Protein 7RHE (pdb70)

Sequence (368 aa):
NVRRYNERLLLKTLRRAGSASKADLARLANMTGTAVGSIIASLADAKLIEFAASLIRLDPRGAFGIGVHLDRMRIETALVNFAGDVLGRRSHDTLLPPPAEVIEIVRHDIDAMQALLPAHERARLAGVGVAQPYNLGAWMRELGLAPDTFRAWEDVDFASDLGRTVSLPVFGENDGNAAAIAELFYGYGRQCDDFVYLFIGPAIGGGIAIDGDCLRGVTGNAGDIAMIPVLPSRLASAPPPRGPWDILLARASLHALVRHLRHHGETVESRADLEACIARGLPAVTEWIDDCVDALAPALRAVLCVVDAPVVVLDADTDAGLLDALTSRLRAALVATAPEARGTPTLVRGTFGADAGAIGAATLPMYF

Foldseek 3Di:
DVLLVLLVVLQLLLLLVVKDALVRSCVPVVHDSVSVVVSVVVCVVLQQWDFPCGIIHGDQLSAKFWFWEDDQQKTKIFIATPLLDTPDMDIGRHGQAALVVSLVVVVVVVVVRLVVDPPVRSVRYLAYFYEYADDPDDVCQVVPLDDPSCVNPPPNDSQVVSCVVDVHHYHYAYLQLLLVQLCLRNNPVSPFQWEWEWEAEQFIFTWTGDRSDTDQDPVRCPRGQFAQWFAQFPQPLQDDDPDRTDTLRSQQHVVVLVSQCVVVVQDDDGVVSVLVVVLVVDVSLVVSLVRNLNGVLVSVLVVCVVGVGQEYEYAYQYCNPSRVSSQVVNVVVQVVCVVVHPHGHYYYYGDQHNCSSRSSSRVVSNSD

CATH classification: 3.30.420.40

B-factor: mean 62.6, std 19.22, range [28.03, 133.42]

Secondary structure (DSSP, 8-state):
-HHHHHHHHHHHHHHHHSSEEHHHHHHGGG--HHHHHHHHHHHHHTT-EEE---EEEE-TTS-EEEEEEEETTEEEEEEEETT--EEEEEEE-S----HHHHHHHHHHHHHHHHTTS-HHHHTTEEEEEEEEPPP--HHHHTTTSS-GGGGGGTT--HHHHHHTT-SS-EEEEEHHHHHHHHHHHHSGGGS-S-EEEEEESSSEEEEEEETTEE---TTS-TT-GGGSEEPPP-STTSPPPSSS-EEHHHHSSHHHHHHHHHHTT----SHHHHHHHHHTT-HHHHHHHHHHHHHHHHHHHHHHHHH--SEEEEEES--TTHHHHHHHHHHHHHHHTGGGSS---EEEE-S-GGGHHHHHHHHHHHT-

Structure (mmCIF, N/CA/C/O backbone):
data_7RHE
#
_entry.id   7RHE
#
_cell.length_a   112.410
_cell.length_b   112.410
_cell.length_c   63.090
_cell.angle_alpha   90.000
_cell.angle_beta   90.000
_cell.angle_gamma   120.000
#
_symmetry.space_group_name_H-M   'P 31 2 1'
#
loop_
_entity.id
_entity.type
_entity.pdbx_description
1 polymer 'ROK family protein'
2 water water
#
loop_
_atom_site.group_PDB
_atom_site.id
_atom_site.type_symbol
_atom_site.label_atom_id
_atom_site.label_alt_id
_atom_site.label_comp_id
_atom_site.label_asym_id
_atom_site.label_entity_id
_atom_site.label_seq_id
_atom_site.pdbx_PDB_ins_code
_atom_site.Cartn_x
_atom_site.Cartn_y
_atom_site.Cartn_z
_atom_site.occupancy
_atom_site.B_iso_or_equiv
_atom_site.auth_seq_id
_atom_site.auth_comp_id
_atom_site.auth_asym_id
_atom_site.auth_atom_id
_atom_site.pdbx_PDB_model_num
ATOM 1 N N . ASN A 1 22 ? 57.40633 84.05373 8.51088 1.000 130.70209 14 ASN A N 1
ATOM 2 C CA . ASN A 1 22 ? 57.45358 82.71809 9.09808 1.000 130.52981 14 ASN A CA 1
ATOM 3 C C . ASN A 1 22 ? 58.36281 82.71054 10.32219 1.000 131.05499 14 ASN A C 1
ATOM 4 O O . ASN A 1 22 ? 58.57480 81.66990 10.94697 1.000 129.05746 14 ASN A O 1
ATOM 6 N N . VAL A 1 23 ? 58.90276 83.88587 10.65601 1.000 133.42231 15 VAL A N 1
ATOM 7 C CA . VAL A 1 23 ? 59.73022 84.01479 11.85137 1.000 131.24091 15 VAL A CA 1
ATOM 8 C C . VAL A 1 23 ? 58.89616 84.00135 13.12666 1.000 128.87102 15 VAL A C 1
ATOM 9 O O . VAL A 1 23 ? 59.44543 83.79863 14.21834 1.000 127.12134 15 VAL A O 1
ATOM 11 N N . ARG A 1 24 ? 57.58553 84.22528 13.02381 1.000 128.61989 16 ARG A N 1
ATOM 12 C CA . ARG A 1 24 ? 56.72279 84.05730 14.18235 1.000 125.56605 16 ARG A CA 1
ATOM 13 C C . ARG A 1 24 ? 56.39985 82.59180 14.41928 1.000 125.43649 16 ARG A C 1
ATOM 14 O O . ARG A 1 24 ? 56.10071 82.20184 15.55337 1.000 123.69086 16 ARG A O 1
ATOM 16 N N . ARG A 1 25 ? 56.45163 81.77092 13.36872 1.000 124.30255 17 ARG A N 1
ATOM 17 C CA . ARG A 1 25 ? 56.25477 80.34062 13.55196 1.000 122.14683 17 ARG A CA 1
ATOM 18 C C . ARG A 1 25 ? 57.42838 79.72100 14.29880 1.000 120.74116 17 ARG A C 1
ATOM 19 O O . ARG A 1 25 ? 57.24254 78.79967 15.10241 1.000 118.95583 17 ARG A O 1
ATOM 21 N N . TYR A 1 26 ? 58.64279 80.21821 14.04933 1.000 121.58085 18 TYR A N 1
ATOM 22 C CA . TYR A 1 26 ? 59.82412 79.67880 14.71550 1.000 119.78085 18 TYR A CA 1
ATOM 23 C C . TYR A 1 26 ? 59.87793 80.11621 16.17380 1.000 115.78451 18 TYR A C 1
ATOM 24 O O . TYR A 1 26 ? 60.15142 79.30479 17.06632 1.000 111.24264 18 TYR A O 1
ATOM 26 N N . ASN A 1 27 ? 59.61882 81.39993 16.43535 1.000 117.12455 19 ASN A N 1
ATOM 27 C CA . ASN A 1 27 ? 59.65524 81.90250 17.80335 1.000 115.51723 19 ASN A CA 1
ATOM 28 C C . ASN A 1 27 ? 58.59631 81.24739 18.68089 1.000 112.40343 19 ASN A C 1
ATOM 29 O O . ASN A 1 27 ? 58.70439 81.29708 19.91152 1.000 110.04067 19 ASN A O 1
ATOM 31 N N . GLU A 1 28 ? 57.58125 80.62831 18.07985 1.000 113.69559 20 GLU A N 1
ATOM 32 C CA . GLU A 1 28 ? 56.59494 79.90368 18.86910 1.000 110.97962 20 GLU A CA 1
ATOM 33 C C . GLU A 1 28 ? 57.05937 78.48412 19.16244 1.000 107.60416 20 GLU A C 1
ATOM 34 O O . GLU A 1 28 ? 56.88041 77.98694 20.27996 1.000 105.85750 20 GLU A O 1
ATOM 40 N N . ARG A 1 29 ? 57.66146 77.81793 18.17742 1.000 107.77546 21 ARG A N 1
ATOM 41 C CA . ARG A 1 29 ? 58.19871 76.48893 18.42869 1.000 102.40401 21 ARG A CA 1
ATOM 42 C C . ARG A 1 29 ? 59.30620 76.52916 19.47162 1.000 100.10812 21 ARG A C 1
ATOM 43 O O . ARG A 1 29 ? 59.44517 75.58955 20.26503 1.000 96.88340 21 ARG A O 1
ATOM 45 N N . LEU A 1 30 ? 60.09305 77.61033 19.49371 1.000 101.83240 22 LEU A N 1
ATOM 46 C CA . LEU A 1 30 ? 61.20481 77.70939 20.43490 1.000 98.38800 22 LEU A CA 1
ATOM 47 C C . LEU A 1 30 ? 60.70623 77.98425 21.84608 1.000 93.06303 22 LEU A C 1
ATOM 48 O O . LEU A 1 30 ? 61.16882 77.36525 22.81145 1.000 90.14164 22 LEU A O 1
ATOM 50 N N . LEU A 1 31 ? 59.77514 78.93112 21.98571 1.000 98.48681 23 LEU A N 1
ATOM 51 C CA . LEU A 1 31 ? 59.14550 79.16559 23.28130 1.000 96.57510 23 LEU A CA 1
ATOM 52 C C . LEU A 1 31 ? 58.53464 77.88414 23.82916 1.000 90.84997 23 LEU A C 1
ATOM 53 O O . LEU A 1 31 ? 58.64231 77.60179 25.02699 1.000 89.10121 23 LEU A O 1
ATOM 55 N N . LEU A 1 32 ? 57.89828 77.09082 22.96390 1.000 92.84737 24 LEU A N 1
ATOM 56 C CA . LEU A 1 32 ? 57.36056 75.80035 23.39328 1.000 90.97844 24 LEU A CA 1
ATOM 57 C C . LEU A 1 32 ? 58.48292 74.85903 23.79925 1.000 89.57680 24 LEU A C 1
ATOM 58 O O . LEU A 1 32 ? 58.43045 74.23224 24.86450 1.000 87.50969 24 LEU A O 1
ATOM 63 N N . LYS A 1 33 ? 59.51360 74.75032 22.95496 1.000 91.82910 25 LYS A N 1
ATOM 64 C CA . LYS A 1 33 ? 60.62868 73.87213 23.27373 1.000 89.69898 25 LYS A CA 1
ATOM 65 C C . LYS A 1 33 ? 61.29113 74.29436 24.57461 1.000 87.42469 25 LYS A C 1
ATOM 66 O O . LYS A 1 33 ? 61.73784 73.44741 25.35617 1.000 85.87825 25 LYS A O 1
ATOM 72 N N . THR A 1 34 ? 61.34973 75.60341 24.83424 1.000 89.23546 26 THR A N 1
ATOM 73 C CA . THR A 1 34 ? 61.94774 76.06435 26.08090 1.000 88.15088 26 THR A CA 1
ATOM 74 C C . THR A 1 34 ? 61.06565 75.72462 27.27016 1.000 88.90957 26 THR A C 1
ATOM 75 O O . THR A 1 34 ? 61.57725 75.42091 28.35469 1.000 89.83428 26 THR A O 1
ATOM 79 N N . LEU A 1 35 ? 59.74388 75.76014 27.08620 1.000 91.10538 27 LEU A N 1
ATOM 80 C CA . LEU A 1 35 ? 58.84396 75.39617 28.17460 1.000 88.79528 27 LEU A CA 1
ATOM 81 C C . LEU A 1 35 ? 58.94498 73.91385 28.50172 1.000 86.49845 27 LEU A C 1
ATOM 82 O O . LEU A 1 35 ? 58.89947 73.53223 29.67564 1.000 87.05025 27 LEU A O 1
ATOM 87 N N . ARG A 1 36 ? 59.09947 73.06723 27.47976 1.000 86.53379 28 ARG A N 1
ATOM 88 C CA . ARG A 1 36 ? 59.35250 71.64865 27.71995 1.000 85.69148 28 ARG A CA 1
ATOM 89 C C . ARG A 1 36 ? 60.57455 71.44862 28.60076 1.000 88.41651 28 ARG A C 1
ATOM 90 O O . ARG A 1 36 ? 60.58578 70.57861 29.48106 1.000 90.92656 28 ARG A O 1
ATOM 98 N N . ARG A 1 37 ? 61.62619 72.22520 28.35240 1.000 86.61279 29 ARG A N 1
ATOM 99 C CA . ARG A 1 37 ? 62.85825 72.07708 29.11265 1.000 88.15129 29 ARG A CA 1
ATOM 100 C C . ARG A 1 37 ? 62.68293 72.57750 30.53945 1.000 90.14867 29 ARG A C 1
ATOM 101 O O . ARG A 1 37 ? 63.30872 72.04828 31.46506 1.000 93.69417 29 ARG A O 1
ATOM 109 N N . ALA A 1 38 ? 61.82560 73.57907 30.73709 1.000 92.18826 30 ALA A N 1
ATOM 110 C CA . ALA A 1 38 ? 61.65813 74.20325 32.03969 1.000 92.76507 30 ALA A CA 1
ATOM 111 C C . ALA A 1 38 ? 60.43956 73.70467 32.79391 1.000 98.69493 30 ALA A C 1
ATOM 112 O O . ALA A 1 38 ? 60.37782 73.87592 34.01609 1.000 101.44107 30 ALA A O 1
ATOM 114 N N . GLY A 1 39 ? 59.48429 73.08749 32.10369 1.000 102.19900 31 GLY A N 1
ATOM 115 C CA . GLY A 1 39 ? 58.24080 72.70048 32.72900 1.000 102.71678 31 GLY A CA 1
ATOM 116 C C . GLY A 1 39 ? 57.34802 73.91128 32.86371 1.000 105.85684 31 GLY A C 1
ATOM 117 O O . GLY A 1 39 ? 56.54230 74.20349 31.97284 1.000 105.58912 31 GLY A O 1
ATOM 118 N N . SER A 1 40 ? 57.49822 74.63345 33.96905 1.000 101.57940 32 SER A N 1
ATOM 119 C CA . SER A 1 40 ? 56.80201 75.89216 34.19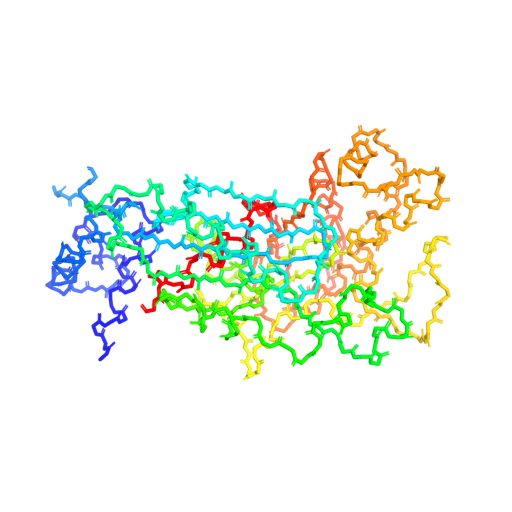450 1.000 97.93651 32 SER A CA 1
ATOM 120 C C . SER A 1 40 ? 57.82584 77.01456 34.23418 1.000 100.64002 32 SER A C 1
ATOM 121 O O . SER A 1 40 ? 58.84560 76.90828 34.92697 1.000 104.39858 32 SER A O 1
ATOM 124 N N . ALA A 1 41 ? 57.56805 78.07063 33.46975 1.000 102.07157 33 ALA A N 1
ATOM 125 C CA . ALA A 1 41 ? 58.42254 79.24743 33.45218 1.000 104.36965 33 ALA A CA 1
ATOM 126 C C . ALA A 1 41 ? 57.54046 80.48872 33.48002 1.000 106.81459 33 ALA A C 1
ATOM 127 O O . ALA A 1 41 ? 56.32559 80.42347 33.27510 1.000 100.26878 33 ALA A O 1
ATOM 129 N N . SER A 1 42 ? 58.15986 81.63093 33.74788 1.000 120.56499 34 SER A N 1
ATOM 130 C CA . SER A 1 42 ? 57.45408 82.90265 33.78577 1.000 121.59526 34 SER A CA 1
ATOM 131 C C . SER A 1 42 ? 57.66378 83.66000 32.48151 1.000 121.62273 34 SER A C 1
ATOM 132 O O . SER A 1 42 ? 58.47259 83.27920 31.63249 1.000 121.39997 34 SER A O 1
ATOM 135 N N . LYS A 1 43 ? 56.90699 84.74649 32.32573 1.000 111.96658 35 LYS A N 1
ATOM 136 C CA . LYS A 1 43 ? 57.16058 85.65751 31.21725 1.000 108.98618 35 LYS A CA 1
ATOM 137 C C . LYS A 1 43 ? 58.61767 86.09251 31.21435 1.000 108.43772 35 LYS A C 1
ATOM 138 O O . LYS A 1 43 ? 59.30253 86.00397 30.18910 1.000 109.53505 35 LYS A O 1
ATOM 140 N N . ALA A 1 44 ? 59.11653 86.53493 32.37420 1.000 109.64779 36 ALA A N 1
ATOM 141 C CA . ALA A 1 44 ? 60.49594 87.00251 32.47974 1.000 106.06406 36 ALA A CA 1
ATOM 142 C C . ALA A 1 44 ? 61.49398 85.86953 32.28715 1.000 107.11418 36 ALA A C 1
ATOM 143 O O . ALA A 1 44 ? 62.57487 86.08772 31.72876 1.000 108.29147 36 ALA A O 1
ATOM 145 N N . ASP A 1 45 ? 61.16238 84.66407 32.75495 1.000 109.42026 37 ASP A N 1
ATOM 146 C CA . ASP A 1 45 ? 62.03111 83.51714 32.52011 1.000 107.01043 37 ASP A CA 1
ATOM 147 C C . ASP A 1 45 ? 62.14496 83.22574 31.03188 1.000 107.41263 37 ASP A C 1
ATOM 148 O O . ASP A 1 45 ? 63.24681 83.03070 30.50485 1.000 107.25450 37 ASP A O 1
ATOM 153 N N . LEU A 1 46 ? 61.00718 83.18933 30.33481 1.000 109.46238 38 LEU A N 1
ATOM 154 C CA . LEU A 1 46 ? 61.02466 82.93533 28.90263 1.000 109.28594 38 LEU A CA 1
ATOM 155 C C . LEU A 1 46 ? 61.71658 84.05271 28.13155 1.000 109.45426 38 LEU A C 1
ATOM 156 O O . LEU A 1 46 ? 61.99355 83.87826 26.94105 1.000 107.40958 38 LEU A O 1
ATOM 161 N N . ALA A 1 47 ? 62.01308 85.18372 28.78169 1.000 117.27773 39 ALA A N 1
ATOM 162 C CA . ALA A 1 47 ? 62.90291 86.18256 28.19632 1.000 116.04808 39 ALA A CA 1
ATOM 163 C C . ALA A 1 47 ? 64.36627 85.80800 28.42147 1.000 112.25394 39 ALA A C 1
ATOM 164 O O . ALA A 1 47 ? 65.16629 85.81487 27.47878 1.000 112.65867 39 ALA A O 1
ATOM 166 N N . ARG A 1 48 ? 64.72969 85.47750 29.66713 1.000 109.44777 40 ARG A N 1
ATOM 167 C CA . ARG A 1 48 ? 66.08436 85.05609 30.01324 1.000 108.72524 40 ARG A CA 1
ATOM 168 C C . ARG A 1 48 ? 66.53698 83.91931 29.10622 1.000 109.67046 40 ARG A C 1
ATOM 169 O O . ARG A 1 48 ? 67.42119 84.10594 28.26571 1.000 111.46607 40 ARG A O 1
ATOM 171 N N . LEU A 1 49 ? 65.93470 82.74371 29.26360 1.000 109.11086 41 LEU A N 1
ATOM 172 C CA . LEU A 1 49 ? 66.12227 81.67291 28.29351 1.000 108.83507 41 LEU A CA 1
ATOM 173 C C . LEU A 1 49 ? 65.69543 82.14939 26.90740 1.000 110.34522 41 LEU A C 1
ATOM 174 O O . LEU A 1 49 ? 64.89099 83.07433 26.76757 1.000 112.62364 41 LEU A O 1
ATOM 179 N N . ALA A 1 50 ? 66.26581 81.52755 25.87199 1.000 111.47787 42 ALA A N 1
ATOM 180 C CA . ALA A 1 50 ? 65.95834 81.86207 24.48130 1.000 113.32639 42 ALA A CA 1
ATOM 181 C C . ALA A 1 50 ? 66.32362 83.29919 24.11432 1.000 118.29472 42 ALA A C 1
ATOM 182 O O . ALA A 1 50 ? 66.19910 83.68337 22.94654 1.000 118.86663 42 ALA A O 1
ATOM 184 N N . ASN A 1 51 ? 66.75203 84.09758 25.10147 1.000 119.63277 43 ASN A N 1
ATOM 185 C CA . ASN A 1 51 ? 67.34063 85.42135 24.88256 1.000 119.60133 43 ASN A CA 1
ATOM 186 C C . ASN A 1 51 ? 66.42502 86.32721 24.05750 1.000 120.07497 43 ASN A C 1
ATOM 187 O O . ASN A 1 51 ? 66.84356 86.94470 23.07457 1.000 120.79566 43 ASN A O 1
ATOM 189 N N . MET A 1 52 ? 65.16586 86.41913 24.47641 1.000 118.75330 44 MET A N 1
ATOM 190 C CA . MET A 1 52 ? 64.16050 87.18810 23.76045 1.000 116.12442 44 MET A CA 1
ATOM 191 C C . MET A 1 52 ? 63.72254 88.39591 24.57786 1.000 114.97574 44 MET A C 1
ATOM 192 O O . MET A 1 52 ? 64.00506 88.50279 25.77442 1.000 114.78928 44 MET A O 1
ATOM 194 N N . THR A 1 53 ? 63.02646 89.31155 23.90705 1.000 112.32661 45 THR A N 1
ATOM 195 C CA . THR A 1 53 ? 62.49226 90.49890 24.55990 1.000 111.25413 45 THR A CA 1
ATOM 196 C C . THR A 1 53 ? 61.21579 90.16783 25.31812 1.000 111.11241 45 THR A C 1
ATOM 197 O O . THR A 1 53 ? 60.41447 89.33842 24.87927 1.000 108.49432 45 THR A O 1
ATOM 199 N N . GLY A 1 54 ? 61.02540 90.83197 26.45998 1.000 113.45836 46 GLY A N 1
ATOM 200 C CA . GLY A 1 54 ? 59.79908 90.64654 27.21609 1.000 106.53659 46 GLY A CA 1
ATOM 201 C C . GLY A 1 54 ? 58.55873 91.04154 26.44058 1.000 107.58879 46 GLY A C 1
ATOM 202 O O . GLY A 1 54 ? 57.47880 90.49083 26.66856 1.000 107.01689 46 GLY A O 1
ATOM 203 N N . THR A 1 55 ? 58.69388 91.98769 25.50868 1.000 108.03392 47 THR A N 1
ATOM 204 C CA . THR A 1 55 ? 57.55760 92.38593 24.68496 1.000 108.15104 47 THR A CA 1
ATOM 205 C C . THR A 1 55 ? 57.19503 91.29514 23.68593 1.000 108.19337 47 THR A C 1
ATOM 206 O O . THR A 1 55 ? 56.01413 91.09311 23.37722 1.000 107.63187 47 THR A O 1
ATOM 210 N N . ALA A 1 56 ? 58.19692 90.57857 23.17686 1.000 105.96306 48 ALA A N 1
ATOM 211 C CA . ALA A 1 56 ? 57.98716 89.62465 22.09624 1.000 108.35904 48 ALA A CA 1
ATOM 212 C C . ALA A 1 56 ? 57.58331 88.23284 22.57850 1.000 106.13442 48 ALA A C 1
ATOM 213 O O . ALA A 1 56 ? 56.90636 87.50903 21.83851 1.000 105.82472 48 ALA A O 1
ATOM 215 N N . VAL A 1 57 ? 57.99183 87.82208 23.78275 1.000 104.68791 49 VAL A N 1
ATOM 216 C CA . VAL A 1 57 ? 57.46691 86.56785 24.31576 1.000 105.94890 49 VAL A CA 1
ATOM 217 C C . VAL A 1 57 ? 56.07528 86.78323 24.88536 1.000 103.34855 49 VAL A C 1
ATOM 218 O O . VAL A 1 57 ? 55.25944 85.85700 24.89150 1.000 102.58125 49 VAL A O 1
ATOM 222 N N . GLY A 1 58 ? 55.78036 87.99250 25.37288 1.000 105.69770 50 GLY A N 1
ATOM 223 C CA . GLY A 1 58 ? 54.40923 88.31481 25.72356 1.000 104.91724 50 GLY A CA 1
ATOM 224 C C . GLY A 1 58 ? 53.47651 88.15392 24.54109 1.000 105.81238 50 GLY A C 1
ATOM 225 O O . GLY A 1 58 ? 52.37790 87.60860 24.67158 1.000 103.35713 50 GLY A O 1
ATOM 226 N N . SER A 1 59 ? 53.91884 88.59654 23.36138 1.000 111.25576 51 SER A N 1
ATOM 227 C CA . SER A 1 59 ? 53.13464 88.40264 22.14970 1.000 110.65853 51 SER A CA 1
ATOM 228 C C . SER A 1 59 ? 53.15786 86.95679 21.67088 1.000 109.00960 51 SER A C 1
ATOM 229 O O . SER A 1 59 ? 52.23972 86.54386 20.95284 1.000 108.78332 51 SER A O 1
ATOM 232 N N . ILE A 1 60 ? 54.17894 86.18344 22.04286 1.000 105.09084 52 ILE A N 1
ATOM 233 C CA . ILE A 1 60 ? 54.22187 84.75912 21.70548 1.000 102.70097 52 ILE A CA 1
ATOM 234 C C . ILE A 1 60 ? 53.39534 83.92644 22.68391 1.000 97.35617 52 ILE A C 1
ATOM 235 O O . ILE A 1 60 ? 52.65541 83.02565 22.27283 1.000 94.04504 52 ILE A O 1
ATOM 237 N N . ILE A 1 61 ? 53.52343 84.19715 23.98728 1.000 100.69049 53 ILE A N 1
ATOM 238 C CA . ILE A 1 61 ? 52.65098 83.56051 24.97286 1.000 96.61098 53 ILE A CA 1
ATOM 239 C C . ILE A 1 61 ? 51.19479 83.77017 24.59071 1.000 95.56757 53 ILE A C 1
ATOM 240 O O . ILE A 1 61 ? 50.38214 82.83916 24.62781 1.000 94.02470 53 ILE A O 1
ATOM 245 N N . ALA A 1 62 ? 50.85113 84.99476 24.19067 1.000 98.77776 54 ALA A N 1
ATOM 246 C CA . ALA A 1 62 ? 49.49282 85.29272 23.74886 1.000 96.49959 54 ALA A CA 1
ATOM 247 C C . ALA A 1 62 ? 49.12040 84.50827 22.49708 1.000 93.20181 54 ALA A C 1
ATOM 248 O O . ALA A 1 62 ? 47.94672 84.17231 22.30606 1.000 93.30141 54 ALA A O 1
ATOM 250 N N . SER A 1 63 ? 50.09575 84.20470 21.63817 1.000 94.44834 55 SER A N 1
ATOM 251 C CA . SER A 1 63 ? 49.81582 83.37180 20.47327 1.000 93.48219 55 SER A CA 1
ATOM 252 C C . SER A 1 63 ? 49.53725 81.92921 20.88919 1.000 91.80642 55 SER A C 1
ATOM 253 O O . SER A 1 63 ? 48.61905 81.28511 20.36397 1.000 88.20279 55 SER A O 1
ATOM 256 N N . LEU A 1 64 ? 50.31923 81.40773 21.83757 1.000 90.70405 56 LEU A N 1
ATOM 257 C CA . LEU A 1 64 ? 50.09963 80.05092 22.31957 1.000 86.93840 56 LEU A CA 1
ATOM 258 C C . LEU A 1 64 ? 48.81213 79.95080 23.13068 1.000 85.95963 56 LEU A C 1
ATOM 259 O O . LEU A 1 64 ? 48.20441 78.87850 23.20123 1.000 84.52762 56 LEU A O 1
ATOM 264 N N . ALA A 1 65 ? 48.37823 81.06022 23.73201 1.000 86.82830 57 ALA A N 1
ATOM 265 C CA . ALA A 1 65 ? 47.16254 81.05420 24.53769 1.000 86.08824 57 ALA A CA 1
ATOM 266 C C . ALA A 1 65 ? 45.91145 81.00350 23.66626 1.00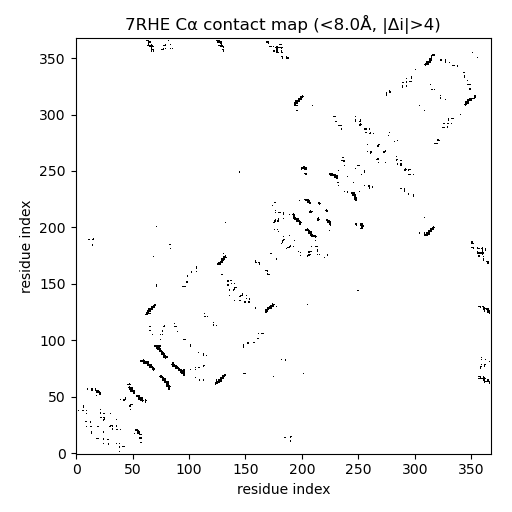0 85.62011 57 ALA A C 1
ATOM 267 O O . ALA A 1 65 ? 44.91230 80.37368 24.04221 1.000 84.41982 57 ALA A O 1
ATOM 269 N N . ASP A 1 66 ? 45.93826 81.66279 22.50474 1.000 86.63113 58 ASP A N 1
ATOM 270 C CA . ASP A 1 66 ? 44.80435 81.59057 21.58833 1.000 86.24915 58 ASP A CA 1
ATOM 271 C C . ASP A 1 66 ? 44.74201 80.25039 20.87719 1.000 84.95453 58 ASP A C 1
ATOM 272 O O . ASP A 1 66 ? 43.66281 79.84307 20.43212 1.000 84.15991 58 ASP A O 1
ATOM 277 N N . ALA A 1 67 ? 45.86712 79.55368 20.77455 1.000 82.25732 59 ALA A N 1
ATOM 278 C CA . ALA A 1 67 ? 45.90209 78.20227 20.24505 1.000 77.99702 59 ALA A CA 1
ATOM 279 C C . ALA A 1 67 ? 45.61043 77.15370 21.31730 1.000 73.81597 59 ALA A C 1
ATOM 280 O O . ALA A 1 67 ? 45.68950 75.95612 21.03056 1.000 73.94358 59 ALA A O 1
ATOM 282 N N . LYS A 1 68 ? 45.28652 77.58884 22.53697 1.000 72.20293 60 LYS A N 1
ATOM 283 C CA . LYS A 1 68 ? 45.05489 76.71246 23.68253 1.000 72.05738 60 LYS A CA 1
ATOM 284 C C . LYS A 1 68 ? 46.17987 75.69219 23.81980 1.000 68.46918 60 LYS A C 1
ATOM 285 O O . LYS A 1 68 ? 45.94706 74.50429 24.03991 1.000 66.85928 60 LYS A O 1
ATOM 291 N N . LEU A 1 69 ? 47.41830 76.15963 23.66736 1.000 70.58884 61 LEU A N 1
ATOM 292 C CA . LEU A 1 69 ? 48.57033 75.27418 23.75791 1.000 70.08887 61 LEU A CA 1
ATOM 293 C C . LEU A 1 69 ? 49.32930 75.40850 25.06698 1.000 67.51273 61 LEU A C 1
ATOM 294 O O . LEU A 1 69 ? 50.20702 74.58286 25.33927 1.000 66.24006 61 LEU A O 1
ATOM 299 N N . ILE A 1 70 ? 48.98424 76.38904 25.89756 1.000 66.97173 62 ILE A N 1
ATOM 300 C CA . ILE A 1 70 ? 49.66001 76.64329 27.16145 1.000 71.34620 62 ILE A CA 1
ATOM 301 C C . ILE A 1 70 ? 48.59992 76.93144 28.21294 1.000 68.95817 62 ILE A C 1
ATOM 302 O O . ILE A 1 70 ? 47.44872 77.22547 27.89901 1.000 69.31718 62 ILE A O 1
ATOM 307 N N . GLU A 1 71 ? 49.01100 76.87219 29.47533 1.000 71.21818 63 GLU A N 1
ATOM 308 C CA . GLU A 1 71 ? 48.08914 77.03128 30.59279 1.000 70.87934 63 GLU A CA 1
ATOM 309 C C . GLU A 1 71 ? 48.89680 77.46867 31.80554 1.000 73.42723 63 GLU A C 1
ATOM 310 O O . GLU A 1 71 ? 50.12446 77.43239 31.80054 1.000 72.73346 63 GLU A O 1
ATOM 316 N N . PHE A 1 72 ? 48.19387 77.87364 32.85375 1.000 72.96194 64 PHE A N 1
ATOM 317 C CA . PHE A 1 72 ? 48.86135 78.29960 34.07504 1.000 77.96971 64 PHE A CA 1
ATOM 318 C C . PHE A 1 72 ? 49.33749 77.09582 34.87933 1.000 77.45727 64 PHE A C 1
ATOM 319 O O . PHE A 1 72 ? 48.64148 76.07951 34.97805 1.000 76.02007 64 PHE A O 1
ATOM 327 N N . ALA A 1 73 ? 50.52987 77.21980 35.46007 1.000 80.09921 65 ALA A N 1
ATOM 328 C CA . ALA A 1 73 ? 51.02850 76.21779 36.39530 1.000 80.21278 65 ALA A CA 1
ATOM 329 C C . ALA A 1 73 ? 50.49458 76.49316 37.80157 1.000 82.56568 65 ALA A C 1
ATOM 330 O O . ALA A 1 73 ? 50.94999 77.41823 38.48101 1.000 84.19740 65 ALA A O 1
ATOM 332 N N . ALA A 1 84 ? 54.65976 86.73620 39.97790 1.000 107.80671 76 ALA A N 1
ATOM 333 C CA . ALA A 1 84 ? 54.64517 86.45717 38.54215 1.000 109.18400 76 ALA A CA 1
ATOM 334 C C . ALA A 1 84 ? 53.93862 85.13649 38.19904 1.000 111.75355 76 ALA A C 1
ATOM 335 O O . ALA A 1 84 ? 54.14575 84.11229 38.85689 1.000 111.69805 76 ALA A O 1
ATOM 337 N N . SER A 1 85 ? 53.11752 85.16913 37.14840 1.000 109.93864 77 SER A N 1
ATOM 338 C CA . SER A 1 85 ? 52.36908 83.99510 36.71381 1.000 104.60280 77 SER A CA 1
ATOM 339 C C . SER A 1 85 ? 53.25299 83.09351 35.86232 1.000 101.65763 77 SER A C 1
ATOM 340 O O . SER A 1 85 ? 53.93472 83.56964 34.94982 1.000 103.74703 77 SER A O 1
ATOM 343 N N . LEU A 1 86 ? 53.22734 81.79190 36.14889 1.000 101.15495 78 LEU A N 1
ATOM 344 C CA . LEU A 1 86 ? 54.00446 80.79941 35.41532 1.000 96.90970 78 LEU A CA 1
ATOM 345 C C . LEU A 1 86 ? 53.09420 79.98412 34.50802 1.000 87.39306 78 LEU A C 1
ATOM 346 O O . LEU A 1 86 ? 51.95720 79.67020 34.87387 1.000 87.32360 78 LEU A O 1
ATOM 348 N N . ILE A 1 87 ? 53.59775 79.64445 33.32656 1.000 85.56819 79 ILE A N 1
ATOM 349 C CA . ILE A 1 87 ? 52.83181 78.88991 32.34847 1.000 80.48203 79 ILE A CA 1
ATOM 350 C C . ILE A 1 87 ? 53.56705 77.59796 32.02236 1.000 82.91942 79 ILE A C 1
ATOM 351 O O . ILE A 1 87 ? 54.80052 77.52143 32.06895 1.000 87.36697 79 ILE A O 1
ATOM 356 N N . ARG A 1 88 ? 52.78807 76.56867 31.70705 1.000 77.03383 80 ARG A N 1
ATOM 357 C CA . ARG A 1 88 ? 53.29699 75.31990 31.17240 1.000 78.15749 80 ARG A CA 1
ATOM 358 C C . ARG A 1 88 ? 52.51133 74.99936 29.91230 1.000 73.06871 80 ARG A C 1
ATOM 359 O O . ARG A 1 88 ? 51.48926 75.61948 29.61581 1.000 73.37067 80 ARG A O 1
ATOM 367 N N . LEU A 1 89 ? 53.00301 74.03692 29.15177 1.000 68.95869 81 LEU A N 1
ATOM 368 C CA . LEU A 1 89 ? 52.24202 73.56266 28.00789 1.000 70.43228 81 LEU A CA 1
ATOM 369 C C . LEU A 1 89 ? 50.92837 72.94630 28.47678 1.000 67.36329 81 LEU A C 1
ATOM 370 O O . LEU A 1 89 ? 50.80889 72.45861 29.60384 1.000 67.66471 81 LEU A O 1
ATOM 375 N N . ASP A 1 90 ? 49.93264 72.96256 27.59510 1.000 64.76402 82 ASP A N 1
ATOM 376 C CA . ASP A 1 90 ? 48.65032 72.35153 27.91286 1.000 65.06648 82 ASP A CA 1
ATOM 377 C C . ASP A 1 90 ? 48.71782 70.91112 27.43052 1.000 62.87934 82 ASP A C 1
ATOM 378 O O . ASP A 1 90 ? 48.71106 70.67615 26.21053 1.000 62.04823 82 ASP A O 1
ATOM 383 N N . PRO A 1 91 ? 48.81610 69.92776 28.32970 1.000 62.21889 83 PRO A N 1
ATOM 384 C CA . PRO A 1 91 ? 48.90960 68.52313 27.88931 1.000 60.76406 83 PRO A CA 1
ATOM 385 C C . PRO A 1 91 ? 47.78844 68.10967 26.95364 1.000 57.49773 83 PRO A C 1
ATOM 386 O O . PRO A 1 91 ? 48.00919 67.29143 26.05431 1.000 54.90150 83 PRO A O 1
ATOM 390 N N . ARG A 1 92 ? 46.59338 68.66828 27.12499 1.000 58.80509 84 ARG A N 1
ATOM 391 C CA . ARG A 1 92 ? 45.45183 68.34545 26.28302 1.000 60.38042 84 ARG A CA 1
ATOM 392 C C . ARG A 1 92 ? 45.18126 69.41452 25.22755 1.000 62.17014 84 ARG A C 1
ATOM 393 O O . ARG A 1 92 ? 44.06008 69.50097 24.71302 1.000 62.50455 84 ARG A O 1
ATOM 401 N N . GLY A 1 93 ? 46.19395 70.22213 24.88570 1.000 62.85401 85 GLY A N 1
ATOM 402 C CA . GLY A 1 93 ? 46.04989 71.21343 23.83072 1.000 61.67772 85 GLY A CA 1
ATOM 403 C C . GLY A 1 93 ? 46.13924 70.65283 22.42826 1.000 61.93335 85 GLY A C 1
ATOM 404 O O . GLY A 1 93 ? 45.67179 71.29659 21.48420 1.000 61.31596 85 GLY A O 1
ATOM 405 N N . ALA A 1 94 ? 46.71966 69.46714 22.27093 1.000 57.11498 86 ALA A N 1
ATOM 406 C CA . ALA A 1 94 ? 46.72243 68.77757 20.98976 1.000 60.60260 86 ALA A CA 1
ATOM 407 C C . ALA A 1 94 ? 46.82190 67.27420 21.22542 1.000 58.75798 86 ALA A C 1
ATOM 408 O O . ALA A 1 94 ? 47.18089 66.81644 22.31327 1.000 56.29454 86 ALA A O 1
ATOM 410 N N . PHE A 1 95 ? 46.49817 66.51171 20.18317 1.000 57.22163 87 PHE A N 1
ATOM 411 C CA . PHE A 1 95 ? 46.58001 65.05886 20.22030 1.000 57.61837 87 PHE A CA 1
ATOM 412 C C . PHE A 1 95 ? 47.13407 64.54837 18.90190 1.000 57.15298 87 PHE A C 1
ATOM 413 O O . PHE A 1 95 ? 47.02348 65.20737 17.86451 1.000 59.35131 87 PHE A O 1
ATOM 421 N N . GLY A 1 96 ? 47.73658 63.36802 18.95967 1.000 57.41153 88 GLY A N 1
ATOM 422 C CA . GLY A 1 96 ? 48.19483 62.68505 17.76621 1.000 53.86455 88 GLY A CA 1
ATOM 423 C C . GLY A 1 96 ? 47.99626 61.19111 17.90477 1.000 50.63999 88 GLY A C 1
ATOM 424 O O . GLY A 1 96 ? 48.09926 60.62776 18.99518 1.000 48.91533 88 GLY A O 1
ATOM 425 N N . ILE A 1 97 ? 47.71577 60.54448 16.78426 1.000 47.91905 89 ILE A N 1
ATOM 426 C CA . ILE A 1 97 ? 47.65700 59.09567 16.73297 1.000 51.24518 89 ILE A CA 1
ATOM 427 C C . ILE A 1 97 ? 48.91966 58.60815 16.04328 1.000 49.44056 89 ILE A C 1
ATOM 428 O O . ILE A 1 97 ? 49.29127 59.12781 14.98671 1.000 53.48025 89 ILE A O 1
ATOM 433 N N . GLY A 1 98 ? 49.59437 57.64627 16.65233 1.000 46.28110 90 GLY A N 1
ATOM 434 C CA . GLY A 1 98 ? 50.79846 57.09170 16.06337 1.000 49.71350 90 GLY A CA 1
ATOM 435 C C . GLY A 1 98 ? 50.68145 55.61554 15.74170 1.000 48.12779 90 GLY A C 1
ATOM 436 O O . GLY A 1 98 ? 50.25203 54.81845 16.58033 1.000 44.61009 90 GLY A O 1
ATOM 437 N N . VAL A 1 99 ? 51.04493 55.24164 14.52183 1.000 46.14217 91 VAL A N 1
ATOM 438 C CA . VAL A 1 99 ? 51.02581 53.85643 14.07799 1.000 46.12847 91 VAL A CA 1
ATOM 439 C C . VAL A 1 99 ? 52.46355 53.39277 13.94362 1.000 47.80156 91 VAL A C 1
ATOM 440 O O . VAL A 1 99 ? 53.30620 54.10772 13.38958 1.000 46.49288 91 VAL A O 1
ATOM 444 N N . HIS A 1 100 ? 52.74365 52.20802 14.46485 1.000 47.86047 92 HIS A N 1
ATOM 445 C CA . HIS A 1 100 ? 54.06507 51.61105 14.40346 1.000 46.84438 92 HIS A CA 1
ATOM 446 C C . HIS A 1 100 ? 53.92073 50.20699 13.83648 1.000 48.09538 92 HIS A C 1
ATOM 447 O O . HIS A 1 100 ? 53.31419 49.33469 14.46943 1.000 48.85954 92 HIS A O 1
ATOM 454 N N . LEU A 1 101 ? 54.45493 50.00297 12.63992 1.000 45.89085 93 LEU A N 1
ATOM 455 C CA . LEU A 1 101 ? 54.46978 48.70264 11.99895 1.000 50.25581 93 LEU A CA 1
ATOM 456 C C . LEU A 1 101 ? 55.83621 48.05760 12.16742 1.000 49.16448 93 LEU A C 1
ATOM 457 O O . LEU A 1 101 ? 56.86089 48.73992 12.14316 1.000 48.29064 93 LEU A O 1
ATOM 462 N N . ASP A 1 102 ? 55.83484 46.74021 12.34965 1.000 51.50130 94 ASP A N 1
ATOM 463 C CA . ASP A 1 102 ? 57.04469 45.93371 12.47707 1.000 52.00793 94 ASP A CA 1
ATOM 464 C C . ASP A 1 102 ? 56.67534 44.51705 12.06015 1.000 54.54303 94 ASP A C 1
ATOM 465 O O . ASP A 1 102 ? 55.50605 44.21966 11.79859 1.000 51.78756 94 ASP A O 1
ATOM 470 N N . ARG A 1 103 ? 57.68050 43.63407 12.01737 1.000 53.81912 95 ARG A N 1
ATOM 471 C CA . ARG A 1 103 ? 57.45348 42.28733 11.50843 1.000 55.86895 95 ARG A CA 1
ATOM 472 C C . ARG A 1 103 ? 56.49225 41.48876 12.38480 1.000 54.10440 95 ARG A C 1
ATOM 473 O O . ARG A 1 103 ? 55.77863 40.62525 11.87600 1.000 56.62522 95 ARG A O 1
ATOM 481 N N . MET A 1 104 ? 56.44848 41.74550 13.68745 1.000 57.78678 96 MET A N 1
ATOM 482 C CA . MET A 1 104 ? 55.52733 41.01188 14.54705 1.000 58.73019 96 MET A CA 1
ATOM 483 C C . MET A 1 104 ? 54.68219 41.95445 15.39553 1.000 60.68156 96 MET A C 1
ATOM 484 O O . MET A 1 104 ? 54.29560 41.60584 16.51211 1.000 62.04041 96 MET A O 1
ATOM 486 N N . ARG A 1 105 ? 54.36669 43.14386 14.88371 1.000 60.96808 97 ARG A N 1
ATOM 487 C CA . ARG A 1 105 ? 53.60789 44.10237 15.68596 1.000 60.64654 97 ARG A CA 1
ATOM 488 C C . ARG A 1 105 ? 52.94419 45.15351 14.80567 1.000 58.76104 97 ARG A C 1
ATOM 489 O O . ARG A 1 105 ? 53.61746 45.85184 14.04122 1.000 56.78861 97 ARG A O 1
ATOM 497 N N . ILE A 1 106 ? 51.62401 45.26805 14.92167 1.000 57.63157 98 ILE A N 1
ATOM 498 C CA . ILE A 1 106 ? 50.86490 46.42147 14.45371 1.000 53.95105 98 ILE A CA 1
ATOM 499 C C . ILE A 1 106 ? 50.36845 47.12917 15.70177 1.000 55.71565 98 ILE A C 1
ATOM 500 O O . ILE A 1 106 ? 49.64189 46.52826 16.50205 1.000 57.18863 98 ILE A O 1
ATOM 505 N N . GLU A 1 107 ? 50.73719 48.40039 15.86888 1.000 53.12766 99 GLU A N 1
ATOM 506 C CA . GLU A 1 107 ? 50.40599 49.14011 17.07880 1.000 50.47067 99 GLU A CA 1
ATOM 507 C C . GLU A 1 107 ? 49.89997 50.53282 16.72915 1.000 48.33572 99 GLU A C 1
ATOM 508 O O . GLU A 1 107 ? 50.40811 51.17158 15.80699 1.000 49.28662 99 GLU A O 1
ATOM 514 N N . THR A 1 108 ? 48.90886 51.00233 17.48724 1.000 48.38051 100 THR A N 1
ATOM 515 C CA . THR A 1 108 ? 48.24409 52.27920 17.24916 1.000 49.98216 100 THR A CA 1
ATOM 516 C C . THR A 1 108 ? 47.95782 52.92820 18.59457 1.000 50.98433 100 THR A C 1
ATOM 517 O O . THR A 1 108 ? 47.32062 52.31014 19.45155 1.000 49.04723 100 THR A O 1
ATOM 521 N N . ALA A 1 109 ? 48.40964 54.17096 18.77453 1.000 47.95419 101 ALA A N 1
ATOM 522 C CA . ALA A 1 109 ? 48.35001 54.81624 20.07576 1.000 47.87647 101 ALA A CA 1
ATOM 523 C C . ALA A 1 109 ? 47.85173 56.24701 19.93705 1.000 48.94165 101 ALA A C 1
ATOM 524 O O . ALA A 1 109 ? 48.20014 56.94991 18.98421 1.000 44.06999 101 ALA A O 1
ATOM 526 N N . LEU A 1 110 ? 47.03871 56.66478 20.90338 1.000 49.36459 102 LEU A N 1
ATOM 527 C CA . LEU A 1 110 ? 46.60713 58.05013 21.04839 1.000 49.46304 102 LEU A CA 1
ATOM 528 C C . LEU A 1 110 ? 47.53303 58.72920 22.04832 1.000 45.32036 102 LEU A C 1
ATOM 529 O O . LEU A 1 110 ? 47.65363 58.28187 23.19201 1.000 45.66489 102 LEU A O 1
ATOM 534 N N . VAL A 1 111 ? 48.20722 59.78413 21.61724 1.000 46.82217 103 VAL A N 1
ATOM 535 C CA . VAL A 1 111 ? 49.20958 60.45573 22.43631 1.000 48.77559 103 VAL A CA 1
ATOM 536 C C . VAL A 1 111 ? 48.83088 61.92287 22.56266 1.000 49.01155 103 VAL A C 1
ATOM 537 O O . VAL A 1 111 ? 48.33424 62.52659 21.60508 1.000 49.20060 103 VAL A O 1
ATOM 541 N N . ASN A 1 112 ? 49.04957 62.49607 23.74504 1.000 48.71504 104 ASN A N 1
ATOM 542 C CA . ASN A 1 112 ? 48.69463 63.89670 23.93650 1.000 51.27028 104 ASN A CA 1
ATOM 543 C C . ASN A 1 112 ? 49.92219 64.78856 23.72439 1.000 52.65727 104 ASN A C 1
ATOM 544 O O . ASN A 1 112 ? 50.99027 64.33465 23.30123 1.000 50.54271 104 ASN A O 1
ATOM 549 N N . PHE A 1 113 ? 49.76483 66.07704 24.04147 1.000 54.84680 105 PHE A N 1
ATOM 550 C CA . PHE A 1 113 ? 50.79206 67.07095 23.73806 1.000 56.25590 105 PHE A CA 1
ATOM 551 C C . PHE A 1 113 ? 52.00433 66.92611 24.64679 1.000 55.17430 105 PHE A C 1
ATOM 552 O O . PHE A 1 113 ? 53.09656 67.37297 24.28706 1.000 58.05418 105 PHE A O 1
ATOM 560 N N . ALA A 1 114 ? 51.82230 66.35137 25.83656 1.000 52.72700 106 ALA A N 1
ATOM 561 C CA . ALA A 1 114 ? 52.90691 66.07496 26.76652 1.000 50.57258 106 ALA A CA 1
ATOM 562 C C . ALA A 1 114 ? 53.52762 64.70390 26.55818 1.000 52.65878 106 ALA A C 1
ATOM 563 O O . ALA A 1 114 ? 54.35386 64.28449 27.37207 1.000 56.15585 106 ALA A O 1
ATOM 565 N N . GLY A 1 115 ? 53.13562 63.98467 25.50939 1.000 50.30915 107 GLY A N 1
ATOM 566 C CA . GLY A 1 115 ? 53.66038 62.65813 25.28928 1.000 50.60590 107 GLY A CA 1
ATOM 567 C C . GLY A 1 115 ? 52.99653 61.55482 26.07854 1.000 49.65291 107 GLY A C 1
ATOM 568 O O . GLY A 1 115 ? 53.41029 60.39721 25.94347 1.000 51.80335 107 GLY A O 1
ATOM 569 N N . ASP A 1 116 ? 51.99123 61.86467 26.90075 1.000 50.73647 108 ASP A N 1
ATOM 570 C CA . ASP A 1 116 ? 51.22940 60.81239 27.56817 1.000 51.29070 108 ASP A CA 1
ATOM 571 C C . ASP A 1 116 ? 50.50625 59.95344 26.54215 1.000 48.92159 108 ASP A C 1
ATOM 572 O O . ASP A 1 116 ? 49.90412 60.46748 25.59807 1.000 49.94529 108 ASP A O 1
ATOM 577 N N . VAL A 1 117 ? 50.57161 58.64063 26.73116 1.000 46.22088 109 VAL A N 1
ATOM 578 C CA . VAL A 1 117 ? 49.81559 57.69038 25.92032 1.000 50.27122 109 VAL A CA 1
ATOM 579 C C . VAL A 1 117 ? 48.44797 57.51043 26.56048 1.000 48.97683 109 VAL A C 1
ATOM 580 O O . VAL A 1 117 ? 48.34068 56.96686 27.66246 1.000 50.19450 109 VAL A O 1
ATOM 584 N N . LEU A 1 118 ? 47.39968 57.96118 25.87777 1.000 48.46146 110 LEU A N 1
ATOM 585 C CA . LEU A 1 118 ? 46.04712 57.88898 26.42532 1.000 49.73062 110 LEU A CA 1
ATOM 586 C C . LEU A 1 118 ? 45.24449 56.69297 25.91565 1.000 48.40491 110 LEU A C 1
ATOM 587 O O . LEU A 1 118 ? 44.11896 56.47158 26.37904 1.000 50.25053 110 LEU A O 1
ATOM 592 N N . GLY A 1 119 ? 45.78661 55.92446 24.97595 1.000 49.14703 111 GLY A N 1
ATOM 593 C CA . GLY A 1 119 ? 45.08359 54.78985 24.40208 1.000 49.48749 111 GLY A CA 1
ATOM 594 C C . GLY A 1 119 ? 46.00797 54.01784 23.48366 1.000 50.09310 111 GLY A C 1
ATOM 595 O O . GLY A 1 119 ? 46.92128 54.61668 22.90877 1.000 45.72461 111 GLY A O 1
ATOM 596 N N . ARG A 1 120 ? 45.80631 52.70081 23.35688 1.000 48.67619 112 ARG A N 1
ATOM 597 C CA . ARG A 1 120 ? 46.66281 51.87097 22.51288 1.000 51.31436 112 ARG A CA 1
ATOM 598 C C . ARG A 1 120 ? 45.97757 50.56316 22.13471 1.000 49.21056 112 ARG A C 1
ATOM 599 O O . ARG A 1 120 ? 45.43567 49.87002 23.00055 1.000 48.70035 112 ARG A O 1
ATOM 607 N N . ARG A 1 121 ? 46.06561 50.20947 20.85119 1.000 49.18943 113 ARG A N 1
ATOM 608 C CA . ARG A 1 121 ? 45.69006 48.89618 20.33261 1.000 52.60407 113 ARG A CA 1
ATOM 609 C C . ARG A 1 121 ? 46.91820 48.24306 19.70094 1.000 52.59740 113 ARG A C 1
ATOM 610 O O . ARG A 1 121 ? 47.38231 48.68418 18.64555 1.000 51.66061 113 ARG A O 1
ATOM 618 N N . SER A 1 122 ? 47.39244 47.14648 20.29972 1.000 56.69059 114 SER A N 1
ATOM 619 C CA . SER A 1 122 ? 48.62360 46.46440 19.89735 1.000 56.23912 114 SER A CA 1
ATOM 620 C C . SER A 1 122 ? 48.32226 45.04108 19.44507 1.000 58.10088 114 SER A C 1
ATOM 621 O O . SER A 1 122 ? 47.83330 44.22898 20.23596 1.000 61.47135 114 SER A O 1
ATOM 624 N N . HIS A 1 123 ? 48.64582 44.71952 18.19162 1.000 60.19823 115 HIS A N 1
ATOM 625 C CA . HIS A 1 123 ? 48.40090 43.38151 17.64749 1.000 62.15507 115 HIS A CA 1
ATOM 626 C C . HIS A 1 123 ? 49.73757 42.65904 17.48978 1.000 62.23010 115 HIS A C 1
ATOM 627 O O . HIS A 1 123 ? 50.54888 43.02536 16.63432 1.000 60.72082 115 HIS A O 1
ATOM 634 N N . ASP A 1 124 ? 49.96249 41.63385 18.31570 1.000 61.16282 116 ASP A N 1
ATOM 635 C CA . ASP A 1 124 ? 51.15530 40.78698 18.22776 1.000 63.27216 116 ASP A CA 1
ATOM 636 C C . ASP A 1 124 ? 50.91927 39.72457 17.16121 1.000 64.16629 116 ASP A C 1
ATOM 637 O O . ASP A 1 124 ? 50.50691 38.59565 17.43708 1.000 62.27708 116 ASP A O 1
ATOM 642 N N . THR A 1 125 ? 51.19592 40.08967 15.91626 1.000 62.85556 117 THR A N 1
ATOM 643 C CA . THR A 1 125 ? 50.87669 39.18809 14.82323 1.000 62.88089 117 THR A CA 1
ATOM 644 C C . THR A 1 125 ? 51.92134 39.33828 13.73813 1.000 62.23926 117 THR A C 1
ATOM 645 O O . THR A 1 125 ? 52.53087 40.39735 13.58670 1.000 58.26975 117 THR A O 1
ATOM 649 N N . LEU A 1 126 ? 52.13123 38.26416 12.99383 1.000 61.82019 118 LEU A N 1
ATOM 650 C CA . LEU A 1 126 ? 52.96266 38.36553 11.81038 1.000 62.10497 118 LEU A CA 1
ATOM 651 C C . LEU A 1 126 ? 52.36668 39.39270 10.86192 1.000 60.68242 118 LEU A C 1
ATOM 652 O O . LEU A 1 126 ? 51.22004 39.25180 10.42295 1.000 60.16575 118 LEU A O 1
ATOM 657 N N . LEU A 1 127 ? 53.14976 40.41767 10.54515 1.000 60.43643 119 LEU A N 1
ATOM 658 C CA . LEU A 1 127 ? 52.70034 41.52606 9.71714 1.000 60.82874 119 LEU A CA 1
ATOM 659 C C . LEU A 1 127 ? 52.05621 41.03631 8.43052 1.000 58.75072 119 LEU A C 1
ATOM 660 O O . LEU A 1 127 ? 52.73380 40.49045 7.55391 1.000 58.75024 119 LEU A O 1
ATOM 665 N N . PRO A 1 128 ? 50.75326 41.23715 8.29207 1.000 58.07896 120 PRO A N 1
ATOM 666 C CA . PRO A 1 128 ? 50.02202 40.76587 7.10932 1.000 56.81545 120 PRO A CA 1
ATOM 667 C C . PRO A 1 128 ? 50.30371 41.65151 5.90774 1.000 58.51164 120 PRO A C 1
ATOM 668 O O . PRO A 1 128 ? 51.03742 42.64750 6.03000 1.000 60.01810 120 PRO A O 1
ATOM 672 N N . PRO A 1 129 ? 49.75085 41.33144 4.73231 1.000 57.83280 121 PRO A N 1
ATOM 673 C CA . PRO A 1 129 ? 49.90386 42.22277 3.56179 1.000 59.04111 121 PRO A CA 1
ATOM 674 C C . PRO A 1 129 ? 49.40285 43.62587 3.85913 1.000 60.03342 121 PRO A C 1
ATOM 675 O O . PRO A 1 129 ? 48.59583 43.83201 4.78067 1.000 59.50035 121 PRO A O 1
ATOM 679 N N . PRO A 1 130 ? 49.83463 44.61801 3.07687 1.000 59.85355 122 PRO A N 1
ATOM 680 C CA . PRO A 1 130 ? 49.42049 46.00985 3.35482 1.000 58.81638 122 PRO A CA 1
ATOM 681 C C . PRO A 1 130 ? 47.91547 46.24085 3.28004 1.000 60.06988 122 PRO A C 1
ATOM 682 O O . PRO A 1 130 ? 47.38947 47.09036 4.01108 1.000 58.78962 122 PRO A O 1
ATOM 686 N N . ALA A 1 131 ? 47.20109 45.50729 2.42584 1.000 62.00027 123 ALA A N 1
ATOM 687 C CA . ALA A 1 131 ? 45.76156 45.71850 2.29563 1.000 60.63450 123 ALA A CA 1
ATOM 688 C C . ALA A 1 131 ? 45.04170 45.40689 3.60286 1.000 62.10842 123 ALA A C 1
ATOM 689 O O . ALA A 1 131 ? 44.16746 46.16179 4.04299 1.000 63.03987 123 ALA A O 1
ATOM 691 N N . GLU A 1 132 ? 45.40575 44.29488 4.24322 1.000 64.67254 124 GLU A N 1
ATOM 692 C CA . GLU A 1 132 ? 44.78075 43.91592 5.50705 1.000 63.65065 124 GLU A CA 1
ATOM 693 C C . GLU A 1 132 ? 45.14116 44.89898 6.61692 1.000 62.15476 124 GLU A C 1
ATOM 694 O O . GLU A 1 132 ? 44.29455 45.25429 7.45087 1.000 60.41575 124 GLU A O 1
ATOM 700 N N . VAL A 1 133 ? 46.38661 45.37926 6.62149 1.000 63.22230 125 VAL A N 1
ATOM 701 C CA . VAL A 1 133 ? 46.83788 46.27532 7.68082 1.000 60.08004 125 VAL A CA 1
ATOM 702 C C . VAL A 1 133 ? 46.07753 47.59539 7.63653 1.000 58.11264 125 VAL A C 1
ATOM 703 O O . VAL A 1 133 ? 45.70441 48.14299 8.67786 1.000 57.59406 125 VAL A O 1
ATOM 707 N N . ILE A 1 134 ? 45.84797 48.13438 6.44017 1.000 57.34625 126 ILE A N 1
ATOM 708 C CA . ILE A 1 134 ? 45.05794 49.35599 6.31467 1.000 59.72188 126 ILE A CA 1
ATOM 709 C C . ILE A 1 134 ? 43.71749 49.19205 7.02087 1.000 62.73115 126 ILE A C 1
ATOM 710 O O . ILE A 1 134 ? 43.29824 50.05225 7.80291 1.000 61.39960 126 ILE A O 1
ATOM 715 N N . GLU A 1 135 ? 43.04868 48.05974 6.78473 1.000 60.14911 127 GLU A N 1
ATOM 716 C CA . GLU A 1 135 ? 41.77369 47.79195 7.44201 1.000 62.56066 127 GLU A CA 1
ATOM 717 C C . GLU A 1 135 ? 41.92879 47.66710 8.95063 1.000 63.05877 127 GLU A C 1
ATOM 718 O O . GLU A 1 135 ? 41.06557 48.12858 9.70624 1.000 62.31614 127 GLU A O 1
ATOM 724 N N . ILE A 1 136 ? 43.00635 47.02730 9.41206 1.000 60.77937 128 ILE A N 1
ATOM 725 C CA . ILE A 1 136 ? 43.21837 46.90420 10.85014 1.000 59.02982 128 ILE A CA 1
ATOM 726 C C . ILE A 1 136 ? 43.48774 48.27088 11.46146 1.000 58.63547 128 ILE A C 1
ATOM 727 O O . ILE A 1 136 ? 42.89726 48.64405 12.48033 1.000 58.04349 128 ILE A O 1
ATOM 732 N N . VAL A 1 137 ? 44.37319 49.04520 10.83789 1.000 60.34378 129 VAL A N 1
ATOM 733 C CA . VAL A 1 137 ? 44.77335 50.33188 11.40442 1.000 58.76003 129 VAL A CA 1
ATOM 734 C C . VAL A 1 137 ? 43.62035 51.32860 11.35180 1.000 59.91197 129 VAL A C 1
ATOM 735 O O . VAL A 1 137 ? 43.42131 52.11961 12.28393 1.000 56.00864 129 VAL A O 1
ATOM 739 N N . ARG A 1 138 ? 42.83548 51.29547 10.27004 1.000 58.55193 130 ARG A N 1
ATOM 740 C CA . ARG A 1 138 ? 41.71225 52.21474 10.13318 1.000 62.17029 130 ARG A CA 1
ATOM 741 C C . ARG A 1 138 ? 40.69242 52.01953 11.25005 1.000 60.64681 130 ARG A C 1
ATOM 742 O O . ARG A 1 138 ? 40.19121 52.99604 11.81702 1.000 59.71084 130 ARG A O 1
ATOM 750 N N . HIS A 1 139 ? 40.36911 50.76836 11.58328 1.000 63.70554 131 HIS A N 1
ATOM 751 C CA . HIS A 1 139 ? 39.47061 50.53249 12.71166 1.000 63.16549 131 HIS A CA 1
ATOM 752 C C . HIS A 1 139 ? 40.09421 51.01643 14.01698 1.000 62.05545 131 HIS A C 1
ATOM 753 O O . HIS A 1 139 ? 39.41323 51.62528 14.84624 1.000 60.61493 131 HIS A O 1
ATOM 760 N N . ASP A 1 140 ? 41.40047 50.78114 14.20385 1.000 62.21070 132 ASP A N 1
ATOM 761 C CA . ASP A 1 140 ? 42.06028 51.15985 15.45301 1.000 58.62198 132 ASP A CA 1
ATOM 762 C C . ASP A 1 140 ? 42.23695 52.66357 15.56609 1.000 56.57553 132 ASP A C 1
ATOM 763 O O . ASP A 1 140 ? 42.19072 53.21161 16.67195 1.000 55.12389 132 ASP A O 1
ATOM 768 N N . ILE A 1 141 ? 42.44830 53.34453 14.44366 1.000 56.13257 133 ILE A N 1
ATOM 769 C CA . ILE A 1 141 ? 42.36688 54.80181 14.43257 1.000 55.29117 133 ILE A CA 1
ATOM 770 C C . ILE A 1 141 ? 40.97635 55.27009 14.86690 1.000 60.81741 133 ILE A C 1
ATOM 771 O O . ILE A 1 141 ? 40.83948 56.30021 15.54279 1.000 59.93822 133 ILE A O 1
ATOM 776 N N . ASP A 1 142 ? 39.92425 54.51333 14.51116 1.000 56.74383 134 ASP A N 1
ATOM 777 C CA . ASP A 1 142 ? 38.58085 54.90092 14.92557 1.000 59.70984 134 ASP A CA 1
ATOM 778 C C . ASP A 1 142 ? 38.39813 54.72580 16.42955 1.000 61.53337 134 ASP A C 1
ATOM 779 O O . ASP A 1 142 ? 37.69974 55.52029 17.06938 1.000 62.75462 134 ASP A O 1
ATOM 784 N N . ALA A 1 143 ? 38.99741 53.68794 17.02203 1.000 56.76967 135 ALA A N 1
ATOM 785 C CA . ALA A 1 143 ? 38.82383 53.53289 18.46341 1.000 54.87014 135 ALA A CA 1
ATOM 786 C C . ALA A 1 143 ? 39.61934 54.57955 19.24915 1.000 60.09865 135 ALA A C 1
ATOM 787 O O . ALA A 1 143 ? 39.26597 54.89013 20.39289 1.000 60.51547 135 ALA A O 1
ATOM 789 N N . MET A 1 144 ? 40.69198 55.12856 18.66697 1.000 56.11689 136 MET A N 1
ATOM 790 C CA . MET A 1 144 ? 41.49716 56.10845 19.38928 1.000 57.79878 136 MET A CA 1
ATOM 791 C C . MET A 1 144 ? 40.83342 57.48038 19.36391 1.000 60.35464 136 MET A C 1
ATOM 792 O O . MET A 1 144 ? 40.68080 58.12521 20.40611 1.000 59.02263 136 MET A O 1
ATOM 797 N N . GLN A 1 145 ? 40.42552 57.93949 18.18111 1.000 61.11877 137 GLN A N 1
ATOM 798 C CA . GLN A 1 145 ? 39.75178 59.22770 18.10061 1.000 63.73809 137 GLN A CA 1
ATOM 799 C C . GLN A 1 145 ? 38.49968 59.23998 18.97486 1.000 64.37473 137 GLN A C 1
ATOM 800 O O . GLN A 1 145 ? 38.20738 60.24409 19.63291 1.000 66.39720 137 GLN A O 1
ATOM 806 N N . ALA A 1 146 ? 37.78615 58.11071 19.04493 1.000 64.33328 138 ALA A N 1
ATOM 807 C CA . ALA A 1 146 ? 36.58434 57.99026 19.86734 1.000 64.88299 138 ALA A CA 1
ATOM 808 C C . ALA A 1 146 ? 36.87509 57.96179 21.36506 1.000 64.18414 138 ALA A C 1
ATOM 809 O O . ALA A 1 146 ? 35.93361 57.96238 22.16218 1.000 62.74683 138 ALA A O 1
ATOM 811 N N . LEU A 1 147 ? 38.13659 57.92460 21.77062 1.000 61.01081 139 LEU A N 1
ATOM 812 C CA . LEU A 1 147 ? 38.46422 58.12397 23.17324 1.000 62.64429 139 LEU A CA 1
ATOM 813 C C . LEU A 1 147 ? 38.40876 59.58624 23.58733 1.000 62.38975 139 LEU A C 1
ATOM 814 O O . LEU A 1 147 ? 38.37079 59.87341 24.78997 1.000 62.65300 139 LEU A O 1
ATOM 819 N N . LEU A 1 148 ? 38.39802 60.50158 22.63458 1.000 62.64526 140 LEU A N 1
ATOM 820 C CA . LEU A 1 148 ? 38.32788 61.92458 22.93915 1.000 67.32085 140 LEU A CA 1
ATOM 821 C C . LEU A 1 148 ? 36.87320 62.37871 22.98808 1.000 68.91253 140 LEU A C 1
ATOM 822 O O . LEU A 1 148 ? 36.06943 61.98536 22.13271 1.000 70.99772 140 LEU A O 1
ATOM 827 N N . PRO A 1 149 ? 36.50709 63.18068 23.98241 1.000 71.03202 141 PRO A N 1
ATOM 828 C CA . PRO A 1 149 ? 35.15328 63.74368 23.99880 1.000 75.29166 141 PRO A CA 1
ATOM 829 C C . PRO A 1 149 ? 34.94916 64.64351 22.79345 1.000 77.00424 141 PRO A C 1
ATOM 830 O O . PRO A 1 149 ? 35.89887 65.21645 22.25358 1.000 76.04130 141 PRO A O 1
ATOM 834 N N . ALA A 1 150 ? 33.68896 64.73693 22.36619 1.000 76.41239 142 ALA A N 1
ATOM 835 C CA . ALA A 1 150 ? 33.30489 65.57712 21.23577 1.000 78.39131 142 ALA A CA 1
ATOM 836 C C . ALA A 1 150 ? 34.00285 66.92899 21.25690 1.000 78.87770 142 ALA A C 1
ATOM 837 O O . ALA A 1 150 ? 34.58238 67.35765 20.25253 1.000 78.24244 142 ALA A O 1
ATOM 839 N N . HIS A 1 151 ? 33.97313 67.60689 22.41074 1.000 80.12164 143 HIS A N 1
ATOM 840 C CA . HIS A 1 151 ? 34.56593 68.93523 22.54598 1.000 80.74353 143 HIS A CA 1
ATOM 841 C C . HIS A 1 151 ? 36.09269 68.91771 22.50952 1.000 77.39441 143 HIS A C 1
ATOM 842 O O . HIS A 1 151 ? 36.70499 69.97945 22.65975 1.000 78.75945 143 HIS A O 1
ATOM 849 N N . GLU A 1 152 ? 36.72197 67.75672 22.30810 1.000 76.97388 144 GLU A N 1
ATOM 850 C CA . GLU A 1 152 ? 38.17913 67.65803 22.24471 1.000 74.30252 144 GLU A CA 1
ATOM 851 C C . GLU A 1 152 ? 38.71454 67.00090 20.98443 1.000 72.31058 144 GLU A C 1
ATOM 852 O O . GLU A 1 152 ? 39.91748 67.12655 20.71986 1.000 68.80078 144 GLU A O 1
ATOM 858 N N . ARG A 1 153 ? 37.88146 66.29870 20.20801 1.000 72.90109 145 ARG A N 1
ATOM 859 C CA . ARG A 1 153 ? 38.38471 65.61893 19.01880 1.000 71.11040 145 ARG A CA 1
ATOM 860 C C . ARG A 1 153 ? 38.98322 66.59630 18.01969 1.000 69.49991 145 ARG A C 1
ATOM 861 O O . ARG A 1 153 ? 39.82422 66.20628 17.20179 1.000 65.28927 145 ARG A O 1
ATOM 869 N N . ALA A 1 154 ? 38.57893 67.86779 18.08148 1.000 71.58983 146 ALA A N 1
ATOM 870 C CA . ALA A 1 154 ? 39.11802 68.88420 17.18380 1.000 69.58417 146 ALA A CA 1
ATOM 871 C C . ALA A 1 154 ? 40.59422 69.13694 17.42136 1.000 68.25506 146 ALA A C 1
ATOM 872 O O . ALA A 1 154 ? 41.27859 69.64161 16.52531 1.000 69.51953 146 ALA A O 1
ATOM 874 N N . ARG A 1 155 ? 41.10328 68.80463 18.59992 1.000 66.50521 147 ARG A N 1
ATOM 875 C CA . ARG A 1 155 ? 42.51361 68.99663 18.87047 1.000 66.64765 147 ARG A CA 1
ATOM 876 C C . ARG A 1 155 ? 43.36831 67.84210 18.37263 1.000 66.81199 147 ARG A C 1
ATOM 877 O O . ARG A 1 155 ? 44.56530 67.80814 18.67841 1.000 68.04815 147 ARG A O 1
ATOM 885 N N . LEU A 1 156 ? 42.79835 66.90637 17.60997 1.000 66.40056 148 LEU A N 1
ATOM 886 C CA . LEU A 1 156 ? 43.54513 65.75027 17.10194 1.000 65.73455 148 LEU A CA 1
ATOM 887 C C . LEU A 1 156 ? 44.15132 66.10902 15.74550 1.000 63.07959 148 LEU A C 1
ATOM 888 O O . LEU A 1 156 ? 43.42883 66.29567 14.76096 1.000 66.60239 148 LEU A O 1
ATOM 893 N N . ALA A 1 157 ? 45.47512 66.18502 15.68890 1.000 61.72985 149 ALA A N 1
ATOM 894 C CA . ALA A 1 157 ? 46.15950 66.72516 14.51519 1.000 65.01140 149 ALA A CA 1
ATOM 895 C C . ALA A 1 157 ? 46.23600 65.74101 13.34610 1.000 65.09037 149 ALA A C 1
ATOM 896 O O . ALA A 1 157 ? 46.33334 66.16732 12.18835 1.000 65.45009 149 ALA A O 1
ATOM 898 N N . GLY A 1 158 ? 46.20210 64.44981 13.60296 1.000 61.99510 150 GLY A N 1
ATOM 899 C CA . GLY A 1 158 ? 46.30614 63.49042 12.52942 1.000 61.73995 150 GLY A CA 1
ATOM 900 C C . GLY A 1 158 ? 47.09867 62.27872 12.97364 1.000 59.49975 150 GLY A C 1
ATOM 901 O O . GLY A 1 158 ? 47.27807 62.05040 14.16761 1.000 57.80614 150 GLY A O 1
ATOM 902 N N . VAL A 1 159 ? 47.57901 61.51897 11.98646 1.000 59.25026 151 VAL A N 1
ATOM 903 C CA . VAL A 1 159 ? 48.16879 60.19962 12.18654 1.000 55.46297 151 VAL A CA 1
ATOM 904 C C . VAL A 1 159 ? 49.60172 60.19939 11.67359 1.000 55.71945 151 VAL A C 1
ATOM 905 O O . VAL A 1 159 ? 49.87159 60.68833 10.57075 1.000 55.08107 151 VAL A O 1
ATOM 909 N N . GLY A 1 160 ? 50.50945 59.62720 12.45788 1.000 52.36607 152 GLY A N 1
ATOM 910 C CA . GLY A 1 160 ? 51.86500 59.34742 12.01461 1.000 52.44659 152 GLY A CA 1
ATOM 911 C C . GLY A 1 160 ? 52.07204 57.84029 11.88519 1.000 50.16098 152 GLY A C 1
ATOM 912 O O . GLY A 1 160 ? 51.60501 57.07456 12.73153 1.000 49.50043 152 GLY A O 1
ATOM 913 N N . VAL A 1 161 ? 52.76043 57.43385 10.82252 1.000 48.69426 153 VAL A N 1
ATOM 914 C CA . VAL A 1 161 ? 53.08413 56.02817 10.58540 1.000 46.92771 153 VAL A CA 1
ATOM 915 C C . VAL A 1 161 ? 54.59605 55.85811 10.67678 1.000 49.61154 153 VAL A C 1
ATOM 916 O O . VAL A 1 161 ? 55.35760 56.60149 10.04303 1.000 51.60867 153 VAL A O 1
ATOM 920 N N . ALA A 1 162 ? 55.02855 54.90166 11.48107 1.000 47.48636 154 ALA A N 1
ATOM 921 C CA . ALA A 1 162 ? 56.43519 54.61228 11.68104 1.000 45.13489 154 ALA A CA 1
ATOM 922 C C . ALA A 1 162 ? 56.67913 53.18000 11.24382 1.000 47.52173 154 ALA A C 1
ATOM 923 O O . ALA A 1 162 ? 55.95941 52.27385 11.67962 1.000 47.37882 154 ALA A O 1
ATOM 925 N N . GLN A 1 163 ? 57.68077 52.96601 10.38874 1.000 46.34509 155 GLN A N 1
ATOM 926 C CA . GLN A 1 163 ? 57.96738 51.61141 9.93335 1.000 45.78072 155 GLN A CA 1
ATOM 927 C C . GLN A 1 163 ? 59.43725 51.47417 9.55909 1.000 48.07819 155 GLN A C 1
ATOM 928 O O . GLN A 1 163 ? 60.08828 52.47162 9.21391 1.000 47.34758 155 GLN A O 1
ATOM 934 N N . PRO A 1 164 ? 59.98352 50.25695 9.60814 1.000 47.88272 156 PRO A N 1
ATOM 935 C CA . PRO A 1 164 ? 61.40425 50.06000 9.30144 1.000 47.40415 156 PRO A CA 1
ATOM 936 C C . PRO A 1 164 ? 61.71124 50.35815 7.84503 1.000 48.61037 156 PRO A C 1
ATOM 937 O O . PRO A 1 164 ? 60.83198 50.34793 6.98111 1.000 47.43377 156 PRO A O 1
ATOM 941 N N . TYR A 1 165 ? 62.99231 50.63600 7.58501 1.000 45.33139 157 TYR A N 1
ATOM 942 C CA . TYR A 1 165 ? 63.48610 50.66380 6.21355 1.000 49.51239 157 TYR A CA 1
ATOM 943 C C . TYR A 1 165 ? 63.28219 49.30837 5.56018 1.000 53.61185 157 TYR A C 1
ATOM 944 O O . TYR A 1 165 ? 63.53319 48.26259 6.16918 1.000 55.21911 157 TYR A O 1
ATOM 953 N N . ASN A 1 166 ? 62.89314 49.32486 4.29332 1.000 58.57687 158 ASN A N 1
ATOM 954 C CA . ASN A 1 166 ? 62.86130 48.10449 3.50071 1.000 61.82146 158 ASN A CA 1
ATOM 955 C C . ASN A 1 166 ? 64.21798 47.89665 2.83380 1.000 61.04390 158 ASN A C 1
ATOM 956 O O . ASN A 1 166 ? 64.73040 48.79310 2.15409 1.000 62.40875 158 ASN A O 1
ATOM 961 N N . LEU A 1 167 ? 64.80841 46.71864 3.03634 1.000 61.27116 159 LEU A N 1
ATOM 962 C CA . LEU A 1 167 ? 66.12284 46.46887 2.46396 1.000 59.82965 159 LEU A CA 1
ATOM 963 C C . LEU A 1 167 ? 66.07081 46.24844 0.95540 1.000 62.04910 159 LEU A C 1
ATOM 964 O O . LEU A 1 167 ? 67.10754 46.36200 0.28619 1.000 60.95603 159 LEU A O 1
ATOM 969 N N . GLY A 1 168 ? 64.89908 45.94654 0.40377 1.000 62.37334 160 GLY A N 1
ATOM 970 C CA . GLY A 1 168 ? 64.76596 45.68846 -1.01379 1.000 63.51093 160 GLY A CA 1
ATOM 971 C C . GLY A 1 168 ? 64.83236 44.20868 -1.34886 1.000 64.54212 160 GLY A C 1
ATOM 972 O O . GLY A 1 168 ? 65.28466 43.37460 -0.56284 1.000 64.07883 160 GLY A O 1
ATOM 973 N N . ALA A 1 169 ? 64.38844 43.89108 -2.57062 1.000 63.33039 161 ALA A N 1
ATOM 974 C CA . ALA A 1 169 ? 64.20571 42.49608 -2.97048 1.000 65.56442 161 ALA A CA 1
ATOM 975 C C . ALA A 1 169 ? 65.51627 41.71818 -2.94315 1.000 68.13182 161 ALA A C 1
ATOM 976 O O . ALA A 1 169 ? 65.55507 40.57915 -2.46371 1.000 67.87700 161 ALA A O 1
ATOM 978 N N . TRP A 1 170 ? 66.59838 42.31460 -3.45836 1.000 68.36612 162 TRP A N 1
ATOM 979 C CA . TRP A 1 170 ? 67.86251 41.59366 -3.59829 1.000 67.14495 162 TRP A CA 1
ATOM 980 C C . TRP A 1 170 ? 68.40601 41.16216 -2.24234 1.000 67.00759 162 TRP A C 1
ATOM 981 O O . TRP A 1 170 ? 68.84161 40.01987 -2.07143 1.000 69.76454 162 TRP A O 1
ATOM 992 N N . MET A 1 171 ? 68.38582 42.06214 -1.26477 1.000 66.12736 163 MET A N 1
ATOM 993 C CA . MET A 1 171 ? 68.89212 41.72547 0.06192 1.000 67.61096 163 MET A CA 1
ATOM 994 C C . MET A 1 171 ? 67.93089 40.81349 0.81967 1.000 66.93945 163 MET A C 1
ATOM 995 O O . MET A 1 171 ? 68.36791 40.01368 1.65715 1.000 67.12566 163 MET A O 1
ATOM 1000 N N . ARG A 1 172 ? 66.62911 40.91550 0.54538 1.000 66.64938 164 ARG A N 1
ATOM 1001 C CA . ARG A 1 172 ? 65.66456 40.01142 1.16544 1.000 66.67995 164 ARG A CA 1
ATOM 1002 C C . ARG A 1 172 ? 65.89790 38.57341 0.72084 1.000 66.13096 164 ARG A C 1
ATOM 1003 O O . ARG A 1 172 ? 65.90333 37.65141 1.54462 1.000 64.23858 164 ARG A O 1
ATOM 1011 N N . GLU A 1 173 ? 66.08514 38.36448 -0.58168 1.000 62.80838 165 GLU A N 1
ATOM 1012 C CA . GLU A 1 173 ? 66.22116 37.03097 -1.14119 1.000 65.38609 165 GLU A CA 1
ATOM 1013 C C . GLU A 1 173 ? 67.60352 36.44333 -0.90411 1.000 65.86505 165 GLU A C 1
ATOM 1014 O O . GLU A 1 173 ? 67.82884 35.28107 -1.24833 1.000 68.76787 165 GLU A O 1
ATOM 1020 N N . LEU A 1 174 ? 68.51435 37.22916 -0.32646 1.000 66.64693 166 LEU A N 1
ATOM 1021 C CA . LEU A 1 174 ? 69.82804 36.79453 0.11734 1.000 67.01133 166 LEU A CA 1
ATOM 1022 C C . LEU A 1 174 ? 69.84186 36.40242 1.59291 1.000 66.68066 166 LEU A C 1
ATOM 1023 O O . LEU A 1 174 ? 70.83399 35.83844 2.05967 1.000 70.60444 166 LEU A O 1
ATOM 1028 N N . GLY A 1 175 ? 68.76727 36.67218 2.33256 1.000 66.48376 167 GLY A N 1
ATOM 1029 C CA . GLY A 1 175 ? 68.64167 36.24050 3.71248 1.000 67.38639 167 GLY A CA 1
ATOM 1030 C C . GLY A 1 175 ? 68.66056 37.35051 4.73456 1.000 69.70215 167 GLY A C 1
ATOM 1031 O O . GLY A 1 175 ? 68.48755 37.07291 5.92628 1.000 71.67656 167 GLY A O 1
ATOM 1032 N N . LEU A 1 176 ? 68.83758 38.60139 4.31337 1.000 71.59452 168 LEU A N 1
ATOM 1033 C CA . LEU A 1 176 ? 69.04410 39.69061 5.25773 1.000 72.26833 168 LEU A CA 1
ATOM 1034 C C . LEU A 1 176 ? 67.74297 40.23353 5.83345 1.000 71.28750 168 LEU A C 1
ATOM 1035 O O . LEU A 1 176 ? 67.77206 40.87133 6.88973 1.000 75.51165 168 LEU A O 1
ATOM 1040 N N . ALA A 1 177 ? 66.60499 39.98377 5.18697 1.000 70.09044 169 ALA A N 1
ATOM 1041 C CA . ALA A 1 177 ? 65.31774 40.49906 5.65451 1.000 69.22055 169 ALA A CA 1
ATOM 1042 C C . ALA A 1 177 ? 64.24661 39.43016 5.47305 1.000 69.27654 169 ALA A C 1
ATOM 1043 O O . ALA A 1 177 ? 64.23563 38.72901 4.45140 1.000 69.59094 169 ALA A O 1
ATOM 1045 N N . PRO A 1 178 ? 63.32189 39.30178 6.42132 1.000 66.40568 170 PRO A N 1
ATOM 1046 C CA . PRO A 1 178 ? 62.33229 38.21932 6.34724 1.000 67.03327 170 PRO A CA 1
ATOM 1047 C C . PRO A 1 178 ? 61.38516 38.36966 5.16218 1.000 68.14172 170 PRO A C 1
ATOM 1048 O O . PRO A 1 178 ? 61.15816 39.46107 4.62946 1.000 66.18738 170 PRO A O 1
ATOM 1052 N N . ASP A 1 179 ? 60.82672 37.22512 4.75712 1.000 68.28269 171 ASP A N 1
ATOM 1053 C CA . ASP A 1 179 ? 59.86449 37.16942 3.66119 1.000 69.11563 171 ASP A CA 1
ATOM 1054 C C . ASP A 1 179 ? 58.59779 37.97837 3.94922 1.000 68.07566 171 ASP A C 1
ATOM 1055 O O . ASP A 1 179 ? 57.85420 38.29684 3.01268 1.000 67.87296 171 ASP A O 1
ATOM 1060 N N . THR A 1 180 ? 58.34016 38.30774 5.22119 1.000 69.76404 172 THR A N 1
ATOM 1061 C CA . THR A 1 180 ? 57.20771 39.15588 5.60160 1.000 66.13608 172 THR A CA 1
ATOM 1062 C C . THR A 1 180 ? 57.14896 40.44412 4.78673 1.000 64.81675 172 THR A C 1
ATOM 1063 O O . THR A 1 180 ? 56.06761 40.88737 4.38025 1.000 61.71415 172 THR A O 1
ATOM 1067 N N . PHE A 1 181 ? 58.30256 41.06536 4.55610 1.000 65.66144 173 PHE A N 1
ATOM 1068 C CA . PHE A 1 181 ? 58.38221 42.36230 3.90357 1.000 64.40850 173 PHE A CA 1
ATOM 1069 C C . PHE A 1 181 ? 58.25184 42.28072 2.38997 1.000 63.73825 173 PHE A C 1
ATOM 1070 O O . PHE A 1 181 ? 58.23250 43.33105 1.73650 1.000 61.52288 173 PHE A O 1
ATOM 1078 N N . ARG A 1 182 ? 58.14685 41.07246 1.82315 1.000 61.75944 174 ARG A N 1
ATOM 1079 C CA . ARG A 1 182 ? 58.01343 40.94009 0.37414 1.000 62.98416 174 ARG A CA 1
ATOM 1080 C C . ARG A 1 182 ? 56.77451 41.66822 -0.14578 1.000 63.24450 174 ARG A C 1
ATOM 1081 O O . ARG A 1 182 ? 56.83458 42.34962 -1.17571 1.000 63.30988 174 ARG A O 1
ATOM 1089 N N . ALA A 1 183 ? 55.64723 41.54857 0.55186 1.000 61.35735 175 ALA A N 1
ATOM 1090 C CA . ALA A 1 183 ? 54.42616 42.21482 0.10372 1.000 63.82312 175 ALA A CA 1
ATOM 1091 C C . ALA A 1 183 ? 54.45332 43.72641 0.33324 1.000 61.90697 175 ALA A C 1
ATOM 1092 O O . ALA A 1 183 ? 53.50054 44.41197 -0.04864 1.000 61.94573 175 ALA A O 1
ATOM 1094 N N . TRP A 1 184 ? 55.53304 44.26090 0.90830 1.000 61.20967 176 TRP A N 1
ATOM 1095 C CA . TRP A 1 184 ? 55.62063 45.66122 1.30352 1.000 60.80867 176 TRP A CA 1
ATOM 1096 C C . TRP A 1 184 ? 56.63260 46.47872 0.50342 1.000 63.11942 176 TRP A C 1
ATOM 1097 O O . TRP A 1 184 ? 56.72805 47.69371 0.72157 1.000 62.31080 176 TRP A O 1
ATOM 1108 N N . GLU A 1 185 ? 57.37908 45.86029 -0.41260 1.000 63.12752 177 GLU A N 1
ATOM 1109 C CA . GLU A 1 185 ? 58.41472 46.57081 -1.15712 1.000 63.53788 177 GLU A CA 1
ATOM 1110 C C . GLU A 1 185 ? 57.78723 47.50518 -2.18578 1.000 64.83156 177 GLU A C 1
ATOM 1111 O O . GLU A 1 185 ? 56.86432 47.12529 -2.91133 1.000 66.35945 177 GLU A O 1
ATOM 1117 N N . ASP A 1 186 ? 58.28247 48.74317 -2.22863 1.000 66.92213 178 ASP A N 1
ATOM 1118 C CA . ASP A 1 186 ? 57.75619 49.77833 -3.12551 1.000 68.61227 178 ASP A CA 1
ATOM 1119 C C . ASP A 1 186 ? 56.26241 50.01706 -2.88635 1.000 67.62905 178 ASP A C 1
ATOM 1120 O O . ASP A 1 186 ? 55.49009 50.25786 -3.81461 1.000 68.13612 178 ASP A O 1
ATOM 1122 N N . VAL A 1 187 ? 55.84952 49.93694 -1.62474 1.000 67.56355 179 VAL A N 1
ATOM 1123 C CA . VAL A 1 187 ? 54.48366 50.23047 -1.21511 1.000 66.89687 179 VAL A CA 1
ATOM 1124 C C . VAL A 1 187 ? 54.55019 51.35462 -0.19358 1.000 66.66500 179 VAL A C 1
ATOM 1125 O O . VAL A 1 187 ? 55.18249 51.20912 0.85988 1.000 64.84007 179 VAL A O 1
ATOM 1129 N N . ASP A 1 188 ? 53.92210 52.48160 -0.51240 1.000 64.12164 180 ASP A N 1
ATOM 1130 C CA . ASP A 1 188 ? 53.89499 53.62426 0.39688 1.000 66.01754 180 ASP A CA 1
ATOM 1131 C C . ASP A 1 188 ? 52.67233 53.46346 1.28462 1.000 66.09621 180 ASP A C 1
ATOM 1132 O O . ASP A 1 188 ? 51.54983 53.77428 0.87965 1.000 68.04115 180 ASP A O 1
ATOM 1137 N N . PHE A 1 189 ? 52.88269 52.97408 2.50356 1.000 65.00861 181 PHE A N 1
ATOM 1138 C CA . PHE A 1 189 ? 51.73723 52.69300 3.35744 1.000 65.25378 181 PHE A CA 1
ATOM 1139 C C . PHE A 1 189 ? 51.08076 53.97682 3.84541 1.000 66.36613 181 PHE A C 1
ATOM 1140 O O . PHE A 1 189 ? 49.84772 54.06135 3.90813 1.000 65.21450 181 PHE A O 1
ATOM 1148 N N . ALA A 1 190 ? 51.88546 54.97590 4.21530 1.000 64.38061 182 ALA A N 1
ATOM 1149 C CA . ALA A 1 190 ? 51.32310 56.21306 4.74441 1.000 65.01244 182 ALA A CA 1
ATOM 1150 C C . ALA A 1 190 ? 50.39922 56.87165 3.73324 1.000 67.72359 182 ALA A C 1
ATOM 1151 O O . ALA A 1 190 ? 49.30164 57.32019 4.08419 1.000 67.50441 182 ALA A O 1
ATOM 1153 N N . SER A 1 191 ? 50.81123 56.90687 2.46729 1.000 69.82968 183 SER A N 1
ATOM 1154 C CA . SER A 1 191 ? 49.96658 57.48491 1.43031 1.000 71.69868 183 SER A CA 1
ATOM 1155 C C . SER A 1 191 ? 48.70865 56.65206 1.21321 1.000 76.87744 183 SER A C 1
ATOM 1156 O O . SER A 1 191 ? 47.60272 57.19629 1.11924 1.000 81.60881 183 SER A O 1
ATOM 1159 N N . ASP A 1 192 ? 48.85685 55.32587 1.13300 1.000 71.45806 184 ASP A N 1
ATOM 1160 C CA . ASP A 1 192 ? 47.69473 54.45873 0.95243 1.000 74.85662 184 ASP A CA 1
ATOM 1161 C C . ASP A 1 192 ? 46.72719 54.57085 2.12275 1.000 73.77007 184 ASP A C 1
ATOM 1162 O O . ASP A 1 192 ? 45.51211 54.44117 1.93927 1.000 75.14215 184 ASP A O 1
ATOM 1167 N N . LEU A 1 193 ? 47.24324 54.81896 3.32697 1.000 72.20376 185 LEU A N 1
ATOM 1168 C CA . LEU A 1 193 ? 46.37096 55.00043 4.48105 1.000 71.96145 185 LEU A CA 1
ATOM 1169 C C . LEU A 1 193 ? 45.66135 56.35033 4.43050 1.000 75.59304 185 LEU A C 1
ATOM 1170 O O . LEU A 1 193 ? 44.46418 56.43978 4.73168 1.000 77.01724 185 LEU A O 1
ATOM 1175 N N . GLY A 1 194 ? 46.38007 57.40680 4.03482 1.000 73.06209 186 GLY A N 1
ATOM 1176 C CA . GLY A 1 194 ? 45.80237 58.73845 3.96147 1.000 74.23438 186 GLY A CA 1
ATOM 1177 C C . GLY A 1 194 ? 44.63857 58.84830 3.00146 1.000 82.29952 186 GLY A C 1
ATOM 1178 O O . GLY A 1 194 ? 43.81490 59.76204 3.13163 1.000 83.35089 186 GLY A O 1
ATOM 1179 N N . ARG A 1 195 ? 44.53991 57.93603 2.04341 1.000 86.76918 187 ARG A N 1
ATOM 1180 C CA . ARG A 1 195 ? 43.43230 57.95280 1.10134 1.000 88.48556 187 ARG A CA 1
ATOM 1181 C C . ARG A 1 195 ? 42.22902 57.14670 1.57903 1.000 88.62535 187 ARG A C 1
ATOM 1182 O O . ARG A 1 195 ? 41.24660 57.03401 0.84063 1.000 89.16066 187 ARG A O 1
ATOM 1190 N N . THR A 1 196 ? 42.27872 56.57752 2.78630 1.000 83.54487 188 THR A N 1
ATOM 1191 C CA . THR A 1 196 ? 41.10258 55.97971 3.40307 1.000 82.76089 188 THR A CA 1
ATOM 1192 C C . THR A 1 196 ? 40.69776 56.65062 4.70322 1.000 85.80954 188 THR A C 1
ATOM 1193 O O . THR A 1 196 ? 39.65650 56.28788 5.25756 1.000 89.99077 188 THR A O 1
ATOM 1197 N N . VAL A 1 197 ? 41.48600 57.59146 5.21634 1.000 83.67013 189 VAL A N 1
ATOM 1198 C CA . VAL A 1 197 ? 41.13778 58.32241 6.42646 1.000 81.83050 189 VAL A CA 1
ATOM 1199 C C . VAL A 1 197 ? 41.09866 59.80876 6.09708 1.000 83.69574 189 VAL A C 1
ATOM 1200 O O . VAL A 1 197 ? 41.81635 60.29076 5.21440 1.000 82.99589 189 VAL A O 1
ATOM 1204 N N . SER A 1 198 ? 40.23169 60.53723 6.80495 1.000 84.44033 190 SER A N 1
ATOM 1205 C CA . SER A 1 198 ? 40.13079 61.97483 6.58667 1.000 82.12693 1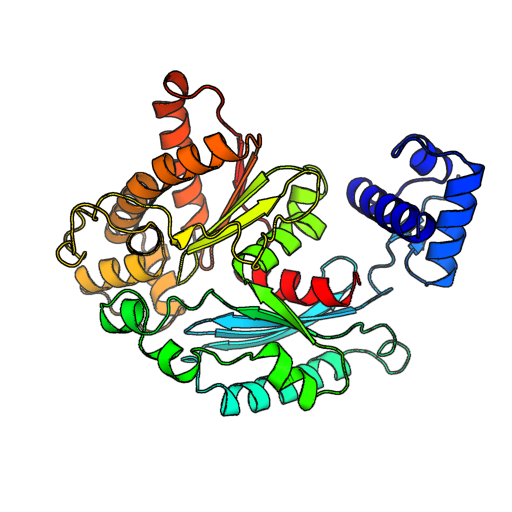90 SER A CA 1
ATOM 1206 C C . SER A 1 198 ? 41.23991 62.73273 7.29708 1.000 81.66349 190 SER A C 1
ATOM 1207 O O . SER A 1 198 ? 41.64247 63.80809 6.83540 1.000 86.61182 190 SER A O 1
ATOM 1210 N N . LEU A 1 199 ? 41.72948 62.20322 8.41488 1.000 76.65790 191 LEU A N 1
ATOM 1211 C CA . LEU A 1 199 ? 42.86885 62.80957 9.07945 1.000 72.01453 191 LEU A CA 1
ATOM 1212 C C . LEU A 1 199 ? 44.07112 62.82056 8.13727 1.000 71.44501 191 LEU A C 1
ATOM 1213 O O . LEU A 1 199 ? 44.17187 61.98354 7.23389 1.000 73.28631 191 LEU A O 1
ATOM 1218 N N . PRO A 1 200 ? 44.98812 63.76877 8.31028 1.000 66.66636 192 PRO A N 1
ATOM 1219 C CA . PRO A 1 200 ? 46.20296 63.77538 7.48728 1.000 66.64747 192 PRO A CA 1
ATOM 1220 C C . PRO A 1 200 ? 47.25166 62.82361 8.05442 1.000 62.23407 192 PRO A C 1
ATOM 1221 O O . PRO A 1 200 ? 47.41802 62.71413 9.27164 1.000 60.89413 192 PRO A O 1
ATOM 1225 N N . VAL A 1 201 ? 47.95568 62.12069 7.16138 1.000 59.97371 193 VAL A N 1
ATOM 1226 C CA . VAL A 1 201 ? 48.84354 61.02124 7.54376 1.000 59.52484 193 VAL A CA 1
ATOM 1227 C C . VAL A 1 201 ? 50.28320 61.37280 7.19388 1.000 58.82502 193 VAL A C 1
ATOM 1228 O O . VAL A 1 201 ? 50.58757 61.69040 6.03620 1.000 58.35006 193 VAL A O 1
ATOM 1232 N N . PHE A 1 202 ? 51.17128 61.27228 8.18336 1.000 55.32351 194 PHE A N 1
ATOM 1233 C CA . PHE A 1 202 ? 52.59681 61.51088 7.99467 1.000 56.29174 194 PHE A CA 1
ATOM 1234 C C . PHE A 1 202 ? 53.37045 60.21416 8.20217 1.000 53.56976 194 PHE A C 1
ATOM 1235 O O . PHE A 1 202 ? 53.04765 59.42170 9.09209 1.000 50.85410 194 PHE A O 1
ATOM 1243 N N . GLY A 1 203 ? 54.39140 60.00847 7.38136 1.000 52.49565 195 GLY A N 1
ATOM 1244 C CA . GLY A 1 203 ? 55.22085 58.81245 7.43887 1.000 52.38289 195 GLY A CA 1
ATOM 1245 C C . GLY A 1 203 ? 56.62696 59.14383 7.88852 1.000 51.23452 195 GLY A C 1
ATOM 1246 O O . GLY A 1 203 ? 57.19764 60.16037 7.49327 1.000 48.35924 195 GLY A O 1
ATOM 1247 N N . GLU A 1 204 ? 57.19111 58.27258 8.71855 1.000 49.80684 196 GLU A N 1
ATOM 1248 C CA . GLU A 1 204 ? 58.54623 58.43981 9.20939 1.000 49.33477 196 GLU A CA 1
ATOM 1249 C C . GLU A 1 204 ? 59.14940 57.05719 9.40493 1.000 46.87833 196 GLU A C 1
ATOM 1250 O O . GLU A 1 204 ? 58.43026 56.08734 9.65948 1.000 44.91560 196 GLU A O 1
ATOM 1256 N N . ASN A 1 205 ? 60.46662 56.96542 9.24253 1.000 44.57339 197 ASN A N 1
ATOM 1257 C CA . ASN A 1 205 ? 61.15873 55.73786 9.59769 1.000 41.92695 197 ASN A CA 1
ATOM 1258 C C . ASN A 1 205 ? 61.07600 55.52410 11.10526 1.000 42.59164 197 ASN A C 1
ATOM 1259 O O . ASN A 1 205 ? 61.02424 56.48405 11.88123 1.000 43.05118 197 ASN A O 1
ATOM 1264 N N . ASP A 1 206 ? 61.02311 54.25280 11.53153 1.000 42.90023 198 ASP A N 1
ATOM 1265 C CA . ASP A 1 206 ? 60.70553 54.00847 12.93930 1.000 43.01346 198 ASP A CA 1
ATOM 1266 C C . ASP A 1 206 ? 61.88380 54.29121 13.85439 1.000 39.23481 198 ASP A C 1
ATOM 1267 O O . ASP A 1 206 ? 61.67657 54.66295 15.01442 1.000 39.18293 198 ASP A O 1
ATOM 1272 N N . GLY A 1 207 ? 63.11255 54.19452 13.35420 1.000 37.47938 199 GLY A N 1
ATOM 1273 C CA . GLY A 1 207 ? 64.23938 54.65584 14.14920 1.000 39.29023 199 GLY A CA 1
ATOM 1274 C C . GLY A 1 207 ? 64.20234 56.15575 14.39130 1.000 38.59299 199 GLY A C 1
ATOM 1275 O O . GLY A 1 207 ? 64.42411 56.62627 15.51336 1.000 39.42761 199 GLY A O 1
ATOM 1276 N N . ASN A 1 208 ? 63.92939 56.93376 13.34096 1.000 36.97011 200 ASN A N 1
ATOM 1277 C CA . ASN A 1 208 ? 63.78051 58.37554 13.53419 1.000 40.26237 200 ASN A CA 1
ATOM 1278 C C . ASN A 1 208 ? 62.62110 58.68739 14.47721 1.000 43.33902 200 ASN A C 1
ATOM 1279 O O . ASN A 1 208 ? 62.74275 59.55189 15.35586 1.000 41.44937 200 ASN A O 1
ATOM 1284 N N . ALA A 1 209 ? 61.48346 57.99672 14.29464 1.000 39.65317 201 ALA A N 1
ATOM 1285 C CA . ALA A 1 209 ? 60.29440 58.25428 15.10329 1.000 41.09517 201 ALA A CA 1
ATOM 1286 C C . ALA A 1 209 ? 60.58114 58.03679 16.57905 1.000 41.34027 201 ALA A C 1
ATOM 1287 O O . ALA A 1 209 ? 60.17206 58.84227 17.42525 1.000 43.72180 201 ALA A O 1
ATOM 1289 N N . ALA A 1 210 ? 61.31480 56.97177 16.90482 1.000 41.23593 202 ALA A N 1
ATOM 1290 C CA . ALA A 1 210 ? 61.68544 56.71777 18.29240 1.000 42.02807 202 ALA A CA 1
ATOM 1291 C C . ALA A 1 210 ? 62.67878 57.75834 18.80485 1.000 41.73031 202 ALA A C 1
ATOM 1292 O O . ALA A 1 210 ? 62.63590 58.14286 19.98011 1.000 40.34849 202 ALA A O 1
ATOM 1294 N N . ALA A 1 211 ? 63.59149 58.21609 17.94583 1.000 40.49486 203 ALA A N 1
ATOM 1295 C CA . ALA A 1 211 ? 64.47487 59.30718 18.34547 1.000 44.18998 203 ALA A CA 1
ATOM 1296 C C . ALA A 1 211 ? 63.67688 60.56810 18.60909 1.000 44.53429 203 ALA A C 1
ATOM 1297 O O . ALA A 1 211 ? 63.96246 61.30826 19.55278 1.000 45.06560 203 ALA A O 1
ATOM 1299 N N . ILE A 1 212 ? 62.64912 60.79965 17.79370 1.000 45.49683 204 ILE A N 1
ATOM 1300 C CA . ILE A 1 212 ? 61.81178 61.98385 17.92722 1.000 44.51077 204 ILE A CA 1
ATOM 1301 C C . ILE A 1 212 ? 61.06151 61.96225 19.25641 1.000 46.00150 204 ILE A C 1
ATOM 1302 O O . ILE A 1 212 ? 60.98270 62.98023 19.95623 1.000 46.62499 204 ILE A O 1
ATOM 1307 N N . ALA A 1 213 ? 60.54439 60.79942 19.65650 1.000 43.84913 205 ALA A N 1
ATOM 1308 C CA . ALA A 1 213 ? 59.96012 60.70224 20.98974 1.000 45.79311 205 ALA A CA 1
ATOM 1309 C C . ALA A 1 213 ? 60.97420 61.07679 22.06687 1.000 48.42316 205 ALA A C 1
ATOM 1310 O O . ALA A 1 213 ? 60.68276 61.87803 22.96246 1.000 50.50017 205 ALA A O 1
ATOM 1312 N N . GLU A 1 214 ? 62.18739 60.53222 21.98067 1.000 49.02022 206 GLU A N 1
ATOM 1313 C CA . GLU A 1 214 ? 63.19031 60.84828 22.98697 1.000 49.03805 206 GLU A CA 1
ATOM 1314 C C . GLU A 1 214 ? 63.56263 62.32774 22.94068 1.000 48.74439 206 GLU A C 1
ATOM 1315 O O . GLU A 1 214 ? 63.75847 62.96002 23.98589 1.000 50.89034 206 GLU A O 1
ATOM 1321 N N . LEU A 1 215 ? 63.63068 62.90019 21.73778 1.000 48.76236 207 LEU A N 1
ATOM 1322 C CA . LEU A 1 215 ? 63.95288 64.31748 21.58644 1.000 49.09063 207 LEU A CA 1
ATOM 1323 C C . LEU A 1 215 ? 62.90010 65.20982 22.25207 1.000 52.72088 207 LEU A C 1
ATOM 1324 O O . LEU A 1 215 ? 63.23864 66.15337 22.97467 1.000 52.69474 207 LEU A O 1
ATOM 1329 N N . PHE A 1 216 ? 61.61307 64.92689 22.02057 1.000 51.79438 208 PHE A N 1
ATOM 1330 C CA . PHE A 1 216 ? 60.55058 65.81178 22.50359 1.000 52.67500 208 PHE A CA 1
ATOM 1331 C C . PHE A 1 216 ? 60.21994 65.57701 23.97633 1.000 54.18265 208 PHE A C 1
ATOM 1332 O O . PHE A 1 216 ? 60.05366 66.53568 24.73587 1.000 59.69624 208 PHE A O 1
ATOM 1340 N N . TYR A 1 217 ? 60.08145 64.31461 24.39677 1.000 53.09913 209 TYR A N 1
ATOM 1341 C CA . TYR A 1 217 ? 59.61085 63.99969 25.74049 1.000 53.20769 209 TYR A CA 1
ATOM 1342 C C . TYR A 1 217 ? 60.64892 63.32018 26.62130 1.000 53.57067 209 TYR A C 1
ATOM 1343 O O . TYR A 1 217 ? 60.45412 63.24365 27.83541 1.000 56.59458 209 TYR A O 1
ATOM 1352 N N . GLY A 1 218 ? 61.72810 62.81611 26.05733 1.000 54.16287 210 GLY A N 1
ATOM 1353 C CA . GLY A 1 218 ? 62.69589 62.12825 26.88003 1.000 55.44428 210 GLY A CA 1
ATOM 1354 C C . GLY A 1 218 ? 63.95535 62.93777 27.11205 1.000 56.21604 210 GLY A C 1
ATOM 1355 O O . GLY A 1 218 ? 63.88830 64.10663 27.49466 1.000 53.88704 210 GLY A O 1
ATOM 1356 N N . TYR A 1 219 ? 65.11298 62.31699 26.88193 1.000 52.45747 211 TYR A N 1
ATOM 1357 C CA . TYR A 1 219 ? 66.37990 62.95782 27.22873 1.000 59.45860 211 TYR A CA 1
ATOM 1358 C C . TYR A 1 219 ? 66.61512 64.26187 26.46500 1.000 58.73489 211 TYR A C 1
ATOM 1359 O O . TYR A 1 219 ? 67.37565 65.10381 26.93888 1.000 61.94407 211 TYR A O 1
ATOM 1368 N N . GLY A 1 220 ? 65.95509 64.45997 25.31970 1.000 57.79023 212 GLY A N 1
ATOM 1369 C CA . GLY A 1 220 ? 66.04801 65.67221 24.51904 1.000 56.94312 212 GLY A CA 1
ATOM 1370 C C . GLY A 1 220 ? 65.477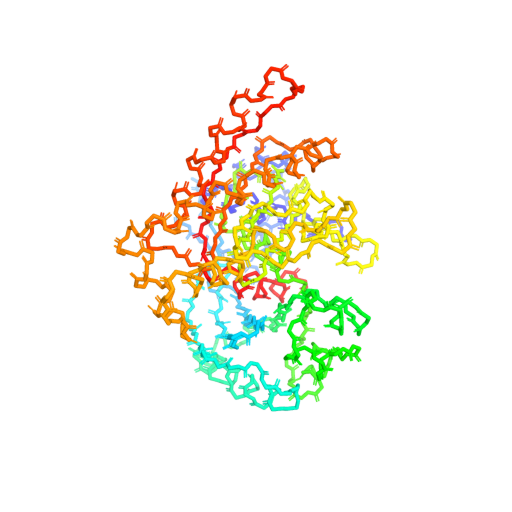59 66.92334 25.16569 1.000 60.61295 212 GLY A C 1
ATOM 1371 O O . GLY A 1 220 ? 65.69301 68.01863 24.63503 1.000 60.55526 212 GLY A O 1
ATOM 1372 N N . ARG A 1 221 ? 64.75804 66.79168 26.28294 1.000 60.77543 213 ARG A N 1
ATOM 1373 C CA . ARG A 1 221 ? 64.31606 67.96221 27.03387 1.000 63.63535 213 ARG A CA 1
ATOM 1374 C C . ARG A 1 221 ? 65.47909 68.68530 27.69310 1.000 70.83812 213 ARG A C 1
ATOM 1375 O O . ARG A 1 221 ? 65.33230 69.84242 28.09143 1.000 74.43277 213 ARG A O 1
ATOM 1383 N N . GLN A 1 222 ? 66.62109 68.01931 27.83195 1.000 72.60443 214 GLN A N 1
ATOM 1384 C CA . GLN A 1 222 ? 67.79561 68.57456 28.48888 1.000 73.71761 214 GLN A CA 1
ATOM 1385 C C . GLN A 1 222 ? 69.04481 68.40183 27.63313 1.000 71.91729 214 GLN A C 1
ATOM 1386 O O . GLN A 1 222 ? 70.14958 68.67386 28.11286 1.000 76.20352 214 GLN A O 1
ATOM 1392 N N . CYS A 1 223 ? 68.90823 67.94477 26.38750 1.000 65.33721 215 CYS A N 1
ATOM 1393 C CA . CYS A 1 223 ? 70.07868 67.55139 25.60587 1.000 59.96492 215 CYS A CA 1
ATOM 1394 C C . CYS A 1 223 ? 69.72766 67.57268 24.12114 1.000 56.38185 215 CYS A C 1
ATOM 1395 O O . CYS A 1 223 ? 68.95381 66.72801 23.65940 1.000 55.53803 215 CYS A O 1
ATOM 1398 N N . ASP A 1 224 ? 70.32553 68.50429 23.37104 1.000 54.43343 216 ASP A N 1
ATOM 1399 C CA . ASP A 1 224 ? 69.95406 68.75803 21.97963 1.000 52.34083 216 ASP A CA 1
ATOM 1400 C C . ASP A 1 224 ? 70.72993 67.93396 20.96901 1.000 48.53989 216 ASP A C 1
ATOM 1401 O O . ASP A 1 224 ? 70.37872 67.95389 19.78569 1.000 46.57904 216 ASP A O 1
ATOM 1406 N N . ASP A 1 225 ? 71.77795 67.23141 21.38048 1.000 46.89108 217 ASP A N 1
ATOM 1407 C CA . ASP A 1 225 ? 72.62512 66.49845 20.44731 1.000 46.31022 217 ASP A CA 1
ATOM 1408 C C . ASP A 1 225 ? 72.87261 65.09673 20.97509 1.000 44.25329 217 ASP A C 1
ATOM 1409 O O . ASP A 1 225 ? 73.44755 64.93930 22.05569 1.000 42.75517 217 ASP A O 1
ATOM 1414 N N . PHE A 1 226 ? 72.46391 64.08057 20.21516 1.000 44.20156 218 PHE A N 1
ATOM 1415 C CA . PHE A 1 226 ? 72.71160 62.72431 20.68638 1.000 41.52250 218 PHE A CA 1
ATOM 1416 C C . PHE A 1 226 ? 72.49616 61.72388 19.56387 1.000 40.48575 218 PHE A C 1
ATOM 1417 O O . PHE A 1 226 ? 71.81552 61.99421 18.56890 1.000 41.36658 218 PHE A O 1
ATOM 1425 N N . VAL A 1 227 ? 73.10993 60.56331 19.74325 1.000 38.56282 219 VAL A N 1
ATOM 1426 C CA . VAL A 1 227 ? 72.93261 59.39906 18.88825 1.000 37.19529 219 VAL A CA 1
ATOM 1427 C C . VAL A 1 227 ? 71.96855 58.46065 19.59795 1.000 38.34100 219 VAL A C 1
ATOM 1428 O O . VAL A 1 227 ? 72.16029 58.14857 20.78528 1.000 37.89802 219 VAL A O 1
ATOM 1432 N N . TYR A 1 228 ? 70.90822 58.04972 18.89493 1.000 37.13058 220 TYR A N 1
ATOM 1433 C CA . TYR A 1 228 ? 69.83788 57.23003 19.45990 1.000 37.51698 220 TYR A CA 1
ATOM 1434 C C . TYR A 1 228 ? 69.94277 55.81935 18.89323 1.000 36.74105 220 TYR A C 1
ATOM 1435 O O . TYR A 1 228 ? 69.87643 55.63009 17.67256 1.000 36.06524 220 TYR A O 1
ATOM 1444 N N . LEU A 1 229 ? 70.13363 54.83356 19.76537 1.000 37.72922 221 LEU A N 1
ATOM 1445 C CA . LEU A 1 229 ? 70.21532 53.43588 19.34158 1.000 38.56813 221 LEU A CA 1
ATOM 1446 C C . LEU A 1 229 ? 69.00727 52.68263 19.86120 1.000 37.71464 221 LEU A C 1
ATOM 1447 O O . LEU A 1 229 ? 68.67822 52.77704 21.05017 1.000 38.47975 221 LEU A O 1
ATOM 1452 N N . PHE A 1 230 ? 68.36238 51.92156 18.98099 1.000 37.66978 222 PHE A N 1
ATOM 1453 C CA . PHE A 1 230 ? 67.18634 51.15498 19.36498 1.000 40.72873 222 PHE A CA 1
ATOM 1454 C C . PHE A 1 230 ? 67.36023 49.71941 18.89993 1.000 40.45358 222 PHE A C 1
ATOM 1455 O O . PHE A 1 230 ? 67.44966 49.45538 17.69249 1.000 38.40997 222 PHE A O 1
ATOM 1463 N N . ILE A 1 231 ? 67.40631 48.80294 19.86288 1.000 41.54103 223 ILE A N 1
ATOM 1464 C CA . ILE A 1 231 ? 67.52293 47.37328 19.59646 1.000 43.20594 223 ILE A CA 1
ATOM 1465 C C . ILE A 1 231 ? 66.11072 46.80986 19.46144 1.000 44.71729 223 ILE A C 1
ATOM 1466 O O . ILE A 1 231 ? 65.47336 46.46904 20.46024 1.000 43.98967 223 ILE A O 1
ATOM 1471 N N . GLY A 1 232 ? 65.61303 46.70253 18.22954 1.000 44.37755 224 GLY A N 1
ATOM 1472 C CA . GLY A 1 232 ? 64.35124 46.02371 18.00242 1.000 48.12151 224 GLY A CA 1
ATOM 1473 C C . GLY A 1 232 ? 64.57040 44.70250 17.28335 1.000 48.97432 224 GLY A C 1
ATOM 1474 O O . GLY A 1 232 ? 65.71563 44.24859 17.14190 1.000 43.75481 224 GLY A O 1
ATOM 1475 N N . PRO A 1 233 ? 63.46254 44.05252 16.79625 1.000 50.75091 225 PRO A N 1
ATOM 1476 C CA . PRO A 1 233 ? 63.61341 42.89262 15.90305 1.000 49.12845 225 PRO A CA 1
ATOM 1477 C C . PRO A 1 233 ? 64.74644 43.11616 14.91866 1.000 50.08151 225 PRO A C 1
ATOM 1478 O O . PRO A 1 233 ? 65.58644 42.24530 14.69010 1.000 48.04036 225 PRO A O 1
ATOM 1482 N N . ALA A 1 234 ? 64.78519 44.31944 14.36218 1.000 50.37104 226 ALA A N 1
ATOM 1483 C CA . ALA A 1 234 ? 65.95009 44.86411 13.68855 1.000 46.32380 226 ALA A CA 1
ATOM 1484 C C . ALA A 1 234 ? 66.46429 46.01871 14.52549 1.000 43.32761 226 ALA A C 1
ATOM 1485 O O . ALA A 1 234 ? 65.68711 46.68910 15.21532 1.000 44.89374 226 ALA A O 1
ATOM 1487 N N . ILE A 1 235 ? 67.77845 46.23065 14.50723 1.000 40.25713 227 ILE A N 1
ATOM 1488 C CA . ILE A 1 235 ? 68.30781 47.42973 15.13663 1.000 41.23960 227 ILE A CA 1
ATOM 1489 C C . ILE A 1 235 ? 67.95879 48.65251 14.28831 1.000 41.10234 227 ILE A C 1
ATOM 1490 O O . ILE A 1 235 ? 67.87938 48.58029 13.04755 1.000 39.67860 227 ILE A O 1
ATOM 1495 N N . GLY A 1 236 ? 67.73062 49.78798 14.95472 1.000 38.48074 228 GLY A N 1
ATOM 1496 C CA . GLY A 1 236 ? 67.52350 51.03736 14.25168 1.000 36.24830 228 GLY A CA 1
ATOM 1497 C C . GLY A 1 236 ? 68.05931 52.21702 15.04418 1.000 37.59506 228 GLY A C 1
ATOM 1498 O O . GLY A 1 236 ? 68.63646 52.06499 16.12654 1.000 34.53493 228 GLY A O 1
ATOM 1499 N N . GLY A 1 237 ? 67.84833 53.41421 14.50695 1.000 37.78033 229 GLY A N 1
ATOM 1500 C CA . GLY A 1 237 ? 68.40891 54.56176 15.19954 1.000 39.21161 229 GLY A CA 1
ATOM 1501 C C . GLY A 1 237 ? 68.01430 55.88619 14.58134 1.000 37.50376 229 GLY A C 1
ATOM 1502 O O . GLY A 1 237 ? 67.25314 55.95846 13.60869 1.000 34.44090 229 GLY A O 1
ATOM 1503 N N . GLY A 1 238 ? 68.54506 56.94252 15.18810 1.000 35.13739 230 GLY A N 1
ATOM 1504 C CA . GLY A 1 238 ? 68.33089 58.29214 14.70871 1.000 37.79673 230 GLY A CA 1
ATOM 1505 C C . GLY A 1 238 ? 69.40278 59.19950 15.25805 1.000 39.04676 230 GLY A C 1
ATOM 1506 O O . GLY A 1 238 ? 70.11320 58.84876 16.20857 1.000 36.76894 230 GLY A O 1
ATOM 1507 N N . ILE A 1 239 ? 69.50462 60.38409 14.65417 1.000 37.99495 231 ILE A N 1
ATOM 1508 C CA . ILE A 1 239 ? 70.58126 61.32950 14.93367 1.000 38.47948 231 ILE A CA 1
ATOM 1509 C C . ILE A 1 239 ? 69.96209 62.67627 15.26272 1.000 39.41830 231 ILE A C 1
ATOM 1510 O O . ILE A 1 239 ? 69.34060 63.29979 14.39418 1.000 39.13686 231 ILE A O 1
ATOM 1515 N N . ALA A 1 240 ? 70.16465 63.13619 16.49513 1.000 37.73278 232 ALA A N 1
ATOM 1516 C CA . ALA A 1 240 ? 69.72384 64.44785 16.93473 1.000 42.50661 232 ALA A CA 1
ATOM 1517 C C . ALA A 1 240 ? 70.88560 65.42399 16.81137 1.000 45.29900 232 ALA A C 1
ATOM 1518 O O . ALA A 1 240 ? 71.94146 65.22324 17.43108 1.000 43.03481 232 ALA A O 1
ATOM 1520 N N . ILE A 1 241 ? 70.68940 66.47621 16.01769 1.000 45.95243 233 ILE A N 1
ATOM 1521 C CA . ILE A 1 241 ? 71.65416 67.55698 15.88398 1.000 45.43184 233 ILE A CA 1
ATOM 1522 C C . ILE A 1 241 ? 70.92724 68.86917 16.10292 1.000 50.02911 233 ILE A C 1
ATOM 1523 O O . ILE A 1 241 ? 69.95781 69.17371 15.38880 1.000 46.67057 233 ILE A O 1
ATOM 1528 N N . ASP A 1 242 ? 71.40512 69.65434 17.07138 1.000 51.18051 234 ASP A N 1
ATOM 1529 C CA . ASP A 1 242 ? 70.88713 70.99269 17.28937 1.000 51.68945 234 ASP A CA 1
ATOM 1530 C C . ASP A 1 242 ? 69.39199 70.93874 17.56516 1.000 51.48399 234 ASP A C 1
ATOM 1531 O O . ASP A 1 242 ? 68.62247 71.80480 17.13608 1.000 50.77233 234 ASP A O 1
ATOM 1536 N N . GLY A 1 243 ? 68.97991 69.89032 18.26934 1.000 50.02673 235 GLY A N 1
ATOM 1537 C CA . GLY A 1 243 ? 67.59826 69.74458 18.67120 1.000 53.37215 235 GLY A CA 1
ATOM 1538 C C . GLY A 1 243 ? 66.66050 69.23262 17.60615 1.000 51.54678 235 GLY A C 1
ATOM 1539 O O . GLY A 1 243 ? 65.45641 69.22861 17.83176 1.000 57.36680 235 GLY A O 1
ATOM 1540 N N . ASP A 1 244 ? 67.16171 68.80372 16.45377 1.000 48.66674 236 ASP A N 1
ATOM 1541 C CA . ASP A 1 244 ? 66.31377 68.36491 15.35472 1.000 49.45533 236 ASP A CA 1
ATOM 1542 C C . ASP A 1 244 ? 66.79834 67.01322 14.85629 1.000 48.21977 236 ASP A C 1
ATOM 1543 O O . ASP A 1 244 ? 68.00499 66.75752 14.81993 1.000 48.18758 236 ASP A O 1
ATOM 1548 N N . CYS A 1 245 ? 65.85786 66.14116 14.49857 1.000 45.78563 237 CYS A N 1
ATOM 1549 C CA . CYS A 1 245 ? 66.21512 64.81517 14.02097 1.000 45.26785 237 CYS A CA 1
ATOM 1550 C C . CYS A 1 245 ? 66.75337 64.90886 12.60004 1.000 44.87125 237 CYS A C 1
ATOM 1551 O O . CYS A 1 245 ? 66.07752 65.42824 11.70860 1.000 42.26669 237 CYS A O 1
ATOM 1554 N N . LEU A 1 246 ? 67.96924 64.41522 12.38695 1.000 43.71674 238 LEU A N 1
ATOM 1555 C CA . LEU A 1 246 ? 68.55009 64.38733 11.04729 1.000 42.24345 238 LEU A CA 1
ATOM 1556 C C . LEU A 1 246 ? 67.81113 63.37259 10.19457 1.000 42.76068 238 LEU A C 1
ATOM 1557 O O . LEU A 1 246 ? 67.80413 62.17863 10.51308 1.000 43.84948 238 LEU A O 1
ATOM 1562 N N . ARG A 1 247 ? 67.23118 63.82291 9.09047 1.000 42.00434 239 ARG A N 1
ATOM 1563 C CA . ARG A 1 247 ? 66.47371 62.89435 8.26951 1.000 47.65359 239 ARG A CA 1
ATOM 1564 C C . ARG A 1 247 ? 67.21118 62.47517 7.00984 1.000 47.98751 239 ARG A C 1
ATOM 1565 O O . ARG A 1 247 ? 67.07814 61.31558 6.59486 1.000 44.80784 239 ARG A O 1
ATOM 1573 N N . GLY A 1 248 ? 67.98288 63.37764 6.40160 1.000 44.41443 240 GLY A N 1
ATOM 1574 C CA . GLY A 1 248 ? 68.76527 63.06711 5.22324 1.000 45.22355 240 GLY A CA 1
ATOM 1575 C C . GLY A 1 248 ? 68.10964 63.56665 3.94964 1.000 49.08986 240 GLY A C 1
ATOM 1576 O O . GLY A 1 248 ? 66.94620 63.96808 3.92184 1.000 51.73994 240 GLY A O 1
ATOM 1577 N N . VAL A 1 249 ? 68.87648 63.52100 2.85748 1.000 46.92887 241 VAL A N 1
ATOM 1578 C CA . VAL A 1 249 ? 68.34995 63.99781 1.57488 1.000 51.04647 241 VAL A CA 1
ATOM 1579 C C . VAL A 1 249 ? 67.17015 63.14975 1.12616 1.000 51.57378 241 VAL A C 1
ATOM 1580 O O . VAL A 1 249 ? 66.19005 63.65704 0.55961 1.000 55.83207 241 VAL A O 1
ATOM 1584 N N . THR A 1 250 ? 67.24219 61.84725 1.35844 1.000 52.12764 242 THR A N 1
ATOM 1585 C CA . THR A 1 250 ? 66.20246 60.93098 0.90822 1.000 53.33494 242 THR A CA 1
ATOM 1586 C C . THR A 1 250 ? 65.50422 60.24762 2.07734 1.000 53.18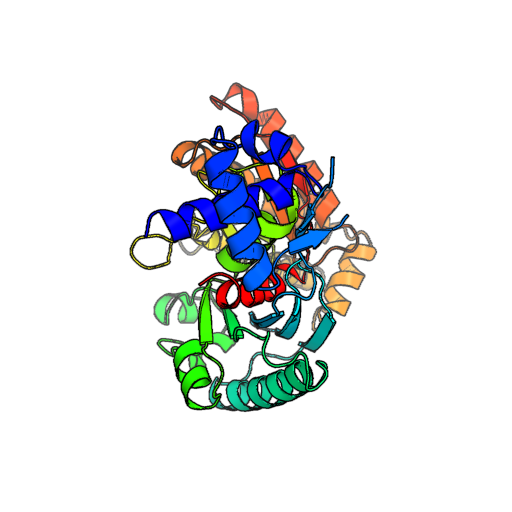519 242 THR A C 1
ATOM 1587 O O . THR A 1 250 ? 64.95658 59.16465 1.90772 1.000 55.69176 242 THR A O 1
ATOM 1591 N N . GLY A 1 251 ? 65.53452 60.84578 3.26694 1.000 50.76885 243 GLY A N 1
ATOM 1592 C CA . GLY A 1 251 ? 64.92808 60.22978 4.43219 1.000 48.56009 243 GLY A CA 1
ATOM 1593 C C . GLY A 1 251 ? 65.68071 59.05361 5.01564 1.000 49.80524 243 GLY A C 1
ATOM 1594 O O . GLY A 1 251 ? 65.12410 58.33450 5.84738 1.000 46.40903 243 GLY A O 1
ATOM 1595 N N . ASN A 1 252 ? 66.95439 58.85623 4.64812 1.000 50.70615 244 ASN A N 1
ATOM 1596 C CA . ASN A 1 252 ? 67.67911 57.64950 5.02363 1.000 46.02053 244 ASN A CA 1
ATOM 1597 C C . ASN A 1 252 ? 68.83771 57.89359 5.97881 1.000 46.26795 244 ASN A C 1
ATOM 1598 O O . ASN A 1 252 ? 69.64366 56.98232 6.19459 1.000 42.21357 244 ASN A O 1
ATOM 1603 N N . ALA A 1 253 ? 68.95171 59.08509 6.55983 1.000 46.33141 245 ALA A N 1
ATOM 1604 C CA . ALA A 1 253 ? 69.98880 59.29346 7.55803 1.000 42.72256 245 ALA A CA 1
ATOM 1605 C C . ALA A 1 253 ? 69.69063 58.46200 8.80372 1.000 40.52273 245 ALA A C 1
ATOM 1606 O O . ALA A 1 253 ? 68.55528 58.03027 9.05036 1.000 41.32138 245 ALA A O 1
ATOM 1608 N N . GLY A 1 254 ? 70.73258 58.22594 9.58386 1.000 34.76521 246 GLY A N 1
ATOM 1609 C CA . GLY A 1 254 ? 70.61031 57.42472 10.77985 1.000 37.43382 246 GLY A CA 1
ATOM 1610 C C . GLY A 1 254 ? 70.42284 55.93622 10.54846 1.000 36.72467 246 GLY A C 1
ATOM 1611 O O . GLY A 1 254 ? 70.01395 55.24195 11.48139 1.000 37.27042 246 GLY A O 1
ATOM 1612 N N . ASP A 1 255 ? 70.73139 55.41875 9.35289 1.000 35.45949 247 ASP A N 1
ATOM 1613 C CA . ASP A 1 255 ? 70.52446 54.00844 9.02297 1.000 36.13229 247 ASP A CA 1
ATOM 1614 C C . ASP A 1 255 ? 71.56168 53.13662 9.71858 1.000 35.60837 247 ASP A C 1
ATOM 1615 O O . ASP A 1 255 ? 72.42115 52.53104 9.07627 1.000 34.51506 247 ASP A O 1
ATOM 1620 N N . ILE A 1 256 ? 71.46707 53.09861 11.04688 1.000 35.91332 248 ILE A N 1
ATOM 1621 C CA . ILE A 1 256 ? 72.33673 52.31513 11.92805 1.000 35.30504 248 ILE A CA 1
ATOM 1622 C C . ILE A 1 256 ? 72.49566 50.86611 11.43712 1.000 38.37451 248 ILE A C 1
ATOM 1623 O O . ILE A 1 256 ? 73.58788 50.27975 11.50164 1.000 37.06300 248 ILE A O 1
ATOM 1628 N N . ALA A 1 257 ? 71.40952 50.26953 10.93748 1.000 34.52790 249 ALA A N 1
ATOM 1629 C CA . ALA A 1 257 ? 71.41083 48.84825 10.62315 1.000 38.71075 249 ALA A CA 1
ATOM 1630 C C . ALA A 1 257 ? 72.40992 48.49280 9.53663 1.000 37.97911 249 ALA A C 1
ATOM 1631 O O . ALA A 1 257 ? 72.80912 47.32462 9.44377 1.000 37.79850 249 ALA A O 1
ATOM 1633 N N . MET A 1 258 ? 72.80517 49.45015 8.69889 1.000 35.20848 250 MET A N 1
ATOM 1634 C CA . MET A 1 258 ? 73.56824 49.12572 7.50097 1.000 37.42796 250 MET A CA 1
ATOM 1635 C C . MET A 1 258 ? 75.06724 49.34435 7.65647 1.000 35.24626 250 MET A C 1
ATOM 1636 O O . MET A 1 258 ? 75.78348 49.23338 6.66700 1.000 34.15871 250 MET A O 1
ATOM 1641 N N . ILE A 1 259 ? 75.55133 49.67521 8.84754 1.000 34.26867 251 ILE A N 1
ATOM 1642 C CA . ILE A 1 259 ? 76.97688 49.99967 9.01699 1.000 35.47305 251 ILE A CA 1
ATOM 1643 C C . ILE A 1 259 ? 77.80078 48.71830 8.89337 1.000 36.20770 251 ILE A C 1
ATOM 1644 O O . ILE A 1 259 ? 77.46880 47.71897 9.54630 1.000 34.37506 251 ILE A O 1
ATOM 1649 N N . PRO A 1 260 ? 78.87576 48.69641 8.09824 1.000 37.28886 252 PRO A N 1
ATOM 1650 C CA . PRO A 1 260 ? 79.67037 47.46298 7.95702 1.000 37.90109 252 PRO A CA 1
ATOM 1651 C C . PRO A 1 260 ? 80.25769 47.02916 9.28769 1.000 36.55843 252 PRO A C 1
ATOM 1652 O O . PRO A 1 260 ? 80.77247 47.85148 10.04751 1.000 35.67510 252 PRO A O 1
ATOM 1656 N N . VAL A 1 261 ? 80.14497 45.72734 9.57629 1.000 33.19920 253 VAL A N 1
ATOM 1657 C CA . VAL A 1 261 ? 80.78456 45.10094 10.72730 1.000 34.94428 253 VAL A CA 1
ATOM 1658 C C . VAL A 1 261 ? 81.37504 43.78179 10.26237 1.000 37.07542 253 VAL A C 1
ATOM 1659 O O . VAL A 1 261 ? 81.06969 43.28921 9.17591 1.000 39.43623 253 VAL A O 1
ATOM 1663 N N . LEU A 1 262 ? 82.22600 43.19795 11.10210 1.000 39.19260 254 LEU A N 1
ATOM 1664 C CA . LEU A 1 262 ? 82.77137 41.89814 10.76733 1.000 41.33221 254 LEU A CA 1
ATOM 1665 C C . LEU A 1 262 ? 81.69557 40.82455 10.93586 1.000 41.78835 254 LEU A C 1
ATOM 1666 O O . LEU A 1 262 ? 80.79850 40.97196 11.77250 1.000 39.01521 254 LEU A O 1
ATOM 1671 N N . PRO A 1 263 ? 81.76858 39.73791 10.15058 1.000 43.74632 255 PRO A N 1
ATOM 1672 C CA . PRO A 1 263 ? 80.84841 38.60226 10.35275 1.000 43.90608 255 PRO A CA 1
ATOM 1673 C C . PRO A 1 263 ? 80.92039 38.06976 11.77557 1.000 46.25064 255 PRO A C 1
ATOM 1674 O O . PRO A 1 263 ? 81.99895 37.99230 12.37666 1.000 48.53026 255 PRO A O 1
ATOM 1678 N N . SER A 1 264 ? 79.75567 37.68831 12.30001 1.000 44.95488 256 SER A N 1
ATOM 1679 C CA . SER A 1 264 ? 79.66173 37.09010 13.62898 1.000 49.99868 256 SER A CA 1
ATOM 1680 C C . SER A 1 264 ? 80.50577 35.83080 13.75694 1.000 52.73147 256 SER A C 1
ATOM 1681 O O . SER A 1 264 ? 80.61988 35.03769 12.81837 1.000 52.12863 256 SER A O 1
ATOM 1684 N N . ARG A 1 265 ? 81.06967 35.62712 14.94821 1.000 56.11722 257 ARG A N 1
ATOM 1685 C CA . ARG A 1 265 ? 81.70660 34.36030 15.28530 1.000 60.59095 257 ARG A CA 1
ATOM 1686 C C . ARG A 1 265 ? 80.85578 33.52384 16.23360 1.000 61.73947 257 ARG A C 1
ATOM 1687 O O . ARG A 1 265 ? 81.36035 32.57005 16.83402 1.000 66.06675 257 ARG A O 1
ATOM 1695 N N . LEU A 1 266 ? 79.58114 33.86027 16.38237 1.000 58.81486 258 LEU A N 1
ATOM 1696 C CA . LEU A 1 266 ? 78.67896 33.01138 17.14596 1.000 60.13032 258 LEU A CA 1
ATOM 1697 C C . LEU A 1 266 ? 78.40592 31.71945 16.39509 1.000 61.78720 258 LEU A C 1
ATOM 1698 O O . LEU A 1 266 ? 78.24836 31.71284 15.16946 1.000 62.05885 258 LEU A O 1
ATOM 1703 N N . ALA A 1 267 ? 78.33060 30.61961 17.14477 1.000 60.25678 259 ALA A N 1
ATOM 1704 C CA . ALA A 1 267 ? 78.04877 29.33271 16.52403 1.000 64.07687 259 ALA A CA 1
ATOM 1705 C C . ALA A 1 267 ? 76.74613 29.36316 15.73734 1.000 66.22148 259 ALA A C 1
ATOM 1706 O O . ALA A 1 267 ? 76.63470 28.69101 14.70449 1.000 67.54728 259 ALA A O 1
ATOM 1708 N N . SER A 1 268 ? 75.76256 30.14305 16.19424 1.000 65.88157 260 SER A N 1
ATOM 1709 C CA . SER A 1 268 ? 74.46480 30.23266 15.53480 1.000 65.25625 260 SER A CA 1
ATOM 1710 C C . SER A 1 268 ? 74.46232 31.15275 14.32862 1.000 63.42873 260 SER A C 1
ATOM 1711 O O . SER A 1 268 ? 73.43095 31.26065 13.65623 1.000 62.45525 260 SER A O 1
ATOM 1714 N N . ALA A 1 269 ? 75.53735 31.84086 14.05811 1.000 64.36658 261 ALA A N 1
ATOM 1715 C CA . ALA A 1 269 ? 75.42483 32.69820 12.89379 1.000 63.58457 261 ALA A CA 1
ATOM 1716 C C . ALA A 1 269 ? 75.59742 31.85782 11.63306 1.000 62.04418 261 ALA A C 1
ATOM 1717 O O . ALA A 1 269 ? 76.26461 30.82867 11.66278 1.000 60.95921 261 ALA A O 1
ATOM 1719 N N . PRO A 1 270 ? 74.98815 32.25732 10.52260 1.000 60.61826 262 PRO A N 1
ATOM 1720 C CA . PRO A 1 270 ? 75.24283 31.57308 9.25812 1.000 57.84983 262 PRO A CA 1
ATOM 1721 C C . PRO A 1 270 ? 76.68425 31.78066 8.83275 1.000 57.85120 262 PRO A C 1
ATOM 1722 O O . PRO A 1 270 ? 77.40326 32.58582 9.44135 1.000 57.22259 262 PRO A O 1
ATOM 1726 N N . PRO A 1 271 ? 77.15776 31.07843 7.80650 1.000 54.63652 263 PRO A N 1
ATOM 1727 C CA . PRO A 1 271 ? 78.46844 31.41116 7.25416 1.000 52.80103 263 PRO A CA 1
ATOM 1728 C C . PRO A 1 271 ? 78.46635 32.82288 6.72365 1.000 55.01509 263 PRO A C 1
ATOM 1729 O O . PRO A 1 271 ? 77.40427 33.37558 6.38086 1.000 54.31237 263 PRO A O 1
ATOM 1733 N N . PRO A 1 272 ? 79.62864 33.46961 6.64379 1.000 52.36944 264 PRO A N 1
ATOM 1734 C CA . PRO A 1 272 ? 79.68741 34.81774 6.07702 1.000 50.49309 264 PRO A CA 1
ATOM 1735 C C . PRO A 1 272 ? 79.48704 34.82981 4.56665 1.000 51.70810 264 PRO A C 1
ATOM 1736 O O . PRO A 1 272 ? 79.82855 33.87508 3.85337 1.000 49.68719 264 PRO A O 1
ATOM 1740 N N . ARG A 1 273 ? 78.92368 35.94593 4.08261 1.000 51.73680 265 ARG A N 1
ATOM 1741 C CA . ARG A 1 273 ? 78.69547 36.17630 2.65998 1.000 51.85975 265 ARG A CA 1
ATOM 1742 C C . ARG A 1 273 ? 79.87330 36.86249 2.00636 1.000 49.64546 265 ARG A C 1
ATOM 1743 O O . ARG A 1 273 ? 79.94113 36.93307 0.77240 1.000 50.51525 265 ARG A O 1
ATOM 1751 N N . GLY A 1 274 ? 80.80006 37.34760 2.81105 1.000 51.57786 266 GLY A N 1
ATOM 1752 C CA . GLY A 1 274 ? 81.98737 38.00965 2.33858 1.000 49.36779 266 GLY A CA 1
ATOM 1753 C C . GLY A 1 274 ? 82.73495 38.53072 3.53640 1.000 48.05359 266 GLY A C 1
ATOM 1754 O O . GLY A 1 274 ? 82.40116 38.22429 4.68785 1.000 47.07995 266 GLY A O 1
ATOM 1755 N N . PRO A 1 275 ? 83.74143 39.36740 3.29140 1.000 49.04858 267 PRO A N 1
ATOM 1756 C CA . PRO A 1 275 ? 84.51770 39.93726 4.40637 1.000 47.46872 267 PRO A CA 1
ATOM 1757 C C . PRO A 1 275 ? 83.73417 40.86965 5.31017 1.000 44.19834 267 PRO A C 1
ATOM 1758 O O . PRO A 1 275 ? 84.10193 41.02778 6.48045 1.000 44.76462 267 PRO A O 1
ATOM 1762 N N . TRP A 1 276 ? 82.67603 41.50330 4.83196 1.000 44.74796 268 TRP A N 1
ATOM 1763 C CA . TRP A 1 276 ? 81.91572 42.41200 5.67235 1.000 43.41757 268 TRP A CA 1
ATOM 1764 C C . TRP A 1 276 ? 80.48345 41.92222 5.81656 1.000 43.04132 268 TRP A C 1
ATOM 1765 O O . TRP A 1 276 ? 79.91912 41.34138 4.89077 1.000 41.45309 268 TRP A O 1
ATOM 1776 N N . ASP A 1 277 ? 79.92057 42.14788 6.99737 1.000 40.41889 269 ASP A N 1
ATOM 1777 C CA . ASP A 1 277 ? 78.50072 41.98160 7.26803 1.000 41.51152 269 ASP A CA 1
ATOM 1778 C C . ASP A 1 277 ? 77.91819 43.38076 7.55811 1.000 38.86804 269 ASP A C 1
ATOM 1779 O O . ASP A 1 277 ? 78.57431 44.41077 7.34009 1.000 40.09675 269 ASP A O 1
ATOM 1784 N N . ILE A 1 278 ? 76.68391 43.42789 8.04833 1.000 37.93072 270 ILE A N 1
ATOM 1785 C CA . ILE A 1 278 ? 76.06110 44.68271 8.46241 1.000 38.36265 270 ILE A CA 1
ATOM 1786 C C . ILE A 1 278 ? 75.61189 44.55219 9.91202 1.000 38.75877 270 ILE A C 1
ATOM 1787 O O . ILE A 1 278 ? 75.36734 43.45039 10.41661 1.000 37.05357 270 ILE A O 1
ATOM 1792 N N . LEU A 1 279 ? 75.53857 45.70423 10.58866 1.000 35.46171 271 LEU A N 1
ATOM 1793 C CA . LEU A 1 279 ? 75.24507 45.72618 12.02061 1.000 37.77814 271 LEU A CA 1
ATOM 1794 C C . LEU A 1 279 ? 73.94203 45.01808 12.31685 1.000 36.70534 271 LEU A C 1
ATOM 1795 O O . LEU A 1 279 ? 73.78518 44.40833 13.38224 1.000 38.71624 271 LEU A O 1
ATOM 1800 N N . LEU A 1 280 ? 72.99649 45.12058 11.38565 1.000 37.23117 272 LEU A N 1
ATOM 1801 C CA . LEU A 1 280 ? 71.71481 44.44457 11.48748 1.000 37.90832 272 LEU A CA 1
ATOM 1802 C C . LEU A 1 280 ? 71.87207 42.95768 11.81078 1.000 39.43647 272 LEU A C 1
ATOM 1803 O O . LEU A 1 280 ? 71.16003 42.42932 12.66553 1.000 40.97572 272 LEU A O 1
ATOM 1808 N N . ALA A 1 281 ? 72.81601 42.27089 11.15779 1.000 37.71364 273 ALA A N 1
ATOM 1809 C CA . ALA A 1 281 ? 72.94198 40.82617 11.35450 1.000 41.81968 273 ALA A CA 1
ATOM 1810 C C . ALA A 1 281 ? 73.33688 40.45974 12.77922 1.000 40.62825 273 ALA A C 1
ATOM 1811 O O . ALA A 1 281 ? 73.08676 39.33464 13.20400 1.000 45.25689 273 ALA A O 1
ATOM 1813 N N . ARG A 1 282 ? 73.92304 41.37201 13.53474 1.000 40.33465 274 ARG A N 1
ATOM 1814 C CA . ARG A 1 282 ? 74.52709 40.98579 14.80341 1.000 40.56451 274 ARG A CA 1
ATOM 1815 C C . ARG A 1 282 ? 73.90760 41.64751 16.01755 1.000 43.30247 274 ARG A C 1
ATOM 1816 O O . ARG A 1 282 ? 73.85100 41.02175 17.07760 1.000 41.16009 274 ARG A O 1
ATOM 1824 N N . ALA A 1 283 ? 73.47463 42.91182 15.91339 1.000 38.50900 275 ALA A N 1
ATOM 1825 C CA . ALA A 1 283 ? 73.02169 43.66790 17.06867 1.000 39.14218 275 ALA A CA 1
ATOM 1826 C C . ALA A 1 283 ? 71.50388 43.85841 17.08624 1.000 43.60820 275 ALA A C 1
ATOM 1827 O O . ALA A 1 283 ? 71.00356 44.85133 17.61946 1.000 45.01444 275 ALA A O 1
ATOM 1829 N N . SER A 1 284 ? 70.76132 42.93074 16.49895 1.000 43.89754 276 SER A N 1
ATOM 1830 C CA . SER A 1 284 ? 69.30846 42.98267 16.49171 1.000 45.00327 276 SER A CA 1
ATOM 1831 C C . SER A 1 284 ? 68.77101 41.85317 17.36342 1.000 48.22862 276 SER A C 1
ATOM 1832 O O . SER A 1 284 ? 69.45450 40.84877 17.58313 1.000 46.34868 276 SER A O 1
ATOM 1835 N N . LEU A 1 285 ? 67.55430 42.03651 17.88867 1.000 45.99929 277 LEU A N 1
ATOM 1836 C CA . LEU A 1 285 ? 66.95586 40.98200 18.69293 1.000 49.88221 277 LEU A CA 1
ATOM 1837 C C . LEU A 1 285 ? 66.73553 39.71423 17.88226 1.000 49.89073 277 LEU A C 1
ATOM 1838 O O . LEU A 1 285 ? 66.61933 38.63447 18.46624 1.000 49.06824 277 LEU A O 1
ATOM 1843 N N . HIS A 1 286 ? 66.63694 39.83057 16.55443 1.000 49.17349 278 HIS A N 1
ATOM 1844 C CA . HIS A 1 286 ? 66.47819 38.64885 15.71997 1.000 50.26124 278 HIS A CA 1
ATOM 1845 C C . HIS A 1 286 ? 67.69219 37.73656 15.84501 1.000 55.16764 278 HIS A C 1
ATOM 1846 O O . HIS A 1 286 ? 67.54801 36.50884 15.93094 1.000 51.42460 278 HIS A O 1
ATOM 1853 N N . ALA A 1 287 ? 68.89578 38.32630 15.83741 1.000 48.09532 279 ALA A N 1
ATOM 1854 C CA . ALA A 1 287 ? 70.11060 37.56665 16.10332 1.000 55.06267 279 ALA A CA 1
ATOM 1855 C C . ALA A 1 287 ? 70.05842 36.90084 17.47192 1.000 54.67992 279 ALA A C 1
ATOM 1856 O O . ALA A 1 287 ? 70.54137 35.77662 17.63823 1.000 53.48258 279 ALA A O 1
ATOM 1858 N N . LEU A 1 288 ? 69.48536 37.58211 18.46828 1.000 52.00025 280 LEU A N 1
ATOM 1859 C CA . LEU A 1 288 ? 69.32008 36.95726 19.77675 1.000 52.48204 280 LEU A CA 1
ATOM 1860 C C . LEU A 1 288 ? 68.37896 35.77539 19.69281 1.000 55.79740 280 LEU A C 1
ATOM 1861 O O . LEU A 1 288 ? 68.65402 34.70709 20.26251 1.000 59.56584 280 LEU A O 1
ATOM 1866 N N . VAL A 1 289 ? 67.26091 35.94162 18.98474 1.000 56.06992 281 VAL A N 1
ATOM 1867 C CA . VAL A 1 289 ? 66.33259 34.82261 18.82417 1.000 58.89127 281 VAL A CA 1
ATOM 1868 C C . VAL A 1 289 ? 67.00737 33.68209 18.07299 1.000 60.22071 281 VAL A C 1
ATOM 1869 O O . VAL A 1 289 ? 66.87222 32.51272 18.44393 1.000 61.61656 281 VAL A O 1
ATOM 1873 N N . ARG A 1 290 ? 67.75739 34.00635 17.01506 1.000 61.29944 282 ARG A N 1
ATOM 1874 C CA . ARG A 1 290 ? 68.50087 32.98245 16.28378 1.000 60.74104 282 ARG A CA 1
ATOM 1875 C C . ARG A 1 290 ? 69.45837 32.24860 17.20757 1.000 61.47197 282 ARG A C 1
ATOM 1876 O O . ARG A 1 290 ? 69.55583 31.01883 17.15882 1.000 64.93755 282 ARG A O 1
ATOM 1884 N N . HIS A 1 291 ? 70.14579 32.98054 18.08621 1.000 57.83782 283 HIS A N 1
ATOM 1885 C CA . HIS A 1 291 ? 71.09529 32.33142 18.97801 1.000 62.02045 283 HIS A CA 1
ATOM 1886 C C . HIS A 1 291 ? 70.38303 31.51017 20.04454 1.000 66.42002 283 HIS A C 1
ATOM 1887 O O . HIS A 1 291 ? 70.87411 30.44799 20.44049 1.000 64.91024 283 HIS A O 1
ATOM 1894 N N . LEU A 1 292 ? 69.22871 31.98257 20.52621 1.000 64.85003 284 LEU A N 1
ATOM 1895 C CA . LEU A 1 292 ? 68.49277 31.22085 21.53389 1.000 67.16030 284 LEU A CA 1
ATOM 1896 C C . LEU A 1 292 ? 67.99753 29.89430 20.97094 1.000 70.39161 284 LEU A C 1
ATOM 1897 O O . LEU A 1 292 ? 68.11960 28.85148 21.62466 1.000 72.09372 284 LEU A O 1
ATOM 1902 N N . ARG A 1 293 ? 67.44966 29.91247 19.75063 1.000 68.04411 285 ARG A N 1
ATOM 1903 C CA . ARG A 1 293 ? 67.06160 28.67264 19.08257 1.000 70.07381 285 ARG A CA 1
ATOM 1904 C C . ARG A 1 293 ? 68.24374 27.72808 18.91920 1.000 73.15829 285 ARG A C 1
ATOM 1905 O O . ARG A 1 293 ? 68.06264 26.50518 18.89222 1.000 76.60890 285 ARG A O 1
ATOM 1913 N N . HIS A 1 294 ? 69.45817 28.27313 18.80371 1.000 71.07103 286 HIS A N 1
ATOM 1914 C CA . HIS A 1 294 ? 70.62102 27.42307 18.60863 1.000 72.67296 286 HIS A CA 1
ATOM 1915 C C . HIS A 1 294 ? 70.90283 26.56556 19.83341 1.000 77.64413 286 HIS A C 1
ATOM 1916 O O . HIS A 1 294 ? 71.44411 25.45864 19.70291 1.000 75.07350 286 HIS A O 1
ATOM 1923 N N . HIS A 1 295 ? 70.54947 27.05287 21.02434 1.000 79.49408 287 HIS A N 1
ATOM 1924 C CA . HIS A 1 295 ? 70.68852 26.27770 22.25008 1.000 82.12022 287 HIS A CA 1
ATOM 1925 C C . HIS A 1 295 ? 69.39550 25.58179 22.64787 1.000 85.65680 287 HIS A C 1
ATOM 1926 O O . HIS A 1 295 ? 69.14317 25.38383 23.84149 1.000 88.29656 287 HIS A O 1
ATOM 1933 N N . GLY A 1 296 ? 68.56521 25.20633 21.67573 1.000 81.12368 288 GLY A N 1
ATOM 1934 C CA . GLY A 1 296 ? 67.43529 24.32655 21.93963 1.000 83.79600 288 GLY A CA 1
ATOM 1935 C C . GLY A 1 296 ? 66.16383 24.98957 22.43038 1.000 82.94401 288 GLY A C 1
ATOM 1936 O O . GLY A 1 296 ? 65.15421 24.29580 22.60475 1.000 86.48924 288 GLY A O 1
ATOM 1937 N N . GLU A 1 297 ? 66.17391 26.30042 22.65480 1.000 80.90643 289 GLU A N 1
ATOM 1938 C CA . GLU A 1 297 ? 64.99587 27.01670 23.12867 1.000 80.75374 289 GLU A CA 1
ATOM 1939 C C . GLU A 1 297 ? 63.98028 27.20827 22.00792 1.000 78.51582 289 GLU A C 1
ATOM 1940 O O . GLU A 1 297 ? 64.33733 27.38840 20.83963 1.000 78.87176 289 GLU A O 1
ATOM 1946 N N . THR A 1 298 ? 62.70380 27.20879 22.37560 1.000 78.50530 290 THR A N 1
ATOM 1947 C CA . THR A 1 298 ? 61.64643 27.57265 21.44299 1.000 77.40433 290 THR A CA 1
ATOM 1948 C C . THR A 1 298 ? 61.25056 29.02482 21.68822 1.000 81.59906 290 THR A C 1
ATOM 1949 O O . THR A 1 298 ? 61.00937 29.42909 22.83181 1.000 81.43898 290 THR A O 1
ATOM 1953 N N . VAL A 1 299 ? 61.23365 29.81700 20.61541 1.000 80.55467 291 VAL A N 1
ATOM 1954 C CA . VAL A 1 299 ? 60.91940 31.23734 20.69619 1.000 81.83496 291 VAL A CA 1
ATOM 1955 C C . VAL A 1 299 ? 59.94733 31.58712 19.57790 1.000 84.80602 291 VAL A C 1
ATOM 1956 O O . VAL A 1 299 ? 60.34582 31.73885 18.42243 1.000 83.50397 291 VAL A O 1
ATOM 1960 N N . GLU A 1 300 ? 58.66778 31.69880 19.89487 1.000 92.12400 292 GLU A N 1
ATOM 1961 C CA . GLU A 1 300 ? 57.68267 32.03472 18.87765 1.000 93.49636 292 GLU A CA 1
ATOM 1962 C C . GLU A 1 300 ? 56.95152 33.33586 19.14675 1.000 95.69974 292 GLU A C 1
ATOM 1963 O O . GLU A 1 300 ? 56.57549 34.02539 18.19576 1.000 96.19439 292 GLU A O 1
ATOM 1969 N N . SER A 1 301 ? 56.74622 33.69074 20.40385 1.000 88.39079 293 SER A N 1
ATOM 1970 C CA . SER A 1 301 ? 56.17599 34.96901 20.78239 1.000 86.66538 293 SER A CA 1
ATOM 1971 C C . SER A 1 301 ? 57.25380 35.83781 21.41627 1.000 87.41110 293 SER A C 1
ATOM 1972 O O . SER A 1 301 ? 58.37808 35.39343 21.66664 1.000 85.52857 293 SER A O 1
ATOM 1975 N N . ARG A 1 302 ? 56.90283 37.10444 21.65772 1.000 88.28319 294 ARG A N 1
ATOM 1976 C CA . ARG A 1 302 ? 57.77624 37.96000 22.45103 1.000 86.00334 294 ARG A CA 1
ATOM 1977 C C . ARG A 1 302 ? 57.83998 37.48238 23.89651 1.000 84.00667 294 ARG A C 1
ATOM 1978 O O . ARG A 1 302 ? 58.85639 37.68303 24.57225 1.000 83.59661 294 ARG A O 1
ATOM 1980 N N . ALA A 1 303 ? 56.77984 36.82253 24.37227 1.000 81.31715 295 ALA A N 1
ATOM 1981 C CA . ALA A 1 303 ? 56.76758 36.30140 25.73507 1.000 82.99905 295 ALA A CA 1
ATOM 1982 C C . ALA A 1 303 ? 57.72657 35.12977 25.90921 1.000 81.95538 295 ALA A C 1
ATOM 1983 O O . ALA A 1 303 ? 58.30207 34.96483 26.99241 1.000 80.33483 295 ALA A O 1
ATOM 1985 N N . ASP A 1 304 ? 57.88339 34.28795 24.87971 1.000 81.10554 296 ASP A N 1
ATOM 1986 C CA . ASP A 1 304 ? 58.98205 33.32534 24.87854 1.000 79.42205 296 ASP A CA 1
ATOM 1987 C C . ASP A 1 304 ? 60.32000 34.04175 25.04189 1.000 77.27980 296 ASP A C 1
ATOM 1988 O O . ASP A 1 304 ? 61.15086 33.65923 25.87413 1.000 75.71901 296 ASP A O 1
ATOM 1993 N N . LEU A 1 305 ? 60.53849 35.09627 24.25703 1.000 77.81719 297 LEU A N 1
ATOM 1994 C CA . LEU A 1 305 ? 61.81198 35.80663 24.30958 1.000 76.09354 297 LEU A CA 1
ATOM 1995 C C . LEU A 1 305 ? 62.07170 36.38319 25.69708 1.000 76.62949 297 LEU A C 1
ATOM 1996 O O . LEU A 1 305 ? 63.19158 36.29584 26.21426 1.000 75.53719 297 LEU A O 1
ATOM 2001 N N . GLU A 1 306 ? 61.04748 36.96132 26.32451 1.000 75.11785 298 GLU A N 1
ATOM 2002 C CA . GLU A 1 306 ? 61.24395 37.55099 27.64380 1.000 75.60614 298 GLU A CA 1
ATOM 2003 C C . GLU A 1 306 ? 61.50983 36.48408 28.69121 1.000 75.34286 298 GLU A C 1
ATOM 2004 O O . GLU A 1 306 ? 62.33837 36.68416 29.58740 1.000 74.36030 298 GLU A O 1
ATOM 2010 N N . ALA A 1 307 ? 60.80571 35.35029 28.60174 1.000 76.98852 299 ALA A N 1
ATOM 2011 C CA . ALA A 1 307 ? 61.02402 34.26407 29.54965 1.000 75.90776 299 ALA A CA 1
ATOM 2012 C C . ALA A 1 307 ? 62.46700 33.77955 29.50953 1.000 74.33591 299 ALA A C 1
ATOM 2013 O O . ALA A 1 307 ? 63.07775 33.54337 30.55701 1.000 77.24559 299 ALA A O 1
ATOM 2015 N N . CYS A 1 308 ? 63.03315 33.63995 28.31267 1.000 74.52469 300 CYS A N 1
ATOM 2016 C CA . CYS A 1 308 ? 64.42600 33.21509 28.19389 1.000 76.84384 300 CYS A CA 1
ATOM 2017 C C . CYS A 1 308 ? 65.37490 34.21011 28.85455 1.000 75.97518 300 CYS A C 1
ATOM 2018 O O . CYS A 1 308 ? 66.26898 33.81682 29.61430 1.000 75.63711 300 CYS A O 1
ATOM 2021 N N . ILE A 1 309 ? 65.18527 35.50619 28.58060 1.000 75.13932 301 ILE A N 1
ATOM 2022 C CA . ILE A 1 309 ? 66.0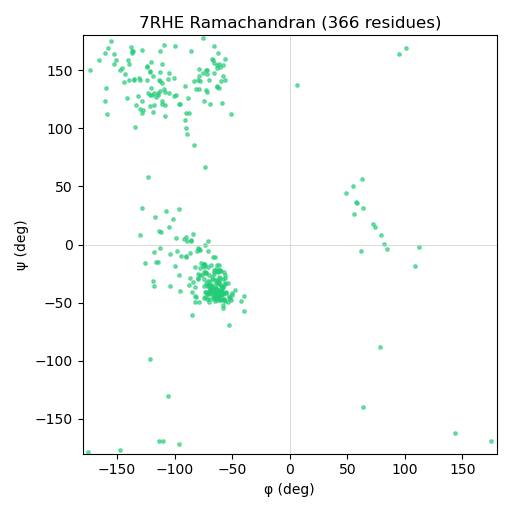2506 36.54648 29.17053 1.000 73.02170 301 ILE A CA 1
ATOM 2023 C C . ILE A 1 309 ? 65.93300 36.52265 30.69290 1.000 77.36986 301 ILE A C 1
ATOM 2024 O O . ILE A 1 309 ? 66.94205 36.68056 31.39306 1.000 77.17361 301 ILE A O 1
ATOM 2029 N N . ALA A 1 310 ? 64.72493 36.31594 31.23061 1.000 76.37303 302 ALA A N 1
ATOM 2030 C CA . ALA A 1 310 ? 64.53225 36.29397 32.67658 1.000 76.21488 302 ALA A CA 1
ATOM 2031 C C . ALA A 1 310 ? 65.12304 35.05238 33.33246 1.000 79.87042 302 ALA A C 1
ATOM 2032 O O . ALA A 1 310 ? 65.34168 35.05942 34.54905 1.000 80.40542 302 ALA A O 1
ATOM 2034 N N . ARG A 1 311 ? 65.37050 33.98472 32.56929 1.000 80.36443 303 ARG A N 1
ATOM 2035 C CA . ARG A 1 311 ? 66.02562 32.79675 33.11112 1.000 80.94597 303 ARG A CA 1
ATOM 2036 C C . ARG A 1 311 ? 67.53533 32.96097 33.24265 1.000 82.36320 303 ARG A C 1
ATOM 2037 O O . ARG A 1 311 ? 68.18973 32.04927 33.75287 1.000 85.14837 303 ARG A O 1
ATOM 2045 N N . GLY A 1 312 ? 68.09871 34.08672 32.80349 1.000 81.83497 304 GLY A N 1
ATOM 2046 C CA . GLY A 1 312 ? 69.53186 34.30344 32.92282 1.000 81.76959 304 GLY A CA 1
ATOM 2047 C C . GLY A 1 312 ? 70.36821 33.32986 32.12567 1.000 81.82075 304 GLY A C 1
ATOM 2048 O O . GLY A 1 312 ? 71.49031 33.00150 32.53320 1.000 79.64544 304 GLY A O 1
ATOM 2049 N N . LEU A 1 313 ? 69.85160 32.86327 30.99226 1.000 83.14153 305 LEU A N 1
ATOM 2050 C CA . LEU A 1 313 ? 70.54801 31.84967 30.21621 1.000 80.50011 305 LEU A CA 1
ATOM 2051 C C . LEU A 1 313 ? 71.88505 32.39530 29.72201 1.000 75.39597 305 LEU A C 1
ATOM 2052 O O . LEU A 1 313 ? 71.95512 33.53678 29.25046 1.000 74.09308 305 LEU A O 1
ATOM 2057 N N . PRO A 1 314 ? 72.96004 31.61271 29.81664 1.000 73.19485 306 PRO A N 1
ATOM 2058 C CA . PRO A 1 314 ? 74.24053 32.06027 29.24924 1.000 69.15994 306 PRO A CA 1
ATOM 2059 C C . PRO A 1 314 ? 74.15200 32.41090 27.77409 1.000 69.87884 306 PRO A C 1
ATOM 2060 O O . PRO A 1 314 ? 74.93467 33.25117 27.30478 1.000 66.93504 306 PRO A O 1
ATOM 2064 N N . ALA A 1 315 ? 73.20789 31.81870 27.02934 1.000 65.22713 307 ALA A N 1
ATOM 2065 C CA . ALA A 1 315 ? 73.07343 32.15679 25.61185 1.000 66.30934 307 ALA A CA 1
ATOM 2066 C C . ALA A 1 315 ? 72.73379 33.63158 25.40326 1.000 66.38318 307 ALA A C 1
ATOM 2067 O O . ALA A 1 315 ? 73.06640 34.20613 24.35700 1.000 60.97681 307 ALA A O 1
ATOM 2069 N N . VAL A 1 316 ? 72.06013 34.26134 26.36666 1.000 67.29625 308 VAL A N 1
ATOM 2070 C CA . VAL A 1 316 ? 71.78759 35.68883 26.22653 1.000 64.51115 308 VAL A CA 1
ATOM 2071 C C . VAL A 1 316 ? 73.07406 36.48544 26.39922 1.000 59.79590 308 VAL A C 1
ATOM 2072 O O . VAL A 1 316 ? 73.35662 37.40299 25.62571 1.000 61.97019 308 VAL A O 1
ATOM 2076 N N . THR A 1 317 ? 73.89551 36.11623 27.38736 1.000 61.60244 309 THR A N 1
ATOM 2077 C CA . THR A 1 317 ? 75.16388 36.80232 27.62099 1.000 60.60241 309 THR A CA 1
ATOM 2078 C C . THR A 1 317 ? 76.11432 36.64149 26.44340 1.000 60.11507 309 THR A C 1
ATOM 2079 O O . THR A 1 317 ? 76.81900 37.58913 26.07456 1.000 55.99808 309 THR A O 1
ATOM 2083 N N . GLU A 1 318 ? 76.16061 35.44800 25.84871 1.000 57.86046 310 GLU A N 1
ATOM 2084 C CA . GLU A 1 318 ? 76.95053 35.27018 24.63737 1.000 57.63567 310 GLU A CA 1
ATOM 2085 C C . GLU A 1 318 ? 76.50334 36.23440 23.54905 1.000 56.04140 310 GLU A C 1
ATOM 2086 O O . GLU A 1 318 ? 77.33150 36.89485 22.91064 1.000 54.90973 310 GLU A O 1
ATOM 2092 N N . TRP A 1 319 ? 75.18926 36.34064 23.32779 1.000 55.73784 311 TRP A N 1
ATOM 2093 C CA . TRP A 1 319 ? 74.71275 37.25301 22.29692 1.000 55.57278 311 TRP A CA 1
ATOM 2094 C C . TRP A 1 319 ? 75.03241 38.70067 22.65584 1.000 53.73154 311 TRP A C 1
ATOM 2095 O O . TRP A 1 319 ? 75.39179 39.49800 21.78280 1.000 49.05122 311 TRP A O 1
ATOM 2106 N N . ILE A 1 320 ? 74.91867 39.05751 23.93607 1.000 52.58171 312 ILE A N 1
ATOM 2107 C CA . ILE A 1 320 ? 75.23450 40.42383 24.34612 1.000 53.86969 312 ILE A CA 1
ATOM 2108 C C . ILE A 1 320 ? 76.68596 40.75609 24.02322 1.000 52.43762 312 ILE A C 1
ATOM 2109 O O . ILE A 1 320 ? 76.98292 41.80432 23.43871 1.000 49.73200 312 ILE A O 1
ATOM 2114 N N . ASP A 1 321 ? 77.60794 39.85748 24.38468 1.000 52.09765 313 ASP A N 1
ATOM 2115 C CA . ASP A 1 321 ? 79.01720 40.05896 24.06554 1.000 52.60937 313 ASP A CA 1
ATOM 2116 C C . ASP A 1 321 ? 79.21685 40.23179 22.56815 1.000 51.32344 313 ASP A C 1
ATOM 2117 O O . ASP A 1 321 ? 79.89997 41.16755 22.12009 1.000 48.92822 313 ASP A O 1
ATOM 2122 N N . ASP A 1 322 ? 78.61240 39.34803 21.76674 1.000 49.76948 314 ASP A N 1
ATOM 2123 C CA . ASP A 1 322 ? 78.75169 39.50173 20.32014 1.000 49.05278 314 ASP A CA 1
ATOM 2124 C C . ASP A 1 322 ? 78.10162 40.78907 19.82491 1.000 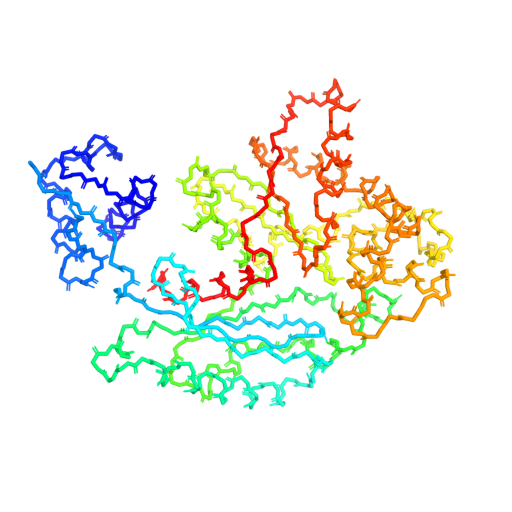48.32781 314 ASP A C 1
ATOM 2125 O O . ASP A 1 322 ? 78.62664 41.45170 18.92018 1.000 44.94565 314 ASP A O 1
ATOM 2130 N N . CYS A 1 323 ? 76.94466 41.14694 20.38573 1.000 49.23400 315 CYS A N 1
ATOM 2131 C CA . CYS A 1 323 ? 76.27900 42.38441 19.99109 1.000 45.32468 315 CYS A CA 1
ATOM 2132 C C . CYS A 1 323 ? 77.19481 43.57233 20.21391 1.000 43.87834 315 CYS A C 1
ATOM 2133 O O . CYS A 1 323 ? 77.46991 44.35055 19.29406 1.000 44.26590 315 CYS A O 1
ATOM 2136 N N . VAL A 1 324 ? 77.68969 43.71081 21.44087 1.000 44.99526 316 VAL A N 1
ATOM 2137 C CA . VAL A 1 324 ? 78.56105 44.82498 21.78564 1.000 46.20413 316 VAL A CA 1
ATOM 2138 C C . VAL A 1 324 ? 79.81432 44.80928 20.92344 1.000 44.55901 316 VAL A C 1
ATOM 2139 O O . VAL A 1 324 ? 80.25572 45.85360 20.43493 1.000 44.72936 316 VAL A O 1
ATOM 2143 N N . ASP A 1 325 ? 80.37937 43.62620 20.68488 1.000 42.81511 317 ASP A N 1
ATOM 2144 C CA . ASP A 1 325 ? 81.56490 43.52844 19.84006 1.000 44.08267 317 ASP A CA 1
ATOM 2145 C C . ASP A 1 325 ? 81.32707 44.12480 18.46768 1.000 42.54900 317 ASP A C 1
ATOM 2146 O O . ASP A 1 325 ? 82.27355 44.58545 17.82461 1.000 40.00006 317 ASP A O 1
ATOM 2151 N N . ALA A 1 326 ? 80.08668 44.10461 17.98727 1.000 41.77735 318 ALA A N 1
ATOM 2152 C CA . ALA A 1 326 ? 79.81217 44.76026 16.72256 1.000 40.20950 318 ALA A CA 1
ATOM 2153 C C . ALA A 1 326 ? 79.47135 46.22936 16.91561 1.000 40.12668 318 ALA A C 1
ATOM 2154 O O . ALA A 1 326 ? 79.85565 47.06240 16.09099 1.000 38.22180 318 ALA A O 1
ATOM 2156 N N . LEU A 1 327 ? 78.78697 46.55802 18.01256 1.000 40.58969 319 LEU A N 1
ATOM 2157 C CA . LEU A 1 327 ? 78.13116 47.85249 18.13867 1.000 39.74278 319 LEU A CA 1
ATOM 2158 C C . LEU A 1 327 ? 79.09521 48.93628 18.57862 1.000 37.71580 319 LEU A C 1
ATOM 2159 O O . LEU A 1 327 ? 78.98184 50.06916 18.11097 1.000 35.02629 319 LEU A O 1
ATOM 2164 N N . ALA A 1 328 ? 80.04984 48.61076 19.45456 1.000 39.39689 320 ALA A N 1
ATOM 2165 C CA . ALA A 1 328 ? 81.03370 49.60982 19.87450 1.000 38.70533 320 ALA A CA 1
ATOM 2166 C C . ALA A 1 328 ? 81.82241 50.18240 18.70101 1.000 37.27552 320 ALA A C 1
ATOM 2167 O O . ALA A 1 328 ? 81.87154 51.41918 18.57149 1.000 36.98181 320 ALA A O 1
ATOM 2169 N N . PRO A 1 329 ? 82.44289 49.38729 17.81558 1.000 37.66547 321 PRO A N 1
ATOM 2170 C CA . PRO A 1 329 ? 83.09819 50.02489 16.65714 1.000 35.70703 321 PRO A CA 1
ATOM 2171 C C . PRO A 1 329 ? 82.12571 50.76454 15.75814 1.000 37.53765 321 PRO A C 1
ATOM 2172 O O . PRO A 1 329 ? 82.45825 51.85711 15.27442 1.000 36.19358 321 PRO A O 1
ATOM 2176 N N . ALA A 1 330 ? 80.93692 50.20465 15.51141 1.000 34.52134 322 ALA A N 1
ATOM 2177 C CA . ALA A 1 330 ? 79.95729 50.88583 14.66515 1.000 36.28977 322 ALA A CA 1
ATOM 2178 C C . ALA A 1 330 ? 79.56834 52.23565 15.25783 1.000 33.36812 322 ALA A C 1
ATOM 2179 O O . ALA A 1 330 ? 79.49764 53.24609 14.54950 1.000 32.82095 322 ALA A O 1
ATOM 2181 N N . LEU A 1 331 ? 79.33224 52.26997 16.56528 1.000 32.53246 323 LEU A N 1
ATOM 2182 C CA . LEU A 1 331 ? 79.02467 53.52045 17.23890 1.000 34.71284 323 LEU A CA 1
ATOM 2183 C C . LEU A 1 331 ? 80.20519 54.51014 17.16254 1.000 36.65684 323 LEU A C 1
ATOM 2184 O O . LEU A 1 331 ? 80.01380 55.69532 16.84555 1.000 34.91990 323 LEU A O 1
ATOM 2189 N N . ARG A 1 332 ? 81.43908 54.04588 17.42074 1.000 35.85852 324 ARG A N 1
ATOM 2190 C CA . ARG A 1 332 ? 82.59983 54.93040 17.25188 1.000 37.03582 324 ARG A CA 1
ATOM 2191 C C . ARG A 1 332 ? 82.59594 55.59715 15.87941 1.000 35.92440 324 ARG A C 1
ATOM 2192 O O . ARG A 1 332 ? 82.82245 56.80932 15.76978 1.000 34.81300 324 ARG A O 1
ATOM 2200 N N . ALA A 1 333 ? 82.37560 54.81195 14.81605 1.000 33.39589 325 ALA A N 1
ATOM 2201 C CA . ALA A 1 333 ? 82.24690 55.39180 13.47987 1.000 34.30432 325 ALA A CA 1
ATOM 2202 C C . ALA A 1 333 ? 81.20589 56.51247 13.46186 1.000 35.92759 325 ALA A C 1
ATOM 2203 O O . ALA A 1 333 ? 81.44855 57.59961 12.92186 1.000 35.09416 325 ALA A O 1
ATOM 2205 N N . VAL A 1 334 ? 80.04126 56.26575 14.06596 1.000 34.74190 326 VAL A N 1
ATOM 2206 C CA . VAL A 1 334 ? 78.97313 57.26330 14.04638 1.000 35.25070 326 VAL A CA 1
ATOM 2207 C C . VAL A 1 334 ? 79.42725 58.52112 14.75610 1.000 34.17222 326 VAL A C 1
ATOM 2208 O O . VAL A 1 334 ? 79.19720 59.63114 14.27343 1.000 35.21204 326 VAL A O 1
ATOM 2212 N N . LEU A 1 335 ? 80.05959 58.36167 15.92785 1.000 33.50548 327 LEU A N 1
ATOM 2213 C CA . LEU A 1 335 ? 80.52929 59.50418 16.70252 1.000 36.47929 327 LEU A CA 1
ATOM 2214 C C . LEU A 1 335 ? 81.59599 60.28120 15.95210 1.000 38.60524 327 LEU A C 1
ATOM 2215 O O . LEU A 1 335 ? 81.68248 61.50790 16.09199 1.000 39.02617 327 LEU A O 1
ATOM 2220 N N . CYS A 1 336 ? 82.42173 59.59419 15.15582 1.000 37.48259 328 CYS A N 1
ATOM 2221 C CA . CYS A 1 336 ? 83.37171 60.31987 14.31479 1.000 39.61053 328 CYS A CA 1
ATOM 2222 C C . CYS A 1 336 ? 82.63799 61.25818 13.36608 1.000 37.37245 328 CYS A C 1
ATOM 2223 O O . CYS A 1 336 ? 83.08110 62.38051 13.13041 1.000 38.47207 328 CYS A O 1
ATOM 2226 N N . VAL A 1 337 ? 81.52069 60.81845 12.80749 1.000 34.87712 329 VAL A N 1
ATOM 2227 C CA . VAL A 1 337 ? 80.80889 61.66369 11.85724 1.000 39.30155 329 VAL A CA 1
ATOM 2228 C C . VAL A 1 337 ? 80.13695 62.82956 12.57794 1.000 36.53924 329 VAL A C 1
ATOM 2229 O O . VAL A 1 337 ? 80.30198 63.98655 12.18141 1.000 37.02889 329 VAL A O 1
ATOM 2233 N N . VAL A 1 338 ? 79.43914 62.54349 13.68703 1.000 37.55658 330 VAL A N 1
ATOM 2234 C CA . VAL A 1 338 ? 78.43563 63.44628 14.26010 1.000 40.86255 330 VAL A CA 1
ATOM 2235 C C . VAL A 1 338 ? 78.99403 64.33064 15.37961 1.000 40.78551 330 VAL A C 1
ATOM 2236 O O . VAL A 1 338 ? 78.60601 65.50022 15.50188 1.000 43.81141 330 VAL A O 1
ATOM 2240 N N . ASP A 1 339 ? 79.85103 63.78625 16.24609 1.000 41.25837 331 ASP A N 1
ATOM 2241 C CA . ASP A 1 339 ? 80.41759 64.51638 17.38686 1.000 43.11149 331 ASP A CA 1
ATOM 2242 C C . ASP A 1 339 ? 79.32049 64.95014 18.36857 1.000 46.58614 331 ASP A C 1
ATOM 2243 O O . ASP A 1 339 ? 79.17495 66.12714 18.70814 1.000 48.59137 331 ASP A O 1
ATOM 2248 N N . ALA A 1 340 ? 78.54519 63.95644 18.85860 1.000 43.75988 332 ALA A N 1
ATOM 2249 C CA . ALA A 1 340 ? 77.59591 64.25445 19.90638 1.000 44.61459 332 ALA A CA 1
ATOM 2250 C C . ALA A 1 340 ? 78.11008 63.73952 21.24406 1.000 44.30231 332 ALA A C 1
ATOM 2251 O O . ALA A 1 340 ? 78.80440 62.72401 21.29877 1.000 48.06788 332 ALA A O 1
ATOM 2253 N N . PRO A 1 341 ? 77.79744 64.40529 22.35589 1.000 44.93095 333 PRO A N 1
ATOM 2254 C CA . PRO A 1 341 ? 78.35347 63.98375 23.64515 1.000 43.07802 333 PRO A CA 1
ATOM 2255 C C . PRO A 1 341 ? 77.56122 62.90618 24.36592 1.000 46.80080 333 PRO A C 1
ATOM 2256 O O . PRO A 1 341 ? 78.04465 62.39539 25.38848 1.000 48.46328 333 PRO A O 1
ATOM 2260 N N . VAL A 1 342 ? 76.37766 62.53950 23.87904 1.000 45.49537 334 VAL A N 1
ATOM 2261 C CA . VAL A 1 342 ? 75.51219 61.58806 24.56212 1.000 44.70258 334 VAL A CA 1
ATOM 2262 C C . VAL A 1 342 ? 75.05182 60.54254 23.56150 1.000 43.79609 334 VAL A C 1
ATOM 2263 O O . VAL A 1 342 ? 74.81035 60.85193 22.38700 1.000 40.90754 334 VAL A O 1
ATOM 2267 N N . VAL A 1 343 ? 74.94011 59.30468 24.03203 1.000 42.22143 335 VAL A N 1
ATOM 2268 C CA . VAL A 1 343 ? 74.33940 58.20970 23.28835 1.000 42.50650 335 VAL A CA 1
ATOM 2269 C C . VAL A 1 343 ? 73.20078 57.65169 24.12557 1.000 43.80919 335 VAL A C 1
ATOM 2270 O O . VAL A 1 343 ? 73.37246 57.37815 25.32205 1.000 44.54202 335 VAL A O 1
ATOM 2274 N N . VAL A 1 344 ? 72.03976 57.49255 23.50208 1.000 42.09033 336 VAL A N 1
ATOM 2275 C CA . VAL A 1 344 ? 70.86212 56.94278 24.15606 1.000 41.93518 336 VAL A CA 1
ATOM 2276 C C . VAL A 1 344 ? 70.63348 55.55147 23.58700 1.000 41.66466 336 VAL A C 1
ATOM 2277 O O . VAL A 1 344 ? 70.65971 55.36675 22.36011 1.000 38.41133 336 VAL A O 1
ATOM 2281 N N . LEU A 1 345 ? 70.43938 54.57016 24.47185 1.000 43.61930 337 LEU A N 1
ATOM 2282 C CA . LEU A 1 345 ? 70.18343 53.18778 24.08060 1.000 43.54637 337 LEU A CA 1
ATOM 2283 C C . LEU A 1 345 ? 68.84663 52.72842 24.65169 1.000 45.71895 337 LEU A C 1
ATOM 2284 O O . LEU A 1 345 ? 68.60056 52.85535 25.85634 1.000 45.05159 337 LEU A O 1
ATOM 2289 N N . ASP A 1 346 ? 67.99270 52.17801 23.79083 1.000 45.21687 338 ASP A N 1
ATOM 2290 C CA . ASP A 1 346 ? 66.70982 51.62634 24.20805 1.000 45.62511 338 ASP A CA 1
ATOM 2291 C C . ASP A 1 346 ? 66.49205 50.32003 23.45600 1.000 45.90000 338 ASP A C 1
ATOM 2292 O O . ASP A 1 346 ? 67.23257 49.99136 22.52046 1.000 43.81361 338 ASP A O 1
ATOM 2297 N N . ALA A 1 347 ? 65.46414 49.56497 23.85496 1.000 45.15597 339 ALA A N 1
ATOM 2298 C CA . ALA A 1 347 ? 65.24442 48.27601 23.21678 1.000 48.51124 339 ALA A CA 1
ATOM 2299 C C . ALA A 1 347 ? 63.76684 47.89126 23.23851 1.000 52.73694 339 ALA A C 1
ATOM 2300 O O . ALA A 1 347 ? 62.97536 48.38024 24.05243 1.000 51.07759 339 ALA A O 1
ATOM 2302 N N . ASP A 1 348 ? 63.42034 46.98665 22.31645 1.000 50.14477 340 ASP A N 1
ATOM 2303 C CA . ASP A 1 348 ? 62.06539 46.48354 22.15210 1.000 54.66222 340 ASP A CA 1
ATOM 2304 C C . ASP A 1 348 ? 61.67042 45.51202 23.25345 1.000 56.38077 340 ASP A C 1
ATOM 2305 O O . ASP A 1 348 ? 60.48614 45.22670 23.42384 1.000 56.34975 340 ASP A O 1
ATOM 2310 N N . THR A 1 349 ? 62.63849 44.99084 23.98718 1.000 59.31437 341 THR A N 1
ATOM 2311 C CA . THR A 1 349 ? 62.42079 43.97959 25.00179 1.000 59.48226 341 THR A CA 1
ATOM 2312 C C . THR A 1 349 ? 63.39091 44.26245 26.12989 1.000 62.45299 341 THR A C 1
ATOM 2313 O O . THR A 1 349 ? 64.53662 44.65714 25.88577 1.000 63.21769 341 THR A O 1
ATOM 2317 N N . ASP A 1 350 ? 62.93038 44.10366 27.35806 1.000 66.14317 342 ASP A N 1
ATOM 23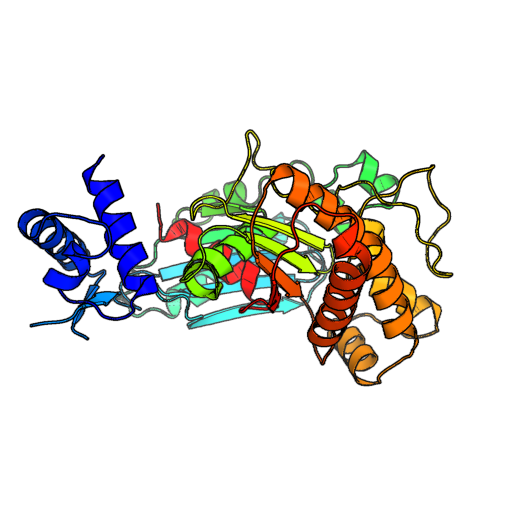18 C CA . ASP A 1 350 ? 63.82359 44.32943 28.47971 1.000 70.55945 342 ASP A CA 1
ATOM 2319 C C . ASP A 1 350 ? 63.95689 43.09804 29.34799 1.000 72.77797 342 ASP A C 1
ATOM 2320 O O . ASP A 1 350 ? 64.70714 42.16822 29.03470 1.000 71.09546 342 ASP A O 1
ATOM 2325 N N . ALA A 1 351 ? 63.19606 43.08973 30.43971 1.000 80.59591 343 ALA A N 1
ATOM 2326 C CA . ALA A 1 351 ? 63.28624 42.06049 31.47442 1.000 81.26265 343 ALA A CA 1
ATOM 2327 C C . ALA A 1 351 ? 64.70894 41.93841 32.02120 1.000 80.90003 343 ALA A C 1
ATOM 2328 O O . ALA A 1 351 ? 65.10995 40.87793 32.50456 1.000 83.86425 343 ALA A O 1
ATOM 2330 N N . GLY A 1 352 ? 65.47756 43.03029 31.94888 1.000 75.59379 344 GLY A N 1
ATOM 2331 C CA . GLY A 1 352 ? 66.86806 43.05456 32.33619 1.000 73.02302 344 GLY A CA 1
ATOM 2332 C C . GLY A 1 352 ? 67.81869 43.16180 31.16910 1.000 69.21725 344 GLY A C 1
ATOM 2333 O O . GLY A 1 352 ? 68.97915 43.54475 31.36566 1.000 66.93245 344 GLY A O 1
ATOM 2334 N N . LEU A 1 353 ? 67.35444 42.84206 29.95728 1.000 68.96498 345 LEU A N 1
ATOM 2335 C CA . LEU A 1 353 ? 68.23527 42.83014 28.79450 1.000 65.55267 345 LEU A CA 1
ATOM 2336 C C . LEU A 1 353 ? 68.90496 44.18124 28.58360 1.000 66.04619 345 LEU A C 1
ATOM 2337 O O . LEU A 1 353 ? 70.10416 44.24472 28.28410 1.000 64.45355 345 LEU A O 1
ATOM 2342 N N . LEU A 1 354 ? 68.14749 45.27281 28.74450 1.000 66.57440 346 LEU A N 1
ATOM 2343 C CA . LEU A 1 354 ? 68.65464 46.58941 28.37742 1.000 65.00441 346 LEU A CA 1
ATOM 2344 C C . LEU A 1 354 ? 69.75209 47.05665 29.32675 1.000 65.29961 346 LEU A C 1
ATOM 2345 O O . LEU A 1 354 ? 70.79538 47.54376 28.88106 1.000 63.94630 346 LEU A O 1
ATOM 2350 N N . ASP A 1 355 ? 69.53729 46.92678 30.63470 1.000 63.58465 347 ASP A N 1
ATOM 2351 C CA . ASP A 1 355 ? 70.59749 47.25043 31.58267 1.000 63.81049 347 ASP A CA 1
ATOM 2352 C C . ASP A 1 355 ? 71.84983 46.42623 31.32493 1.000 62.42333 347 ASP A C 1
ATOM 2353 O O . ASP A 1 355 ? 72.96604 46.93193 31.47448 1.000 62.69567 347 ASP A O 1
ATOM 2358 N N . ALA A 1 356 ? 71.68737 45.16194 30.93555 1.000 62.79114 348 ALA A N 1
ATOM 2359 C CA . ALA A 1 356 ? 72.84452 44.31709 30.65572 1.000 63.55881 348 ALA A CA 1
ATOM 2360 C C . ALA A 1 356 ? 73.58535 44.79836 29.41570 1.000 62.75566 348 ALA A C 1
ATOM 2361 O O . ALA A 1 356 ? 74.82195 44.83482 29.40035 1.000 62.40933 348 ALA A O 1
ATOM 2363 N N . LEU A 1 357 ? 72.84193 45.18636 28.37237 1.000 62.05604 349 LEU A N 1
ATOM 2364 C CA . LEU A 1 357 ? 73.46497 45.73694 27.17277 1.000 59.60714 349 LEU A CA 1
ATOM 2365 C C . LEU A 1 357 ? 74.18207 47.03854 27.47382 1.000 59.32670 349 LEU A C 1
ATOM 2366 O O . LEU A 1 357 ? 75.25597 47.30671 26.92445 1.000 58.24301 349 LEU A O 1
ATOM 2371 N N . THR A 1 358 ? 73.58088 47.87805 28.31882 1.000 60.53813 350 THR A N 1
ATOM 2372 C CA . THR A 1 358 ? 74.15788 49.18586 28.60663 1.000 59.71818 350 THR A CA 1
ATOM 2373 C C . THR A 1 358 ? 75.45620 49.05084 29.39102 1.000 59.30502 350 THR A C 1
ATOM 2374 O O . THR A 1 358 ? 76.43895 49.73961 29.09741 1.000 57.90766 350 THR A O 1
ATOM 2378 N N . SER A 1 359 ? 75.48441 48.15521 30.38015 1.000 61.09275 351 SER A N 1
ATOM 2379 C CA . SER A 1 359 ? 76.70694 47.93691 31.14416 1.000 60.41753 351 SER A CA 1
ATOM 2380 C C . SER A 1 359 ? 77.84285 47.47494 30.24572 1.000 59.00009 351 SER A C 1
ATOM 2381 O O . SER A 1 359 ? 78.95528 48.00790 30.31113 1.000 58.95033 351 SER A O 1
ATOM 2384 N N . ARG A 1 360 ? 77.57841 46.48673 29.39017 1.000 59.73851 352 ARG A N 1
ATOM 2385 C CA . ARG A 1 360 ? 78.64601 45.92206 28.56838 1.000 60.19336 352 ARG A CA 1
ATOM 2386 C C . ARG A 1 360 ? 79.11608 46.91658 27.51764 1.000 59.63171 352 ARG A C 1
ATOM 2387 O O . ARG A 1 360 ? 80.31974 47.02845 27.25426 1.000 60.90396 352 ARG A O 1
ATOM 2395 N N . LEU A 1 361 ? 78.18521 47.65186 26.90955 1.000 57.51049 353 LEU A N 1
ATOM 2396 C CA . LEU A 1 361 ? 78.57586 48.63534 25.90604 1.000 57.86651 353 LEU A CA 1
ATOM 2397 C C . LEU A 1 361 ? 79.34465 49.78727 26.53737 1.000 56.85350 353 LEU A C 1
ATOM 2398 O O . LEU A 1 361 ? 80.30073 50.30254 25.94367 1.000 54.80951 353 LEU A O 1
ATOM 2403 N N . ARG A 1 362 ? 78.93179 50.21540 27.73440 1.000 55.62368 354 ARG A N 1
ATOM 2404 C CA . ARG A 1 362 ? 79.67359 51.26312 28.42376 1.000 56.68660 354 ARG A CA 1
ATOM 2405 C C . ARG A 1 362 ? 81.08722 50.80233 28.74621 1.000 57.20017 354 ARG A C 1
ATOM 2406 O O . ARG A 1 362 ? 82.04845 51.55269 28.54742 1.000 56.98882 354 ARG A O 1
ATOM 2414 N N . ALA A 1 363 ? 81.23190 49.56248 29.23179 1.000 58.36439 355 ALA A N 1
ATOM 2415 C CA . ALA A 1 363 ? 82.55966 49.01332 29.50759 1.000 59.04895 355 ALA A CA 1
ATOM 2416 C C . ALA A 1 363 ? 83.42422 48.98462 28.25396 1.000 56.47340 355 ALA A C 1
ATOM 2417 O O . ALA A 1 363 ? 84.62113 49.28450 28.31366 1.000 59.52352 355 ALA A O 1
ATOM 2419 N N . ALA A 1 364 ? 82.83733 48.62641 27.10882 1.000 55.95901 356 ALA A N 1
ATOM 2420 C CA . ALA A 1 364 ? 83.60649 48.56096 25.86893 1.000 57.25702 356 ALA A CA 1
ATOM 2421 C C . ALA A 1 364 ? 84.01903 49.94806 25.38746 1.000 58.35193 356 ALA A C 1
ATOM 2422 O O . ALA A 1 364 ? 85.06931 50.10216 24.75147 1.000 57.71608 356 ALA A O 1
ATOM 2424 N N . LEU A 1 365 ? 83.20582 50.96350 25.66191 1.000 56.87428 357 LEU A N 1
ATOM 2425 C CA . LEU A 1 365 ? 83.61023 52.31648 25.30672 1.000 58.74653 357 LEU A CA 1
ATOM 2426 C C . LEU A 1 365 ? 84.72937 52.80217 26.21609 1.000 59.74096 357 LEU A C 1
ATOM 2427 O O . LEU A 1 365 ? 85.69792 53.40992 25.74591 1.000 57.59929 357 LEU A O 1
ATOM 2432 N N . VAL A 1 366 ? 84.61343 52.53538 27.52068 1.000 60.22815 358 VAL A N 1
ATOM 2433 C CA . VAL A 1 366 ? 85.62718 52.99403 28.46655 1.000 60.41238 358 VAL A CA 1
ATOM 2434 C C . VAL A 1 366 ? 86.96602 52.31770 28.18500 1.000 60.01806 358 VAL A C 1
ATOM 2435 O O . VAL A 1 366 ? 88.02144 52.95128 28.28223 1.000 63.89996 358 VAL A O 1
ATOM 2439 N N . ALA A 1 367 ? 86.94669 51.03842 27.78848 1.000 57.31255 359 ALA A N 1
ATOM 2440 C CA . ALA A 1 367 ? 88.19629 50.31022 27.54358 1.000 62.40265 359 ALA A CA 1
ATOM 2441 C C . ALA A 1 367 ? 88.88754 50.71062 26.24344 1.000 61.11875 359 ALA A C 1
ATOM 2442 O O . ALA A 1 367 ? 90.08437 50.44346 26.09174 1.000 61.41354 359 ALA A O 1
ATOM 2444 N N . THR A 1 368 ? 88.16574 51.32394 25.30518 1.000 60.44255 360 THR A N 1
ATOM 2445 C CA . THR A 1 368 ? 88.73965 51.80990 24.05590 1.000 62.04958 360 THR A CA 1
ATOM 2446 C C . THR A 1 368 ? 88.74081 53.32910 23.97640 1.000 61.28523 360 THR A C 1
ATOM 2447 O O . THR A 1 368 ? 88.98986 53.87943 22.90172 1.000 61.83081 360 THR A O 1
ATOM 2451 N N . ALA A 1 369 ? 88.45697 54.01435 25.08199 1.000 59.45698 361 ALA A N 1
ATOM 2452 C CA . ALA A 1 369 ? 88.47007 55.47254 25.13722 1.000 61.66636 361 ALA A CA 1
ATOM 2453 C C . ALA A 1 369 ? 89.84275 56.07903 24.82444 1.000 63.14905 361 ALA A C 1
ATOM 2454 O O . ALA A 1 369 ? 89.89136 57.09850 24.12139 1.000 62.93501 361 ALA A O 1
ATOM 2456 N N . PRO A 1 370 ? 90.96861 55.52695 25.31024 1.000 63.74983 362 PRO A N 1
ATOM 2457 C CA . PRO A 1 370 ? 92.28073 56.10256 24.93371 1.000 63.82699 362 PRO A CA 1
ATOM 2458 C C . PRO A 1 370 ? 92.53083 56.15984 23.43286 1.000 63.61222 362 PRO A C 1
ATOM 2459 O O . PRO A 1 370 ? 93.33207 56.98570 22.98316 1.000 62.84491 362 PRO A O 1
ATOM 2463 N N . GLU A 1 371 ? 91.87160 55.31269 22.64766 1.000 62.14898 363 GLU A N 1
ATOM 2464 C CA . GLU A 1 371 ? 92.02810 55.27780 21.20134 1.000 62.24387 363 GLU A CA 1
ATOM 2465 C C . GLU A 1 371 ? 91.02333 56.16660 20.46960 1.000 60.16700 363 GLU A C 1
ATOM 2466 O O . GLU A 1 371 ? 90.98674 56.15416 19.23412 1.000 58.75258 363 GLU A O 1
ATOM 2472 N N . ALA A 1 372 ? 90.20633 56.92795 21.19538 1.000 62.01132 364 ALA A N 1
ATOM 2473 C CA . ALA A 1 372 ? 89.24295 57.84225 20.59864 1.000 58.56973 364 ALA A CA 1
ATOM 2474 C C . ALA A 1 372 ? 89.53012 59.26525 21.06255 1.000 57.82657 364 ALA A C 1
ATOM 2475 O O . ALA A 1 372 ? 90.15062 59.49370 22.10524 1.000 60.76567 364 ALA A O 1
ATOM 2477 N N . ARG A 1 373 ? 89.07142 60.23312 20.27102 1.000 55.06745 365 ARG A N 1
ATOM 2478 C CA . ARG A 1 373 ? 89.34201 61.62446 20.60859 1.000 56.25468 365 ARG A CA 1
ATOM 2479 C C . ARG A 1 373 ? 88.34069 62.17708 21.61740 1.000 57.07128 365 ARG A C 1
ATOM 2480 O O . ARG A 1 373 ? 88.70905 63.02415 22.43973 1.000 66.42642 365 ARG A O 1
ATOM 2488 N N . GLY A 1 374 ? 87.09768 61.71020 21.58901 1.000 56.42531 366 GLY A N 1
ATOM 2489 C CA . GLY A 1 374 ? 86.17901 61.94156 22.68339 1.000 60.12917 366 GLY A CA 1
ATOM 2490 C C . GLY A 1 374 ? 85.35740 60.69249 22.92630 1.000 56.34732 366 GLY A C 1
ATOM 2491 O O . GLY A 1 374 ? 85.23819 59.83594 22.05086 1.000 57.41976 366 GLY A O 1
ATOM 2492 N N . THR A 1 375 ? 84.80076 60.58800 24.13930 1.000 55.83226 367 THR A N 1
ATOM 2493 C CA . THR A 1 375 ? 83.94339 59.44686 24.49620 1.000 56.90888 367 THR A CA 1
ATOM 2494 C C . THR A 1 375 ? 82.65676 59.94622 25.15407 1.000 53.48427 367 THR A C 1
ATOM 2495 O O . THR A 1 375 ? 82.71560 60.70555 26.13340 1.000 52.80640 367 THR A O 1
ATOM 2499 N N . PRO A 1 376 ? 81.49396 59.52718 24.67323 1.000 53.95254 368 PRO A N 1
ATOM 2500 C CA . PRO A 1 376 ? 80.23184 60.09657 25.15391 1.000 50.44452 368 PRO A CA 1
ATOM 2501 C C . PRO A 1 376 ? 79.70636 59.41342 26.41141 1.000 50.40678 368 PRO A C 1
ATOM 2502 O O . PRO A 1 376 ? 80.16599 58.34510 26.81605 1.000 52.08353 368 PRO A O 1
ATOM 2506 N N . THR A 1 377 ? 78.73050 60.07329 27.03024 1.000 49.18448 369 THR A N 1
ATOM 2507 C CA . THR A 1 377 ? 77.92282 59.46616 28.07851 1.000 48.99143 369 THR A CA 1
ATOM 2508 C C . THR A 1 377 ? 76.85616 58.57991 27.44257 1.000 48.26486 369 THR A C 1
ATOM 2509 O O . THR A 1 377 ? 76.29674 58.90805 26.39022 1.000 45.52196 369 THR A O 1
ATOM 2513 N N . LEU A 1 378 ? 76.59182 57.44236 28.07271 1.000 49.46760 370 LEU A N 1
ATOM 2514 C CA . LEU A 1 378 ? 75.60586 56.48052 27.59129 1.000 46.47129 370 LEU A CA 1
ATOM 2515 C C . LEU A 1 378 ? 74.43760 56.47411 28.56009 1.000 47.61626 370 LEU A C 1
ATOM 2516 O O . LEU A 1 378 ? 74.63094 56.25229 29.76152 1.000 50.45758 370 LEU A O 1
ATOM 2521 N N . VAL A 1 379 ? 73.23174 56.73354 28.05309 1.000 45.54208 371 VAL A N 1
ATOM 2522 C CA . VAL A 1 379 ? 72.05876 56.76589 28.92072 1.000 48.58109 371 VAL A CA 1
ATOM 2523 C C . VAL A 1 379 ? 71.00712 55.79065 28.39756 1.000 48.99253 371 VAL A C 1
ATOM 2524 O O . VAL A 1 379 ? 70.93690 55.48287 27.20305 1.000 46.90272 371 VAL A O 1
ATOM 2528 N N . ARG A 1 380 ? 70.19037 55.29738 29.31379 1.000 44.90061 372 ARG A N 1
ATOM 2529 C CA . ARG A 1 380 ? 69.08594 54.42688 28.95082 1.000 52.61975 372 ARG A CA 1
ATOM 2530 C C . ARG A 1 380 ? 67.92819 55.26298 28.40553 1.000 49.24753 372 ARG A C 1
ATOM 2531 O O . ARG A 1 380 ? 67.58033 56.29760 28.97740 1.000 51.59480 372 ARG A O 1
ATOM 2539 N N . GLY A 1 381 ? 67.35333 54.82750 27.29027 1.000 48.20396 373 GLY A N 1
ATOM 2540 C CA . GLY A 1 381 ? 66.19669 55.49605 26.71051 1.000 49.40581 373 GLY A CA 1
ATOM 2541 C C . GLY A 1 381 ? 64.98680 55.48342 27.63490 1.000 50.38132 373 GLY A C 1
ATOM 2542 O O . GLY A 1 381 ? 64.89155 54.73342 28.60699 1.000 52.88941 373 GLY A O 1
ATOM 2543 N N . THR A 1 382 ? 64.02141 56.33323 27.29968 1.000 51.16820 374 THR A N 1
ATOM 2544 C CA . THR A 1 382 ? 62.88504 56.57399 28.18075 1.000 51.61699 374 THR A CA 1
ATOM 2545 C C . THR A 1 382 ? 61.64343 55.74931 27.85708 1.000 49.41203 374 THR A C 1
ATOM 2546 O O . THR A 1 382 ? 60.83312 55.51262 28.75419 1.000 52.95668 374 THR A O 1
ATOM 2550 N N . PHE A 1 383 ? 61.44502 55.32473 26.61305 1.000 48.42275 375 PHE A N 1
ATOM 2551 C CA . PHE A 1 383 ? 60.11951 54.89703 26.19905 1.000 51.00120 375 PHE A CA 1
ATOM 2552 C C . PHE A 1 383 ? 59.99601 53.43011 25.81004 1.000 51.42943 375 PHE A C 1
ATOM 2553 O O . PHE A 1 383 ? 58.86404 52.93765 25.71972 1.000 48.94453 375 PHE A O 1
ATOM 2561 N N . GLY A 1 384 ? 61.10365 52.72395 25.57107 1.000 51.80135 376 GLY A N 1
ATOM 2562 C CA . GLY A 1 384 ? 61.02522 51.28392 25.36661 1.000 48.36710 376 GLY A CA 1
ATOM 2563 C C . GLY A 1 384 ? 60.22312 50.91899 24.13633 1.000 49.26088 376 GLY A C 1
ATOM 2564 O O . GLY A 1 384 ? 60.29844 51.57526 23.09185 1.000 47.56787 376 GLY A O 1
ATOM 2565 N N . ALA A 1 385 ? 59.42395 49.85814 24.26648 1.000 52.14216 377 ALA A N 1
ATOM 2566 C CA . ALA A 1 385 ? 58.63336 49.35970 23.14372 1.000 53.60840 377 ALA A CA 1
ATOM 2567 C C . ALA A 1 385 ? 57.66599 50.40237 22.60254 1.000 52.11703 377 ALA A C 1
ATOM 2568 O O . ALA A 1 385 ? 57.28324 50.32545 21.42924 1.000 53.12421 377 ALA A O 1
ATOM 2570 N N . ASP A 1 386 ? 57.30353 51.39556 23.41443 1.000 48.98478 378 ASP A N 1
ATOM 2571 C CA . ASP A 1 386 ? 56.34119 52.41637 23.04599 1.000 49.45353 378 ASP A CA 1
ATOM 2572 C C . ASP A 1 386 ? 56.94684 53.59294 22.28647 1.000 50.90307 378 ASP A C 1
ATOM 2573 O O . ASP A 1 386 ? 56.20886 54.52916 21.95391 1.000 50.14024 378 ASP A O 1
ATOM 2578 N N . ALA A 1 387 ? 58.24982 53.56698 21.98010 1.000 49.32002 379 ALA A N 1
ATOM 2579 C CA . ALA A 1 387 ? 58.92481 54.75898 21.47768 1.000 47.40596 379 ALA A CA 1
ATOM 2580 C C . ALA A 1 387 ? 58.46986 55.12191 20.06722 1.000 47.56623 379 ALA A C 1
ATOM 2581 O O . ALA A 1 387 ? 58.16787 56.29521 19.77517 1.000 45.18638 379 ALA A O 1
ATOM 2583 N N . GLY A 1 388 ? 58.47528 54.14229 19.16318 1.000 43.40040 380 GLY A N 1
ATOM 2584 C CA . GLY A 1 388 ? 58.13348 54.43053 17.78045 1.000 46.23015 380 GLY A CA 1
ATOM 2585 C C . GLY A 1 388 ? 56.71242 54.95236 17.61977 1.000 48.87657 380 GLY A C 1
ATOM 2586 O O . GLY A 1 388 ? 56.45737 55.85455 16.81839 1.000 44.54686 380 GLY A O 1
ATOM 2587 N N . ALA A 1 389 ? 55.76976 54.39932 18.38593 1.000 48.04087 381 ALA A N 1
ATOM 2588 C CA . ALA A 1 389 ? 54.38746 54.85761 18.29191 1.000 47.99874 381 ALA A CA 1
ATOM 2589 C C . ALA A 1 389 ? 54.24434 56.27167 18.83937 1.000 49.45849 381 ALA A C 1
ATOM 2590 O O . ALA A 1 389 ? 53.52406 57.09892 18.26530 1.000 50.28306 381 ALA A O 1
ATOM 2592 N N . ILE A 1 390 ? 54.93169 56.56766 19.94383 1.000 50.02089 382 ILE A N 1
ATOM 2593 C CA . ILE A 1 390 ? 54.88954 57.90837 20.51221 1.000 49.09685 382 ILE A CA 1
ATOM 2594 C C . ILE A 1 390 ? 55.50837 58.91763 19.54888 1.000 48.21680 382 ILE A C 1
ATOM 2595 O O . ILE A 1 390 ? 54.96236 60.01020 19.33056 1.000 48.14924 382 ILE A O 1
ATOM 2600 N N . GLY A 1 391 ? 56.63468 58.55962 18.93114 1.000 49.86265 383 GLY A N 1
ATOM 2601 C CA . GLY A 1 391 ? 57.24860 59.45763 17.96413 1.000 46.89614 383 GLY A CA 1
ATOM 2602 C C . GLY A 1 391 ? 56.42780 59.59895 16.69555 1.000 51.12640 383 GLY A C 1
ATOM 2603 O O . GLY A 1 391 ? 56.32879 60.69324 16.12479 1.000 52.21379 383 GLY A O 1
ATOM 2604 N N . ALA A 1 392 ? 55.81967 58.49980 16.23945 1.000 49.63637 384 ALA A N 1
ATOM 2605 C CA . ALA A 1 392 ? 54.90049 58.58763 15.10901 1.000 51.66914 384 ALA A CA 1
ATOM 2606 C C . ALA A 1 392 ? 53.75255 59.54301 15.41215 1.000 52.71076 384 ALA A C 1
ATOM 2607 O O . ALA A 1 392 ? 53.35627 60.34278 14.55557 1.000 53.11574 384 ALA A O 1
ATOM 2609 N N . ALA A 1 393 ? 53.21541 59.48487 16.63336 1.000 52.64397 385 ALA A N 1
ATOM 2610 C CA . ALA A 1 393 ? 52.12757 60.38236 17.01974 1.000 54.23286 385 ALA A CA 1
ATOM 2611 C C . ALA A 1 393 ? 52.56143 61.84636 17.06979 1.000 56.20025 385 ALA A C 1
ATOM 2612 O O . ALA A 1 393 ? 51.71214 62.73396 16.93855 1.000 56.76148 385 ALA A O 1
ATOM 2614 N N . THR A 1 394 ? 53.85720 62.11436 17.25666 1.000 55.47933 386 THR A N 1
ATOM 2615 C CA . THR A 1 394 ? 54.32054 63.49238 17.42048 1.000 59.08645 386 THR A CA 1
ATOM 2616 C C . THR A 1 394 ? 54.27136 64.26154 16.10153 1.000 61.20731 386 THR A C 1
ATOM 2617 O O . THR A 1 394 ? 53.85014 65.42332 16.07263 1.000 66.63548 386 THR A O 1
ATOM 2621 N N . LEU A 1 395 ? 54.66072 63.61790 15.00247 1.000 59.86681 387 LEU A N 1
ATOM 2622 C CA . LEU A 1 395 ? 54.63839 64.17879 13.65783 1.000 61.20101 387 LEU A CA 1
ATOM 2623 C C . LEU A 1 395 ? 53.39483 65.02117 13.38518 1.000 70.17603 387 LEU A C 1
ATOM 2624 O O . LEU A 1 395 ? 53.52933 66.19754 13.02299 1.000 73.41861 387 LEU A O 1
ATOM 2629 N N . PRO A 1 396 ? 52.17536 64.48215 13.52428 1.000 69.96094 388 PRO A N 1
ATOM 2630 C CA . PRO A 1 396 ? 51.00173 65.31183 13.21878 1.000 73.83011 388 PRO A CA 1
ATOM 2631 C C . PRO A 1 396 ? 50.88627 66.54282 14.10001 1.000 79.50664 388 PRO A C 1
ATOM 2632 O O . PRO A 1 396 ? 50.41739 67.58602 13.62810 1.000 81.99405 388 PRO A O 1
ATOM 2636 N N . MET A 1 397 ? 51.31526 66.46560 15.36131 1.000 75.56929 389 MET A N 1
ATOM 2637 C CA . MET A 1 397 ? 51.09764 67.57609 16.28221 1.000 76.27680 389 MET A CA 1
ATOM 2638 C C . MET A 1 397 ? 52.03079 68.75136 16.02748 1.000 80.60606 389 MET A C 1
ATOM 2639 O O . MET A 1 397 ? 51.73800 69.86068 16.48517 1.000 80.18268 389 MET A O 1
ATOM 2644 N N . TYR A 1 398 ? 53.12883 68.54716 15.30302 1.000 79.30770 390 TYR A N 1
ATOM 2645 C CA . TYR A 1 398 ? 54.09192 69.62391 15.11277 1.000 83.25839 390 TYR A CA 1
ATOM 2646 C C . TYR A 1 398 ? 54.34021 69.94716 13.64739 1.000 86.37769 390 TYR A C 1
ATOM 2647 O O . TYR A 1 398 ? 55.48037 69.88052 13.17552 1.000 91.43855 390 TYR A O 1
ATOM 2656 N N . PHE A 1 399 ? 53.28271 70.30524 12.93359 1.000 87.82368 391 PHE A N 1
ATOM 2657 C CA . PHE A 1 399 ? 53.36588 70.68243 11.53242 1.000 92.14326 391 PHE A CA 1
ATOM 2658 C C . PHE A 1 399 ? 52.05853 71.33753 11.14029 1.000 95.62124 391 PHE A C 1
ATOM 2659 O O . PHE A 1 399 ? 51.16496 71.48869 11.97812 1.000 102.99833 391 PHE A O 1
#

Radius of gyration: 21.46 Å; Cα contacts (8 Å, |Δi|>4): 708; chains: 1; bounding box: 59×68×42 Å

InterPro domains:
  IPR000600 ROK family [PF00480] (89-387)
  IPR000600 ROK family [PTHR18964] (14-387)
  IPR036388 Winged helix-like DNA-binding domain superfamily [G3DSA:1.10.10.10] (7-82)
  IPR036390 Winged helix DNA-binding domain superfamily [SSF46785] (15-76)
  IPR043129 ATPase, nucleotide binding domain [SSF53067] (89-390)

Organism: Burkholderia vietnamiensis (strain G4 / LMG 22486) (NCBI:txid269482)

Nearest PDB structures (foldseek):
  7rhe-assembly1_A-2  TM=1.003E+00  e=7.726E-77  Burkholderia vietnamiensis G4
  2yhy-assembly1_A  TM=7.578E-01  e=4.523E-18  Homo sapiens
  5nck-assembly1_B  TM=7.788E-01  e=3.689E-17  Fusobacterium nucleatum
  2yhw-assembly1_A-2  TM=7.207E-01  e=1.219E-17  Homo sapiens
  3r8e-assembly1_A-2  TM=6.991E-01  e=2.680E-14  Cytophaga hutchinsonii ATCC 33406

Solvent-accessible surface area: 16588 Å² total; per-residue (Å²): 127,86,68,65,66,55,48,54,45,11,12,103,19,0,34,134,46,37,59,3,18,52,74,62,6,20,81,79,67,96,40,60,52,123,57,10,34,79,11,31,50,46,6,49,131,54,123,34,17,58,151,68,137,72,29,11,110,17,17,44,88,6,12,0,0,0,0,0,9,2,12,41,57,34,0,3,0,1,1,0,4,2,40,9,72,52,64,14,118,107,59,61,120,52,127,7,17,71,19,76,94,0,22,68,40,0,69,99,4,4,87,28,8,56,66,96,3,62,84,146,8,88,101,66,13,37,0,0,0,0,0,42,35,54,64,32,26,50,206,57,27,135,96,66,32,13,42,89,25,17,132,44,16,42,117,56,89,1,11,44,39,0,27,174,60,22,121,26,70,30,75,45,23,20,25,4,0,0,3,2,5,0,1,14,52,15,1,58,10,113,106,16,58,46,0,0,0,1,20,0,2,25,24,5,17,2,0,8,2,65,110,6,92,16,76,110,38,157,104,31,76,21,14,46,6,10,58,35,85,9,112,32,21,239,33,81,16,20,82,114,89,112,29,112,148,18,20,0,21,24,9,0,1,4,83,4,0,20,64,2,0,113,96,85,68,36,110,4,141,61,61,71,49,11,79,55,4,15,76,140,59,30,96,6,9,75,69,0,11,47,16,0,5,90,2,1,9,84,4,1,36,49,16,20,110,130,34,125,8,83,15,0,0,0,3,5,24,11,47,53,39,2,3,77,43,1,10,68,109,0,103,56,24,4,97,78,56,30,115,143,33,247,54,62,18,84,8,26,108,8,77,39,20,41,45,0,2,1,5,0,0,0,2,19,5,20,70,116